Protein AF-0000000075262595 (afdb_homodimer)

Structure (mmCIF, N/CA/C/O backbone):
data_AF-0000000075262595-model_v1
#
loop_
_entity.id
_entity.type
_entity.pdbx_description
1 polymer 'Flavodoxin-like fold domain-containing protein'
#
loop_
_atom_site.group_PDB
_atom_site.id
_atom_site.type_symbol
_atom_site.label_atom_id
_atom_site.label_alt_id
_atom_site.label_comp_id
_atom_site.label_asym_id
_atom_site.label_entity_id
_atom_site.label_seq_id
_atom_site.pdbx_PDB_ins_code
_atom_site.Cartn_x
_atom_site.Cartn_y
_atom_site.Cartn_z
_atom_site.occupancy
_atom_site.B_iso_or_equiv
_atom_site.auth_seq_id
_atom_site.auth_comp_id
_atom_site.auth_asym_id
_atom_site.auth_atom_id
_atom_site.pdbx_PDB_model_num
ATOM 1 N N . MET A 1 1 ? 2.102 -26.797 -13.508 1 96.5 1 MET A N 1
ATOM 2 C CA . MET A 1 1 ? 2.939 -25.875 -12.734 1 96.5 1 MET A CA 1
ATOM 3 C C . MET A 1 1 ? 2.629 -25.969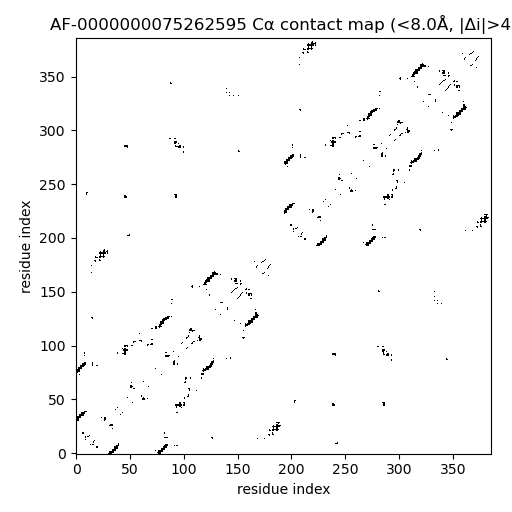 -11.25 1 96.5 1 MET A C 1
ATOM 5 O O . MET A 1 1 ? 1.561 -26.438 -10.859 1 96.5 1 MET A O 1
ATOM 9 N N . LYS A 1 2 ? 3.637 -25.625 -10.461 1 98.38 2 LYS A N 1
ATOM 10 C CA . LYS A 1 2 ? 3.391 -25.328 -9.055 1 98.38 2 LYS A CA 1
ATOM 11 C C . LYS A 1 2 ? 3.041 -23.859 -8.859 1 98.38 2 LYS A C 1
ATOM 13 O O . LYS A 1 2 ? 3.871 -22.969 -9.109 1 98.38 2 LYS A O 1
ATOM 18 N N . VAL A 1 3 ? 1.827 -23.594 -8.367 1 98.75 3 VAL A N 1
ATOM 19 C CA . VAL A 1 3 ? 1.328 -22.219 -8.258 1 98.75 3 VAL A CA 1
ATOM 20 C C . VAL A 1 3 ? 1.183 -21.844 -6.789 1 98.75 3 VAL A C 1
ATOM 22 O O . VAL A 1 3 ? 0.568 -22.562 -6.008 1 98.75 3 VAL A O 1
ATOM 25 N N . LEU A 1 4 ? 1.796 -20.75 -6.406 1 98.94 4 LEU A N 1
ATOM 26 C CA . LEU A 1 4 ? 1.594 -20.188 -5.078 1 98.94 4 LEU A CA 1
ATOM 27 C C . LEU A 1 4 ? 0.564 -19.062 -5.125 1 98.94 4 LEU A C 1
ATOM 29 O O . LEU A 1 4 ? 0.744 -18.078 -5.848 1 98.94 4 LEU A O 1
ATOM 33 N N . ILE A 1 5 ? -0.521 -19.234 -4.434 1 98.94 5 ILE A N 1
ATOM 34 C CA . ILE A 1 5 ? -1.5 -18.172 -4.242 1 98.94 5 ILE A CA 1
ATOM 35 C C . ILE A 1 5 ? -1.235 -17.453 -2.918 1 98.94 5 ILE A C 1
ATOM 37 O O . ILE A 1 5 ? -1.249 -18.078 -1.855 1 98.94 5 ILE A O 1
ATOM 41 N N . VAL A 1 6 ? -0.906 -16.188 -2.986 1 98.94 6 VAL A N 1
ATOM 42 C CA . VAL A 1 6 ? -0.831 -15.328 -1.813 1 98.94 6 VAL A CA 1
ATOM 43 C C . VAL A 1 6 ? -2.145 -14.57 -1.647 1 98.94 6 VAL A C 1
ATOM 45 O O . VAL A 1 6 ? -2.494 -13.734 -2.486 1 98.94 6 VAL A O 1
ATOM 48 N N . LEU A 1 7 ? -2.84 -14.867 -0.556 1 98.94 7 LEU A N 1
ATOM 49 C CA . LEU A 1 7 ? -4.215 -14.43 -0.341 1 98.94 7 LEU A CA 1
ATOM 50 C C . LEU A 1 7 ? -4.297 -13.445 0.82 1 98.94 7 LEU A C 1
ATOM 52 O O . LEU A 1 7 ? -3.666 -13.648 1.86 1 98.94 7 LEU A O 1
ATOM 56 N N . ALA A 1 8 ? -5.012 -12.344 0.563 1 98.75 8 ALA A N 1
ATOM 57 C CA . ALA A 1 8 ? -5.215 -11.383 1.646 1 98.75 8 ALA A CA 1
ATOM 58 C C . ALA A 1 8 ? -6.652 -10.875 1.664 1 98.75 8 ALA A C 1
ATOM 60 O O . ALA A 1 8 ? -7.047 -10.07 0.812 1 98.75 8 ALA A O 1
ATOM 61 N N . HIS A 1 9 ? -7.359 -11.234 2.641 1 98.44 9 HIS A N 1
ATOM 62 C CA . HIS A 1 9 ? -8.656 -10.68 3.016 1 98.44 9 HIS A CA 1
ATOM 63 C C . HIS A 1 9 ? -9 -11.016 4.461 1 98.44 9 HIS A C 1
ATOM 65 O O . HIS A 1 9 ? -8.781 -12.148 4.91 1 98.44 9 HIS A O 1
ATOM 71 N N . PRO A 1 10 ? -9.578 -10.086 5.184 1 96.69 10 PRO A N 1
ATOM 72 C CA . PRO A 1 10 ? -9.797 -10.305 6.617 1 96.69 10 PRO A CA 1
ATOM 73 C C . PRO A 1 10 ? -10.914 -11.312 6.898 1 96.69 10 PRO A C 1
ATOM 75 O O . PRO A 1 10 ? -10.953 -11.906 7.977 1 96.69 10 PRO A O 1
ATOM 78 N N . ARG A 1 11 ? -11.891 -11.461 5.918 1 95.06 11 ARG A N 1
ATOM 79 C CA . ARG A 1 11 ? -13.016 -12.375 6.086 1 95.06 11 ARG A CA 1
ATOM 80 C C . ARG A 1 11 ? -12.938 -13.539 5.102 1 95.06 11 ARG A C 1
ATOM 82 O O . ARG A 1 11 ? -12.555 -13.352 3.945 1 95.06 11 ARG A O 1
ATOM 89 N N . GLU A 1 12 ? -13.398 -14.648 5.625 1 93.25 12 GLU A N 1
ATOM 90 C CA . GLU A 1 12 ? -13.406 -15.812 4.746 1 93.25 12 GLU A CA 1
ATOM 91 C C . GLU A 1 12 ? -14.641 -15.812 3.844 1 93.25 12 GLU A C 1
ATOM 93 O O . GLU A 1 12 ? -14.625 -16.406 2.76 1 93.25 12 GLU A O 1
ATOM 98 N N . ASN A 1 13 ? -15.695 -15.188 4.336 1 93.19 13 ASN A N 1
ATOM 99 C CA . ASN A 1 13 ? -16.906 -15.07 3.539 1 93.19 13 ASN A CA 1
ATOM 100 C C . ASN A 1 13 ? -16.906 -13.805 2.693 1 93.19 13 ASN A C 1
ATOM 102 O O . ASN A 1 13 ? -17.719 -12.898 2.92 1 93.19 13 ASN A O 1
ATOM 106 N N . SER A 1 14 ? -16.031 -13.711 1.771 1 95.5 14 SER A N 1
ATOM 107 C CA . SER A 1 14 ? -15.859 -12.547 0.906 1 95.5 14 SER A CA 1
ATOM 108 C C . SER A 1 14 ? -15.789 -12.961 -0.562 1 95.5 14 SER A C 1
ATOM 110 O O . SER A 1 14 ? -15.547 -14.125 -0.876 1 95.5 14 SER A O 1
ATOM 112 N N . LEU A 1 15 ? -16.031 -12.039 -1.423 1 97.56 15 LEU A N 1
ATOM 113 C CA . LEU A 1 15 ? -15.859 -12.289 -2.85 1 97.56 15 LEU A CA 1
ATOM 114 C C . LEU A 1 15 ? -14.422 -12.672 -3.164 1 97.56 15 LEU A C 1
ATOM 116 O O . LEU A 1 15 ? -14.172 -13.523 -4.023 1 97.56 15 LEU A O 1
ATOM 120 N N . VAL A 1 16 ? -13.469 -12.047 -2.451 1 98.5 16 VAL A N 1
ATOM 121 C CA . VAL A 1 16 ? -12.055 -12.336 -2.66 1 98.5 16 VAL A CA 1
ATOM 122 C C . VAL A 1 16 ? -11.797 -13.828 -2.439 1 98.5 16 VAL A C 1
ATOM 124 O O . VAL A 1 16 ? -11.219 -14.492 -3.297 1 98.5 16 VAL A O 1
ATOM 127 N N . HIS A 1 17 ? -12.281 -14.352 -1.347 1 98.38 17 HIS A N 1
ATOM 128 C CA . HIS A 1 17 ? -12.102 -15.766 -1.063 1 98.38 17 HIS A CA 1
ATOM 129 C C . HIS A 1 17 ? -12.844 -16.625 -2.076 1 98.38 17 HIS A C 1
ATOM 131 O O . HIS A 1 17 ? -12.336 -17.672 -2.514 1 98.38 17 HIS A O 1
ATOM 137 N N . SER A 1 18 ? -14.023 -16.203 -2.467 1 98.56 18 SER A N 1
ATOM 138 C CA . SER A 1 18 ? -14.844 -16.984 -3.396 1 98.56 18 SER A CA 1
ATOM 139 C C . SER A 1 18 ? -14.172 -17.094 -4.762 1 98.56 18 SER A C 1
ATOM 141 O O . SER A 1 18 ? -14.102 -18.172 -5.344 1 98.56 18 SER A O 1
ATOM 143 N N . VAL A 1 19 ? -13.672 -15.961 -5.223 1 98.81 19 VAL A N 1
ATOM 144 C CA . VAL A 1 19 ? -13.023 -15.992 -6.531 1 98.81 19 VAL A CA 1
ATOM 145 C C . VAL A 1 19 ? -11.719 -16.781 -6.449 1 98.81 19 VAL A C 1
ATOM 147 O O . VAL A 1 19 ? -11.367 -17.516 -7.379 1 98.81 19 VAL A O 1
ATOM 150 N N . LYS A 1 20 ? -10.992 -16.609 -5.324 1 98.88 20 LYS A N 1
ATOM 151 C CA . LYS A 1 20 ? -9.781 -17.391 -5.121 1 98.88 20 LYS A CA 1
ATOM 152 C C . LYS A 1 20 ? -10.094 -18.891 -5.18 1 98.88 20 LYS A C 1
ATOM 154 O O . LYS A 1 20 ? -9.375 -19.656 -5.84 1 98.88 20 LYS A O 1
ATOM 159 N N . ASN A 1 21 ? -11.117 -19.312 -4.492 1 98.81 21 ASN A N 1
ATOM 160 C CA . ASN A 1 21 ? -11.484 -20.719 -4.438 1 98.81 21 ASN A CA 1
ATOM 161 C C . ASN A 1 21 ? -11.844 -21.266 -5.816 1 98.81 21 ASN A C 1
ATOM 163 O O . ASN A 1 21 ? -11.422 -22.359 -6.184 1 98.81 21 ASN A O 1
ATOM 167 N N . LYS A 1 22 ? -12.633 -20.531 -6.605 1 98.88 22 LYS A N 1
ATOM 168 C CA . LYS A 1 22 ? -13.008 -20.969 -7.949 1 98.88 22 LYS A CA 1
ATOM 169 C C . LYS A 1 22 ? -11.797 -21 -8.875 1 98.88 22 LYS A C 1
ATOM 171 O O . LYS A 1 22 ? -11.648 -21.938 -9.672 1 98.88 22 LYS A O 1
ATOM 176 N N . PHE A 1 23 ? -10.992 -19.969 -8.789 1 98.94 23 PHE A N 1
ATOM 177 C CA . PHE A 1 23 ? -9.758 -19.922 -9.562 1 98.94 23 PHE A CA 1
ATOM 178 C C . PHE A 1 23 ? -8.883 -21.141 -9.258 1 98.94 23 PHE A C 1
ATOM 180 O O . PHE A 1 23 ? -8.375 -21.797 -10.172 1 98.94 23 PHE A O 1
ATOM 187 N N . GLU A 1 24 ? -8.688 -21.438 -7.949 1 98.94 24 GLU A N 1
ATOM 188 C CA . GLU A 1 24 ? -7.91 -22.578 -7.508 1 98.94 24 GLU A CA 1
ATOM 189 C C . GLU A 1 24 ? -8.477 -23.891 -8.07 1 98.94 24 GLU A C 1
ATOM 191 O O . GLU A 1 24 ? -7.727 -24.766 -8.508 1 98.94 24 GLU A O 1
ATOM 196 N N . GLN A 1 25 ? -9.797 -24.016 -8.008 1 98.88 25 GLN A N 1
ATOM 197 C CA . GLN A 1 25 ? -10.438 -25.188 -8.594 1 98.88 25 GLN A CA 1
ATOM 198 C C . GLN A 1 25 ? -10.078 -25.328 -10.07 1 98.88 25 GLN A C 1
ATOM 200 O O . GLN A 1 25 ? -9.766 -26.422 -10.539 1 98.88 25 GLN A O 1
ATOM 205 N N . GLY A 1 26 ? -10.164 -24.219 -10.789 1 98.88 26 GLY A N 1
ATOM 206 C CA . GLY A 1 26 ? -9.773 -24.234 -12.195 1 98.88 26 GLY A CA 1
ATOM 207 C C . GLY A 1 26 ? -8.336 -24.656 -12.406 1 98.88 26 GLY A C 1
ATOM 208 O O . GLY A 1 26 ? -8.031 -25.422 -13.32 1 98.88 26 GLY A O 1
ATOM 209 N N . LEU A 1 27 ? -7.43 -24.125 -11.562 1 98.88 27 LEU A N 1
ATOM 210 C CA . LEU A 1 27 ? -6.023 -24.484 -11.625 1 98.88 27 LEU A CA 1
ATOM 211 C C . LEU A 1 27 ? -5.848 -26 -11.461 1 98.88 27 LEU A C 1
ATOM 213 O O . LEU A 1 27 ? -5.164 -26.641 -12.258 1 98.88 27 LEU A O 1
ATOM 217 N N . ILE A 1 28 ? -6.465 -26.516 -10.43 1 98.81 28 ILE A N 1
ATOM 218 C CA . ILE A 1 28 ? -6.34 -27.938 -10.102 1 98.81 28 ILE A CA 1
ATOM 219 C C . ILE A 1 28 ? -6.918 -28.781 -11.242 1 98.81 28 ILE A C 1
ATOM 221 O O . ILE A 1 28 ? -6.293 -29.75 -11.68 1 98.81 28 ILE A O 1
ATOM 225 N N . ASP A 1 29 ? -8.031 -28.406 -11.742 1 98.62 29 ASP A N 1
ATOM 226 C CA . ASP A 1 29 ? -8.695 -29.141 -12.812 1 98.62 29 ASP A CA 1
ATOM 227 C C . ASP A 1 29 ? -7.855 -29.125 -14.086 1 98.62 29 ASP A C 1
ATOM 229 O O . ASP A 1 29 ? -7.988 -30.016 -14.93 1 98.62 29 ASP A O 1
ATOM 233 N N . SER A 1 30 ? -7.113 -28.125 -14.234 1 98.31 30 SER A N 1
ATOM 234 C CA . SER A 1 30 ? -6.273 -28.031 -15.422 1 98.31 30 SER A CA 1
ATOM 235 C C . SER A 1 30 ? -4.906 -28.672 -15.188 1 98.31 30 SER A C 1
ATOM 237 O O . SER A 1 30 ? -4.016 -28.562 -16.031 1 98.31 30 SER A O 1
ATOM 239 N N . GLY A 1 31 ? -4.648 -29.219 -14 1 98.31 31 GLY A N 1
ATOM 240 C CA . GLY A 1 31 ? -3.49 -30.062 -13.781 1 98.31 31 GLY A CA 1
ATOM 241 C C . GLY A 1 31 ? -2.396 -29.375 -12.977 1 98.31 31 GLY A C 1
ATOM 242 O O . GLY A 1 31 ? -1.306 -29.938 -12.812 1 98.31 31 GLY A O 1
ATOM 243 N N . HIS A 1 32 ? -2.59 -28.188 -12.406 1 98.62 32 HIS A N 1
ATOM 244 C CA . HIS A 1 32 ? -1.595 -27.469 -11.625 1 98.62 32 HIS A CA 1
ATOM 245 C C . HIS A 1 32 ? -1.617 -27.922 -10.164 1 98.62 32 HIS A C 1
ATOM 247 O O . HIS A 1 32 ? -2.625 -28.453 -9.688 1 98.62 32 HIS A O 1
ATOM 253 N N . GLN A 1 33 ? -0.53 -27.828 -9.547 1 98.69 33 GLN A N 1
ATOM 254 C CA . GLN A 1 33 ? -0.442 -27.938 -8.094 1 98.69 33 GLN A CA 1
ATOM 255 C C . GLN A 1 33 ? -0.531 -26.562 -7.43 1 98.69 33 GLN A C 1
ATOM 257 O O . GLN A 1 33 ? 0.109 -25.609 -7.875 1 98.69 33 GLN A O 1
ATOM 262 N N . VAL A 1 34 ? -1.337 -26.547 -6.387 1 98.81 34 VAL A N 1
ATOM 263 C CA . VAL A 1 34 ? -1.612 -25.234 -5.832 1 98.81 34 VAL A CA 1
ATOM 264 C C . VAL A 1 34 ? -1.291 -25.219 -4.34 1 98.81 34 VAL A C 1
ATOM 266 O O . VAL A 1 34 ? -1.621 -26.156 -3.619 1 98.81 34 VAL A O 1
ATOM 269 N N . THR A 1 35 ? -0.57 -24.234 -3.859 1 98.75 35 THR A N 1
ATOM 270 C CA . THR A 1 35 ? -0.379 -23.875 -2.461 1 98.75 35 THR A CA 1
ATOM 271 C C . THR A 1 35 ? -0.951 -22.484 -2.178 1 98.75 35 THR A C 1
ATOM 273 O O . THR A 1 35 ? -0.704 -21.547 -2.932 1 98.75 35 THR A O 1
ATOM 276 N N . THR A 1 36 ? -1.726 -22.422 -1.146 1 98.75 36 THR A N 1
ATOM 277 C CA . THR A 1 36 ? -2.275 -21.125 -0.769 1 98.75 36 THR A CA 1
ATOM 278 C C . THR A 1 36 ? -1.642 -20.625 0.527 1 98.75 36 THR A C 1
ATOM 280 O O . THR A 1 36 ? -1.605 -21.359 1.525 1 98.75 36 THR A O 1
ATOM 283 N N . LEU A 1 37 ? -1.079 -19.5 0.447 1 98.88 37 LEU A N 1
ATOM 284 C CA . LEU A 1 37 ? -0.612 -18.75 1.611 1 98.88 37 LEU A CA 1
ATOM 285 C C . LEU A 1 37 ? -1.596 -17.656 1.982 1 98.88 37 LEU A C 1
ATOM 287 O O . LEU A 1 37 ? -1.664 -16.625 1.307 1 98.88 37 LEU A O 1
ATOM 291 N N . ASP A 1 38 ? -2.369 -17.891 2.99 1 98.81 38 ASP A N 1
ATOM 292 C CA . ASP A 1 38 ? -3.277 -16.875 3.525 1 98.81 38 ASP A CA 1
ATOM 293 C C . ASP A 1 38 ? -2.568 -15.992 4.543 1 98.81 38 ASP A C 1
ATOM 295 O O . ASP A 1 38 ? -2.27 -16.422 5.656 1 98.81 38 ASP A O 1
ATOM 299 N N . LEU A 1 39 ? -2.367 -14.734 4.223 1 98.81 39 LEU A N 1
ATOM 300 C CA . LEU A 1 39 ? -1.536 -13.852 5.035 1 98.81 39 LEU A CA 1
ATOM 301 C C . LEU A 1 39 ? -2.193 -13.578 6.383 1 98.81 39 LEU A C 1
ATOM 303 O O . LEU A 1 39 ? -1.503 -13.383 7.387 1 98.81 39 LEU A O 1
ATOM 307 N N . PHE A 1 40 ? -3.525 -13.5 6.398 1 98.56 40 PHE A N 1
ATOM 308 C CA . PHE A 1 40 ? -4.23 -13.289 7.656 1 98.56 40 PHE A CA 1
ATOM 309 C C . PHE A 1 40 ? -4.121 -14.516 8.555 1 98.56 40 PHE A C 1
ATOM 311 O O . PHE A 1 40 ? -3.867 -14.391 9.758 1 98.56 40 PHE A O 1
ATOM 318 N N . LYS A 1 41 ? -4.262 -15.664 7.977 1 97.81 41 LYS A N 1
ATOM 319 C CA . LYS A 1 41 ? -4.25 -16.891 8.758 1 97.81 41 LYS A CA 1
ATOM 320 C C . LYS A 1 41 ? -2.877 -17.141 9.375 1 97.81 41 LYS A C 1
ATOM 322 O O . LYS A 1 41 ? -2.773 -17.594 10.516 1 97.81 41 LYS A O 1
ATOM 327 N N . VAL A 1 42 ? -1.812 -16.844 8.656 1 97.81 42 VAL A N 1
ATOM 328 C CA . VAL A 1 42 ? -0.475 -17.141 9.164 1 97.81 42 VAL A CA 1
ATOM 329 C C . VAL A 1 42 ? 0.006 -15.992 10.047 1 97.81 42 VAL A C 1
ATOM 331 O O . VAL A 1 42 ? 1.076 -16.078 10.656 1 97.81 42 VAL A O 1
ATOM 334 N N . GLY A 1 43 ? -0.781 -14.898 10.109 1 97.62 43 GLY A N 1
ATOM 335 C CA . GLY A 1 43 ? -0.386 -13.75 10.906 1 97.62 43 GLY A CA 1
ATOM 336 C C . GLY A 1 43 ? 0.85 -13.047 10.375 1 97.62 43 GLY A C 1
ATOM 337 O O . GLY A 1 43 ? 1.741 -12.68 11.148 1 97.62 43 GLY A O 1
ATOM 338 N N . PHE A 1 44 ? 0.937 -12.867 9.055 1 98.44 44 PHE A N 1
ATOM 339 C CA . PHE A 1 44 ? 2.096 -12.227 8.445 1 98.44 44 PHE A CA 1
ATOM 340 C C . PHE A 1 44 ? 2.238 -10.789 8.93 1 98.44 44 PHE A C 1
ATOM 342 O O . PHE A 1 44 ? 1.263 -10.039 8.953 1 98.44 44 PHE A O 1
ATOM 349 N N . ASP A 1 45 ? 3.393 -10.406 9.328 1 98.19 45 ASP A N 1
ATOM 350 C CA . ASP A 1 45 ? 3.688 -9.039 9.742 1 98.19 45 ASP A CA 1
ATOM 351 C C . ASP A 1 45 ? 4.098 -8.188 8.547 1 98.19 45 ASP A C 1
ATOM 353 O O . ASP A 1 45 ? 5.191 -8.344 8.008 1 98.19 45 ASP A O 1
ATOM 357 N N . PRO A 1 46 ? 3.238 -7.25 8.172 1 98.75 46 PRO A N 1
ATOM 358 C CA . PRO A 1 46 ? 3.518 -6.496 6.945 1 98.75 46 PRO A CA 1
ATOM 359 C C . PRO A 1 46 ? 4.477 -5.332 7.172 1 98.75 46 PRO A C 1
ATOM 361 O O . PRO A 1 46 ? 4.867 -4.652 6.219 1 98.75 46 PRO A O 1
ATOM 364 N N . VAL A 1 47 ? 4.906 -5.051 8.383 1 98.75 47 VAL A N 1
ATOM 365 C CA . VAL A 1 47 ? 5.719 -3.879 8.695 1 98.75 47 VAL A CA 1
ATOM 366 C C . VAL A 1 47 ? 7.18 -4.156 8.344 1 98.75 47 VAL A C 1
ATOM 368 O O . VAL A 1 47 ? 7.801 -5.055 8.914 1 98.75 47 VAL A O 1
ATOM 371 N N . LEU A 1 48 ? 7.668 -3.453 7.367 1 98.69 48 LEU A N 1
ATOM 372 C CA . LEU A 1 48 ? 9.094 -3.516 7.07 1 98.69 48 LEU A CA 1
ATOM 373 C C . LEU A 1 48 ? 9.906 -2.783 8.133 1 98.69 48 LEU A C 1
ATOM 375 O O . LEU A 1 48 ? 9.898 -1.552 8.188 1 98.69 48 LEU A O 1
ATOM 379 N N . ARG A 1 49 ? 10.562 -3.527 8.953 1 98.06 49 ARG A N 1
ATOM 380 C CA . ARG A 1 49 ? 11.422 -2.982 10 1 98.06 49 ARG A CA 1
ATOM 381 C C . ARG A 1 49 ? 12.883 -2.979 9.562 1 98.06 49 ARG A C 1
ATOM 383 O O . ARG A 1 49 ? 13.211 -3.463 8.477 1 98.06 49 ARG A O 1
ATOM 390 N N . GLU A 1 50 ? 13.727 -2.457 10.383 1 96.56 50 GLU A N 1
ATOM 391 C CA . GLU A 1 50 ? 15.133 -2.26 10.047 1 96.56 50 GLU A CA 1
ATOM 392 C C . GLU A 1 50 ? 15.781 -3.568 9.602 1 96.56 50 GLU A C 1
ATOM 394 O O . GLU A 1 50 ? 16.609 -3.576 8.68 1 96.56 50 GLU A O 1
ATOM 399 N N . GLU A 1 51 ? 15.414 -4.656 10.188 1 96.88 51 GLU A N 1
ATOM 400 C CA . GLU A 1 51 ? 16 -5.961 9.914 1 96.88 51 GLU A CA 1
ATOM 401 C C . GLU A 1 51 ? 15.797 -6.359 8.453 1 96.88 51 GLU A C 1
ATOM 403 O O . GLU A 1 51 ? 16.594 -7.109 7.891 1 96.88 51 GLU A O 1
ATOM 408 N N . ASP A 1 52 ? 14.75 -5.836 7.855 1 97.88 52 ASP A N 1
ATOM 409 C CA . ASP A 1 52 ? 14.414 -6.23 6.492 1 97.88 52 ASP A CA 1
ATOM 410 C C . ASP A 1 52 ? 14.68 -5.09 5.512 1 97.88 52 ASP A C 1
ATOM 412 O O . ASP A 1 52 ? 14.266 -5.152 4.352 1 97.88 52 ASP A O 1
ATOM 416 N N . GLU A 1 53 ? 15.305 -3.998 5.953 1 96.5 53 GLU A N 1
ATOM 417 C CA . GLU A 1 53 ? 15.672 -2.914 5.047 1 96.5 53 GLU A CA 1
ATOM 418 C C . GLU A 1 53 ? 16.828 -3.33 4.129 1 96.5 53 GLU A C 1
ATOM 420 O O . GLU A 1 53 ? 17.797 -3.926 4.586 1 96.5 53 GLU A O 1
ATOM 425 N N . PRO A 1 54 ? 16.688 -3.018 2.863 1 95.12 54 PRO A N 1
ATOM 426 C CA . PRO A 1 54 ? 17.812 -3.334 1.97 1 95.12 54 PRO A CA 1
ATOM 427 C C . PRO A 1 54 ? 19.031 -2.463 2.229 1 95.12 54 PRO A C 1
ATOM 429 O O . PRO A 1 54 ? 18.906 -1.288 2.578 1 95.12 54 PRO A O 1
ATOM 432 N N . HIS A 1 55 ? 20.172 -3.064 2.068 1 92.56 55 HIS A N 1
ATOM 433 C CA . HIS A 1 55 ? 21.453 -2.367 2.135 1 92.56 55 HIS A CA 1
ATOM 434 C C . HIS A 1 55 ? 22.125 -2.32 0.769 1 92.56 55 HIS A C 1
ATOM 436 O O . HIS A 1 55 ? 22.781 -3.283 0.362 1 92.56 55 HIS A O 1
ATOM 442 N N . TYR A 1 56 ? 22.109 -1.188 0.195 1 90 56 TYR A N 1
ATOM 443 C CA . TYR A 1 56 ? 22.531 -1.054 -1.195 1 90 56 TYR A CA 1
ATOM 444 C C . TYR A 1 56 ? 24.047 -0.988 -1.303 1 90 56 TYR A C 1
ATOM 446 O O . TYR A 1 56 ? 24.609 -1.047 -2.404 1 90 56 TYR A O 1
ATOM 454 N N . ASP A 1 57 ? 24.734 -0.909 -0.166 1 87.5 57 ASP A N 1
ATOM 455 C CA . ASP A 1 57 ? 26.188 -0.834 -0.16 1 87.5 57 ASP A CA 1
ATOM 456 C C . ASP A 1 57 ? 26.812 -2.225 -0.056 1 87.5 57 ASP A C 1
ATOM 458 O O . ASP A 1 57 ? 28.031 -2.363 -0.035 1 87.5 57 ASP A O 1
ATOM 462 N N . ARG A 1 58 ? 25.938 -3.236 0.036 1 88.44 58 ARG A N 1
ATOM 463 C CA . ARG A 1 58 ? 26.422 -4.609 0.11 1 88.44 58 ARG A CA 1
ATOM 464 C C . ARG A 1 58 ? 25.656 -5.52 -0.842 1 88.44 58 ARG A C 1
ATOM 466 O O . ARG A 1 58 ? 24.438 -5.402 -0.968 1 88.44 58 ARG A O 1
ATOM 473 N N . GLU A 1 59 ? 26.359 -6.387 -1.409 1 85.81 59 GLU A N 1
ATOM 474 C CA . GLU A 1 59 ? 25.734 -7.332 -2.34 1 85.81 59 GLU A CA 1
ATOM 475 C C . GLU A 1 59 ? 24.953 -8.414 -1.596 1 85.81 59 GLU A C 1
ATOM 477 O O . GLU A 1 59 ? 23.828 -8.742 -1.972 1 85.81 59 GLU A O 1
ATOM 482 N N . GLU A 1 60 ? 25.578 -8.922 -0.577 1 90.44 60 GLU A N 1
ATOM 483 C CA . GLU A 1 60 ? 24.906 -9.945 0.222 1 90.44 60 GLU A CA 1
ATOM 484 C C . GLU A 1 60 ? 23.953 -9.312 1.235 1 90.44 60 GLU A C 1
ATOM 486 O O . GLU A 1 60 ? 24.344 -8.406 1.98 1 90.44 60 GLU A O 1
ATOM 491 N N . GLN A 1 61 ? 22.672 -9.758 1.149 1 94.94 61 GLN A N 1
ATOM 492 C CA . GLN A 1 61 ? 21.656 -9.242 2.053 1 94.94 61 GLN A CA 1
ATOM 493 C C . GLN A 1 61 ? 21.328 -10.25 3.15 1 94.94 61 GLN A C 1
ATOM 495 O O . GLN A 1 61 ? 21.344 -11.461 2.914 1 94.94 61 GLN A O 1
ATOM 500 N N . VAL A 1 62 ? 21.109 -9.773 4.348 1 95.31 62 VAL A N 1
ATOM 501 C CA . VAL A 1 62 ? 20.609 -10.57 5.453 1 95.31 62 VAL A CA 1
ATOM 502 C C . VAL A 1 62 ? 19.297 -9.984 5.957 1 95.31 62 VAL A C 1
ATOM 504 O O . VAL A 1 62 ? 19.25 -8.844 6.422 1 95.31 62 VAL A O 1
ATOM 507 N N . PHE A 1 63 ? 18.219 -10.797 5.816 1 97.88 63 PHE A N 1
ATOM 508 C CA . PHE A 1 63 ? 16.891 -10.391 6.266 1 97.88 63 PHE A CA 1
ATOM 509 C C . PHE A 1 63 ? 16.406 -11.297 7.387 1 97.88 63 PHE A C 1
ATOM 511 O O . PHE A 1 63 ? 17.125 -12.18 7.844 1 97.88 63 PHE A O 1
ATOM 518 N N . SER A 1 64 ? 15.242 -11.008 7.895 1 98.38 64 SER A N 1
ATOM 519 C CA . SER A 1 64 ? 14.648 -11.805 8.961 1 98.38 64 SER A CA 1
ATOM 520 C C . SER A 1 64 ? 14.367 -13.227 8.5 1 98.38 64 SER A C 1
ATOM 522 O O . SER A 1 64 ? 14.242 -13.477 7.297 1 98.38 64 SER A O 1
ATOM 524 N N . LYS A 1 65 ? 14.273 -14.156 9.438 1 98.12 65 LYS A N 1
ATOM 525 C CA . LYS A 1 65 ? 13.961 -15.547 9.141 1 98.12 65 LYS A CA 1
ATOM 526 C C . LYS A 1 65 ? 12.656 -15.672 8.359 1 98.12 65 LYS A C 1
ATOM 528 O O . LYS A 1 65 ? 12.562 -16.438 7.406 1 98.12 65 LYS A O 1
ATOM 533 N N . GLU A 1 66 ? 11.633 -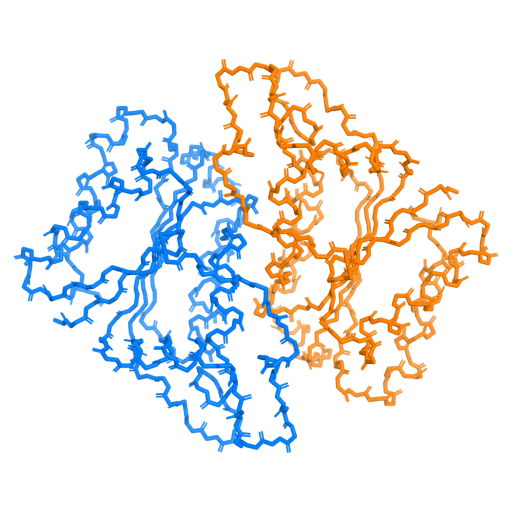14.938 8.703 1 98 66 GLU A N 1
ATOM 534 C CA . GLU A 1 66 ? 10.328 -14.977 8.039 1 98 6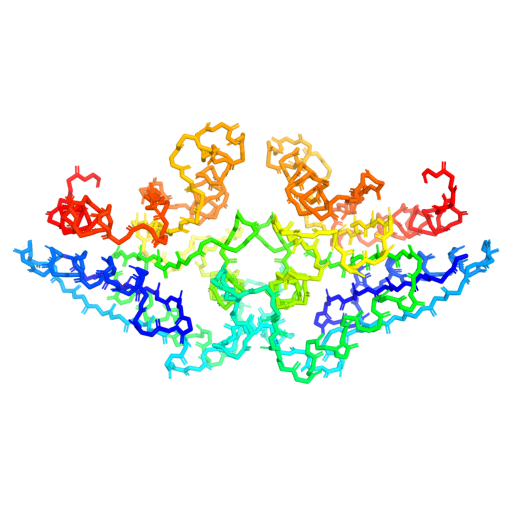6 GLU A CA 1
ATOM 535 C C . GLU A 1 66 ? 10.453 -14.625 6.562 1 98 66 GLU A C 1
ATOM 537 O O . GLU A 1 66 ? 9.844 -15.281 5.711 1 98 66 GLU A O 1
ATOM 542 N N . VAL A 1 67 ? 11.234 -13.602 6.258 1 98.5 67 VAL A N 1
ATOM 543 C CA . VAL A 1 67 ? 11.422 -13.141 4.887 1 98.5 67 VAL A CA 1
ATOM 544 C C . VAL A 1 67 ? 12.117 -14.227 4.066 1 98.5 67 VAL A C 1
ATOM 546 O O . VAL A 1 67 ? 11.688 -14.547 2.955 1 98.5 67 VAL A O 1
ATOM 549 N N . HIS A 1 68 ? 13.148 -14.812 4.656 1 98.19 68 HIS A N 1
ATOM 550 C CA . HIS A 1 68 ? 13.852 -15.875 3.947 1 98.19 68 HIS A CA 1
ATOM 551 C C . HIS A 1 68 ? 12.938 -17.078 3.715 1 98.19 68 HIS A C 1
ATOM 553 O O . HIS A 1 68 ? 12.992 -17.703 2.658 1 98.19 68 HIS A O 1
ATOM 559 N N . GLU A 1 69 ? 12.125 -17.391 4.66 1 98.44 69 GLU A N 1
ATOM 560 C CA . GLU A 1 69 ? 11.18 -18.5 4.512 1 98.44 69 GLU A CA 1
ATOM 561 C C . GLU A 1 69 ? 10.203 -18.234 3.369 1 98.44 69 GLU A C 1
ATOM 563 O O . GLU A 1 69 ? 9.891 -19.141 2.59 1 98.44 69 GLU A O 1
ATOM 568 N N . GLU A 1 70 ? 9.742 -17.062 3.254 1 98.75 70 GLU A N 1
ATOM 569 C CA . GLU A 1 70 ? 8.805 -16.719 2.189 1 98.75 70 GLU A CA 1
ATOM 570 C C . GLU A 1 70 ? 9.492 -16.703 0.829 1 98.75 70 GLU A C 1
ATOM 572 O O . GLU A 1 70 ? 8.906 -17.094 -0.179 1 98.75 70 GLU A O 1
ATOM 577 N N . MET A 1 71 ? 10.734 -16.219 0.813 1 98.62 71 MET A N 1
ATOM 578 C CA . MET A 1 71 ? 11.5 -16.25 -0.425 1 98.62 71 MET A CA 1
ATOM 579 C C . MET A 1 71 ? 11.68 -17.688 -0.906 1 98.62 71 MET A C 1
ATOM 581 O O . MET A 1 71 ? 11.508 -17.984 -2.092 1 98.62 71 MET A O 1
ATOM 585 N N . GLU A 1 72 ? 12.008 -18.547 0.032 1 98.56 72 GLU A N 1
ATOM 586 C CA . GLU A 1 72 ? 12.141 -19.969 -0.301 1 98.56 72 GLU A CA 1
ATOM 587 C C . GLU A 1 72 ? 10.812 -20.547 -0.788 1 98.56 72 GLU A C 1
ATOM 589 O O . GLU A 1 72 ? 10.781 -21.312 -1.754 1 98.56 72 GLU A O 1
ATOM 594 N N . ARG A 1 73 ? 9.75 -20.172 -0.137 1 98.69 73 ARG A N 1
ATOM 595 C CA . ARG A 1 73 ? 8.422 -20.625 -0.548 1 98.69 73 ARG A CA 1
ATOM 596 C C . ARG A 1 73 ? 8.133 -20.234 -1.99 1 98.69 73 ARG A C 1
ATOM 598 O O . ARG A 1 73 ? 7.668 -21.047 -2.785 1 98.69 73 ARG A O 1
ATOM 605 N N . ILE A 1 74 ? 8.391 -18.984 -2.303 1 98.81 74 ILE A N 1
ATOM 606 C CA . ILE A 1 74 ? 8.18 -18.5 -3.662 1 98.81 74 ILE A CA 1
ATOM 607 C C . ILE A 1 74 ? 9.023 -19.312 -4.641 1 98.81 74 ILE A C 1
ATOM 609 O O . ILE A 1 74 ? 8.523 -19.766 -5.672 1 98.81 74 ILE A O 1
ATOM 613 N N . ASN A 1 75 ? 10.258 -19.547 -4.301 1 98.62 75 ASN A N 1
ATOM 614 C CA . ASN A 1 75 ? 11.188 -20.203 -5.215 1 98.62 75 ASN A CA 1
ATOM 615 C C . ASN A 1 75 ? 10.82 -21.672 -5.422 1 98.62 75 ASN A C 1
ATOM 617 O O . ASN A 1 75 ? 11.328 -22.328 -6.34 1 98.62 75 ASN A O 1
ATOM 621 N N . GLN A 1 76 ? 10 -22.234 -4.594 1 98.38 76 GLN A N 1
ATOM 622 C CA . GLN A 1 76 ? 9.531 -23.609 -4.758 1 98.38 76 GLN A CA 1
ATOM 623 C C . GLN A 1 76 ? 8.352 -23.688 -5.73 1 98.38 76 GLN A C 1
ATOM 625 O O . GLN A 1 76 ? 7.793 -24.75 -5.961 1 98.38 76 GLN A O 1
ATOM 630 N N . HIS A 1 77 ? 7.988 -22.578 -6.348 1 98.56 77 HIS A N 1
ATOM 631 C CA . HIS A 1 77 ? 6.828 -22.5 -7.227 1 98.56 77 HIS A CA 1
ATOM 632 C C . HIS A 1 77 ? 7.191 -21.875 -8.57 1 98.56 77 HIS A C 1
ATOM 634 O O . HIS A 1 77 ? 8.211 -21.188 -8.688 1 98.56 77 HIS A O 1
ATOM 640 N N . ASP A 1 78 ? 6.344 -22.141 -9.57 1 98 78 ASP A N 1
ATOM 641 C CA . ASP A 1 78 ? 6.578 -21.672 -10.938 1 98 78 ASP A CA 1
ATOM 642 C C . ASP A 1 78 ? 5.887 -20.328 -11.188 1 98 78 ASP A C 1
ATOM 644 O O . ASP A 1 78 ? 6.309 -19.562 -12.055 1 98 78 ASP A O 1
ATOM 648 N N . ALA A 1 79 ? 4.797 -20.094 -10.43 1 98.5 79 ALA A N 1
ATOM 649 C CA . ALA A 1 79 ? 3.969 -18.906 -10.625 1 98.5 79 ALA A CA 1
ATOM 650 C C . ALA A 1 79 ? 3.453 -18.375 -9.297 1 98.5 79 ALA A C 1
ATOM 652 O O . ALA A 1 79 ? 3.262 -19.141 -8.344 1 98.5 79 ALA A O 1
ATOM 653 N N . LEU A 1 80 ? 3.324 -17.062 -9.312 1 98.75 80 LEU A N 1
ATOM 654 C CA . LEU A 1 80 ? 2.791 -16.359 -8.156 1 98.75 80 LEU A CA 1
ATOM 655 C C . LEU A 1 80 ? 1.457 -15.703 -8.492 1 98.75 80 LEU A C 1
ATOM 657 O O . LEU A 1 80 ? 1.322 -15.055 -9.539 1 98.75 80 LEU A O 1
ATOM 661 N N . VAL A 1 81 ? 0.443 -15.945 -7.703 1 98.94 81 VAL A N 1
ATOM 662 C CA . VAL A 1 81 ? -0.853 -15.289 -7.84 1 98.94 81 VAL A CA 1
ATOM 663 C C . VAL A 1 81 ? -1.17 -14.508 -6.566 1 98.94 81 VAL A C 1
ATOM 665 O O . VAL A 1 81 ? -1.197 -15.078 -5.473 1 98.94 81 VAL A O 1
ATOM 668 N N . PHE A 1 82 ? -1.33 -13.234 -6.695 1 98.94 82 PHE A N 1
ATOM 669 C CA . PHE A 1 82 ? -1.758 -12.391 -5.586 1 98.94 82 PHE A CA 1
ATOM 670 C C . PHE A 1 82 ? -3.262 -12.148 -5.637 1 98.94 82 PHE A C 1
ATOM 672 O O . PHE A 1 82 ? -3.787 -11.695 -6.656 1 98.94 82 PHE A O 1
ATOM 679 N N . VAL A 1 83 ? -3.992 -12.469 -4.594 1 98.94 83 VAL A N 1
ATOM 680 C CA . VAL A 1 83 ? -5.441 -12.312 -4.531 1 98.94 83 VAL A CA 1
ATOM 681 C C . VAL A 1 83 ? -5.812 -11.406 -3.361 1 98.94 83 VAL A C 1
ATOM 683 O O . VAL A 1 83 ? -5.531 -11.727 -2.205 1 98.94 83 VAL A O 1
ATOM 686 N N . PHE A 1 84 ? -6.418 -10.32 -3.605 1 98.88 84 PHE A N 1
ATOM 687 C CA . PHE A 1 84 ? -6.688 -9.305 -2.598 1 98.88 84 PHE A CA 1
ATOM 688 C C . PHE A 1 84 ? -7.77 -8.344 -3.074 1 98.88 84 PHE A C 1
ATOM 690 O O . PHE A 1 84 ? -8.07 -8.273 -4.27 1 98.88 84 PHE A O 1
ATOM 697 N N . PRO A 1 85 ? -8.422 -7.586 -2.156 1 98.31 85 PRO A N 1
ATOM 698 C CA . PRO A 1 85 ? -9.297 -6.477 -2.555 1 98.31 85 PRO A CA 1
ATOM 699 C C . PRO A 1 85 ? -8.523 -5.188 -2.822 1 98.31 85 PRO A C 1
ATOM 701 O O . PRO A 1 85 ? -7.383 -5.043 -2.375 1 98.31 85 PRO A O 1
ATOM 704 N N . LEU A 1 86 ? -9.109 -4.297 -3.553 1 97 86 LEU A N 1
ATOM 705 C CA . LEU A 1 86 ? -8.547 -2.951 -3.635 1 97 86 LEU A CA 1
ATOM 706 C C . LEU A 1 86 ? -9.07 -2.076 -2.502 1 97 86 LEU A C 1
ATOM 708 O O . LEU A 1 86 ? -10.281 -1.97 -2.299 1 97 86 LEU A O 1
ATOM 712 N N . TYR A 1 87 ? -8.219 -1.54 -1.725 1 97.12 87 TYR A N 1
ATOM 713 C CA . TYR A 1 87 ? -8.461 -0.47 -0.764 1 97.12 87 TYR A CA 1
ATOM 714 C C . TYR A 1 87 ? -7.777 0.819 -1.195 1 97.12 87 TYR A C 1
ATOM 716 O O . TYR A 1 87 ? -6.562 0.839 -1.412 1 97.12 87 TYR A O 1
ATOM 724 N N . TRP A 1 88 ? -8.656 1.855 -1.396 1 96 88 TRP A N 1
ATOM 725 C CA . TRP A 1 88 ? -8.117 3.111 -1.91 1 96 88 TRP A CA 1
ATOM 726 C C . TRP A 1 88 ? -7.367 2.891 -3.221 1 96 88 TRP A C 1
ATOM 728 O O . TRP A 1 88 ? -6.262 3.4 -3.402 1 96 88 TRP A O 1
ATOM 738 N N . SER A 1 89 ? -7.961 2.018 -4.039 1 94.25 89 SER A N 1
ATOM 739 C CA . SER A 1 89 ? -7.496 1.742 -5.395 1 94.25 89 SER A CA 1
ATOM 740 C C . SER A 1 89 ? -6.086 1.161 -5.387 1 94.25 89 SER A C 1
ATOM 742 O O . SER A 1 89 ? -5.297 1.423 -6.297 1 94.25 89 SER A O 1
ATOM 744 N N . ASN A 1 90 ? -5.719 0.44 -4.391 1 96.44 90 ASN A N 1
ATOM 745 C CA . ASN A 1 90 ? -4.445 -0.265 -4.301 1 96.44 90 ASN A CA 1
ATOM 746 C C . ASN A 1 90 ? -4.539 -1.476 -3.377 1 96.44 90 ASN A C 1
ATOM 748 O O . ASN A 1 90 ? -5.602 -1.757 -2.82 1 96.44 90 ASN A O 1
ATOM 752 N N . MET A 1 91 ? -3.48 -2.291 -3.24 1 98.25 91 MET A N 1
ATOM 753 C CA . MET A 1 91 ? -3.465 -3.48 -2.393 1 98.25 91 MET A CA 1
ATOM 754 C C . MET A 1 91 ? -3.59 -3.102 -0.921 1 98.25 91 MET A C 1
ATOM 756 O O . MET A 1 91 ? -3.197 -2.004 -0.523 1 98.25 91 MET A O 1
ATOM 760 N N . PRO A 1 92 ? -4.203 -3.984 -0.127 1 98.75 92 PRO A N 1
ATOM 761 C CA . PRO A 1 92 ? -4.242 -3.734 1.316 1 98.75 92 PRO A CA 1
ATOM 762 C C . PRO A 1 92 ? -2.855 -3.744 1.955 1 98.75 92 PRO A C 1
ATOM 764 O O . PRO A 1 92 ? -1.923 -4.332 1.401 1 98.75 92 PRO A O 1
ATOM 767 N N . ALA A 1 93 ? -2.773 -3.176 3.094 1 98.88 93 ALA A N 1
ATOM 768 C CA . ALA A 1 93 ? -1.49 -2.998 3.768 1 98.88 93 ALA A CA 1
ATOM 769 C C . ALA A 1 93 ? -0.777 -4.336 3.951 1 98.88 93 ALA A C 1
ATOM 771 O O . ALA A 1 93 ? 0.443 -4.422 3.791 1 98.88 93 ALA A O 1
ATOM 772 N N . ILE A 1 94 ? -1.511 -5.363 4.289 1 98.94 94 ILE A N 1
ATOM 773 C CA . ILE A 1 94 ? -0.87 -6.637 4.59 1 98.94 94 ILE A CA 1
ATOM 774 C C . ILE A 1 94 ? -0.232 -7.203 3.32 1 98.94 94 ILE A C 1
ATOM 776 O O . ILE A 1 94 ? 0.868 -7.758 3.367 1 98.94 94 ILE A O 1
ATOM 780 N N . MET A 1 95 ? -0.865 -7.055 2.17 1 98.94 95 MET A N 1
ATOM 781 C CA . MET A 1 95 ? -0.297 -7.492 0.899 1 98.94 95 MET A CA 1
ATOM 782 C C . MET A 1 95 ? 0.873 -6.605 0.489 1 98.94 95 MET A C 1
ATOM 784 O O . MET A 1 95 ? 1.896 -7.098 0.014 1 98.94 95 MET A O 1
ATOM 788 N N . LYS A 1 96 ? 0.716 -5.262 0.667 1 98.88 96 LYS A N 1
ATOM 789 C CA . LYS A 1 96 ? 1.805 -4.332 0.382 1 98.88 96 LYS A CA 1
ATOM 790 C C . LYS A 1 96 ? 3.047 -4.672 1.202 1 98.88 96 LYS A C 1
ATOM 792 O O . LYS A 1 96 ? 4.172 -4.551 0.712 1 98.88 96 LYS A O 1
ATOM 797 N N . GLY A 1 97 ? 2.797 -5.008 2.449 1 98.88 97 GLY A N 1
ATOM 798 C CA . GLY A 1 97 ? 3.908 -5.406 3.297 1 98.88 97 GLY A CA 1
ATOM 799 C C . GLY A 1 97 ? 4.613 -6.656 2.807 1 98.88 97 GLY A C 1
ATOM 800 O O . GLY A 1 97 ? 5.836 -6.773 2.92 1 98.88 97 GLY A O 1
ATOM 801 N N . TYR A 1 98 ? 3.822 -7.617 2.303 1 98.94 98 TYR A N 1
ATOM 802 C CA . TYR A 1 98 ? 4.418 -8.812 1.722 1 98.94 98 TYR A CA 1
ATOM 803 C C . TYR A 1 98 ? 5.348 -8.453 0.569 1 98.94 98 TYR A C 1
ATOM 805 O O . TYR A 1 98 ? 6.465 -8.977 0.479 1 98.94 98 TYR A O 1
ATOM 813 N N . ILE A 1 99 ? 4.91 -7.559 -0.271 1 98.88 99 ILE A N 1
ATOM 814 C CA . ILE A 1 99 ? 5.719 -7.094 -1.394 1 98.88 99 ILE A CA 1
ATOM 815 C C . ILE A 1 99 ? 6.945 -6.352 -0.873 1 98.88 99 ILE A C 1
ATOM 817 O O . ILE A 1 99 ? 8.07 -6.641 -1.278 1 98.88 99 ILE A O 1
ATOM 821 N N . ASP A 1 100 ? 6.773 -5.473 0.078 1 98.75 100 ASP A N 1
ATOM 822 C CA . ASP A 1 100 ? 7.848 -4.637 0.604 1 98.75 100 ASP A CA 1
ATOM 823 C C . ASP A 1 100 ? 8.945 -5.488 1.23 1 98.75 100 ASP A C 1
ATOM 825 O O . ASP A 1 100 ? 10.133 -5.219 1.035 1 98.75 100 ASP A O 1
ATOM 829 N N . ARG A 1 101 ? 8.57 -6.477 1.954 1 98.81 101 ARG A N 1
ATOM 830 C CA . ARG A 1 101 ? 9.523 -7.238 2.758 1 98.81 101 ARG A CA 1
ATOM 831 C C . ARG A 1 101 ? 10.133 -8.383 1.954 1 98.81 101 ARG A C 1
ATOM 833 O O . ARG A 1 101 ? 11.336 -8.625 2.027 1 98.81 101 ARG A O 1
ATOM 840 N N . VAL A 1 102 ? 9.344 -9.055 1.157 1 98.88 102 VAL A N 1
ATOM 841 C CA . VAL A 1 102 ? 9.766 -10.328 0.575 1 98.88 102 VAL A CA 1
ATOM 842 C C . VAL A 1 102 ? 10.414 -10.086 -0.783 1 98.88 102 VAL A C 1
ATOM 844 O O . VAL A 1 102 ? 11.461 -10.664 -1.091 1 98.88 102 VAL A O 1
ATOM 847 N N . LEU A 1 103 ? 9.781 -9.273 -1.655 1 98.69 103 LEU A N 1
ATOM 848 C CA . LEU A 1 103 ? 10.406 -8.938 -2.934 1 98.69 103 LEU A CA 1
ATOM 849 C C . LEU A 1 103 ? 11.531 -7.93 -2.744 1 98.69 103 LEU A C 1
ATOM 851 O O . LEU A 1 103 ? 11.438 -6.793 -3.217 1 98.69 103 LEU A O 1
ATOM 855 N N . ASN A 1 104 ? 12.609 -8.352 -2.148 1 98.06 104 ASN A N 1
ATOM 856 C CA . ASN A 1 104 ? 13.648 -7.469 -1.628 1 98.06 104 ASN A CA 1
ATOM 857 C C . ASN A 1 104 ? 14.93 -7.559 -2.455 1 98.06 104 ASN A C 1
ATOM 859 O O . ASN A 1 104 ? 15.023 -8.367 -3.381 1 98.06 104 ASN A O 1
ATOM 863 N N . LEU A 1 105 ? 15.867 -6.691 -2.146 1 97.19 105 LEU A N 1
ATOM 864 C CA . LEU A 1 105 ? 17.141 -6.539 -2.846 1 97.19 105 LEU A CA 1
ATOM 865 C C . LEU A 1 105 ? 17.953 -7.832 -2.785 1 97.19 105 LEU A C 1
ATOM 867 O O . LEU A 1 105 ? 18.031 -8.469 -1.732 1 97.19 105 LEU A O 1
ATOM 871 N N . GLY A 1 106 ? 18.578 -8.195 -3.875 1 96.19 106 GLY A N 1
ATOM 872 C CA . GLY A 1 106 ? 19.375 -9.398 -3.953 1 96.19 106 GLY A CA 1
ATOM 873 C C . GLY A 1 106 ? 18.578 -10.641 -4.273 1 96.19 106 GLY A C 1
ATOM 874 O O . GLY A 1 106 ? 19.141 -11.672 -4.648 1 96.19 106 GLY A O 1
ATOM 875 N N . TYR A 1 107 ? 17.234 -10.531 -4.16 1 97.69 107 TYR A N 1
ATOM 876 C CA . TYR A 1 107 ? 16.328 -11.641 -4.43 1 97.69 107 TYR A CA 1
ATOM 877 C C . TYR A 1 107 ? 15.438 -11.328 -5.625 1 97.69 107 TYR A C 1
ATOM 879 O O . TYR A 1 107 ? 15.68 -11.82 -6.73 1 97.69 107 TYR A O 1
ATOM 887 N N . ALA A 1 108 ? 14.555 -10.32 -5.477 1 98.06 108 ALA A N 1
ATOM 888 C CA . ALA A 1 108 ? 13.594 -9.992 -6.523 1 98.06 108 ALA A CA 1
ATOM 889 C C . ALA A 1 108 ? 14.195 -9.023 -7.539 1 98.06 108 ALA A C 1
ATOM 891 O O . ALA A 1 108 ? 13.742 -8.961 -8.688 1 98.06 108 ALA A O 1
ATOM 892 N N . TYR A 1 109 ? 15.141 -8.25 -7.133 1 96.25 109 TYR A N 1
ATOM 893 C CA . TYR A 1 109 ? 15.891 -7.324 -7.973 1 96.25 109 TYR A CA 1
ATOM 894 C C . TYR A 1 109 ? 17.312 -7.164 -7.465 1 96.25 109 TYR A C 1
ATOM 896 O O . TYR A 1 109 ? 17.594 -7.352 -6.277 1 96.25 109 TYR A O 1
ATOM 904 N N . SER A 1 110 ? 18.234 -6.828 -8.336 1 93.62 110 SER A N 1
ATOM 905 C CA . SER A 1 110 ? 19.641 -6.621 -7.988 1 93.62 110 SER A CA 1
ATOM 906 C C . SER A 1 110 ? 20.359 -5.797 -9.055 1 93.62 110 SER A C 1
ATOM 908 O O . SER A 1 110 ? 20.203 -6.055 -10.25 1 93.62 110 SER A O 1
ATOM 910 N N . PRO A 1 111 ? 21.172 -4.84 -8.609 1 89.19 111 PRO A N 1
ATOM 911 C CA . PRO A 1 111 ? 21.984 -4.109 -9.578 1 89.19 111 PRO A CA 1
ATOM 912 C C . PRO A 1 111 ? 23.297 -4.816 -9.891 1 89.19 111 PRO A C 1
ATOM 914 O O . PRO A 1 111 ? 24 -4.422 -10.82 1 89.19 111 PRO A O 1
ATOM 917 N N . TRP A 1 112 ? 23.594 -5.781 -9.18 1 90.06 112 TRP A N 1
ATOM 918 C CA . TRP A 1 112 ? 24.922 -6.367 -9.266 1 90.06 112 TRP A CA 1
ATOM 919 C C . TRP A 1 112 ? 24.875 -7.727 -9.953 1 90.06 112 TRP A C 1
ATOM 921 O O . TRP A 1 112 ? 25.859 -8.164 -10.539 1 90.06 112 TRP A O 1
ATOM 931 N N . SER A 1 113 ? 23.781 -8.406 -9.812 1 89 113 SER A N 1
ATOM 932 C CA . SER A 1 113 ? 23.672 -9.781 -10.289 1 89 113 SER A CA 1
ATOM 933 C C . SER A 1 113 ? 22.266 -10.086 -10.797 1 89 113 SER A C 1
ATOM 935 O O . SER A 1 113 ? 21.391 -9.219 -10.758 1 89 113 SER A O 1
ATOM 937 N N . SER A 1 114 ? 22.109 -11.25 -11.312 1 91.12 114 SER A N 1
ATOM 938 C CA . SER A 1 114 ? 20.781 -11.719 -11.664 1 91.12 114 SER A CA 1
ATOM 939 C C . SER A 1 114 ? 19.922 -11.961 -10.422 1 91.12 114 SER A C 1
ATOM 941 O O . SER A 1 114 ? 20.453 -12.297 -9.359 1 91.12 114 SER A O 1
ATOM 943 N N . ASN A 1 115 ? 18.641 -11.773 -10.602 1 93.56 115 ASN A N 1
ATOM 944 C CA . ASN A 1 115 ? 17.719 -12.086 -9.523 1 93.56 115 ASN A CA 1
ATOM 945 C C . ASN A 1 115 ? 17.844 -13.547 -9.086 1 93.56 115 ASN A C 1
ATOM 947 O O . ASN A 1 115 ? 18 -14.438 -9.914 1 93.56 115 ASN A O 1
ATOM 951 N N . THR A 1 116 ? 17.719 -13.773 -7.812 1 95.44 116 THR A N 1
ATOM 952 C CA . THR A 1 116 ? 17.656 -15.148 -7.332 1 95.44 116 THR A CA 1
ATOM 953 C C . THR A 1 116 ? 16.219 -15.641 -7.285 1 95.44 116 THR A C 1
ATOM 955 O O . THR A 1 116 ? 15.969 -16.844 -7.184 1 95.44 116 THR A O 1
ATOM 958 N N . MET A 1 117 ? 15.227 -14.742 -7.344 1 97.62 117 MET A N 1
ATOM 959 C CA . MET A 1 117 ? 13.836 -15.133 -7.5 1 97.62 117 MET A CA 1
ATOM 960 C C . MET A 1 117 ? 13.609 -15.82 -8.844 1 97.62 117 MET A C 1
ATOM 962 O O . MET A 1 117 ? 13.961 -15.273 -9.891 1 97.62 117 MET A O 1
ATOM 966 N N . LYS A 1 118 ? 12.938 -16.938 -8.844 1 95.56 118 LYS A N 1
ATOM 967 C CA . LYS A 1 118 ? 12.898 -17.781 -10.031 1 95.56 118 LYS A CA 1
ATOM 968 C C . LYS A 1 118 ? 11.539 -17.703 -10.719 1 95.56 118 LYS A C 1
ATOM 970 O O . LYS A 1 118 ? 11.391 -18.125 -11.867 1 95.56 118 LYS A O 1
ATOM 975 N N . VAL A 1 119 ? 10.586 -17.172 -10.039 1 96.44 119 VAL A N 1
ATOM 976 C CA . VAL A 1 119 ? 9.234 -17.109 -10.578 1 96.44 119 VAL A CA 1
ATOM 977 C C . VAL A 1 119 ? 9.211 -16.281 -11.859 1 96.44 119 VAL A C 1
ATOM 979 O O . VAL A 1 119 ? 9.867 -15.242 -11.938 1 96.44 119 VAL A O 1
ATOM 982 N N . LYS A 1 120 ? 8.453 -16.797 -12.844 1 92.69 120 LYS A N 1
ATOM 983 C CA . LYS A 1 120 ? 8.461 -16.109 -14.133 1 92.69 120 LYS A CA 1
ATOM 984 C C . LYS A 1 120 ? 7.055 -15.672 -14.531 1 92.69 120 LYS A C 1
ATOM 986 O O . LYS A 1 120 ? 6.871 -15.039 -15.578 1 92.69 120 LYS A O 1
ATOM 991 N N . LYS A 1 121 ? 6.09 -16.031 -13.781 1 98.19 121 LYS A N 1
ATOM 992 C CA . LYS A 1 121 ? 4.699 -15.695 -14.07 1 98.19 121 LYS A CA 1
ATOM 993 C C . LYS A 1 121 ? 3.992 -15.164 -12.828 1 98.19 121 LYS A C 1
ATOM 995 O O . LYS A 1 121 ? 4.098 -15.758 -11.75 1 98.19 121 LYS A O 1
ATOM 1000 N N . VAL A 1 122 ? 3.357 -14 -13.039 1 98.69 122 VAL A N 1
ATOM 1001 C CA . VAL A 1 122 ? 2.619 -13.398 -11.93 1 98.69 122 VAL A CA 1
ATOM 1002 C C . VAL A 1 122 ? 1.209 -13.031 -12.391 1 98.69 122 VAL A C 1
ATOM 1004 O O . VAL A 1 122 ? 1.021 -12.523 -13.5 1 98.69 122 VAL A O 1
ATOM 1007 N N . PHE A 1 123 ? 0.23 -13.359 -11.602 1 98.88 123 PHE A N 1
ATOM 1008 C CA . PHE A 1 123 ? -1.169 -13.016 -11.836 1 98.88 123 PHE A CA 1
ATOM 1009 C C . PHE A 1 123 ? -1.742 -12.242 -10.648 1 98.88 123 PHE A C 1
ATOM 1011 O O . PHE A 1 123 ? -1.702 -12.719 -9.516 1 98.88 123 PHE A O 1
ATOM 1018 N N . TRP A 1 124 ? -2.197 -11.023 -10.922 1 98.81 124 TRP A N 1
ATOM 1019 C CA . TRP A 1 124 ? -2.846 -10.172 -9.93 1 98.81 124 TRP A CA 1
ATOM 1020 C C . TRP A 1 124 ? -4.363 -10.266 -10.047 1 98.81 124 TRP A C 1
ATOM 1022 O O . TRP A 1 124 ? -4.949 -9.758 -11.008 1 98.81 124 TRP A O 1
ATOM 1032 N N . MET A 1 125 ? -5.035 -10.867 -9.102 1 98.69 125 MET A N 1
ATOM 1033 C CA . MET A 1 125 ? -6.488 -11.008 -9.07 1 98.69 125 MET A CA 1
ATOM 1034 C C . MET A 1 125 ? -7.094 -10.188 -7.941 1 98.69 125 MET A C 1
ATOM 1036 O O . MET A 1 125 ? -6.859 -10.469 -6.766 1 98.69 125 MET A O 1
ATOM 1040 N N . THR A 1 126 ? -7.863 -9.195 -8.359 1 98.19 126 THR A N 1
ATOM 1041 C CA . THR A 1 126 ? -8.312 -8.273 -7.32 1 98.19 126 THR A CA 1
ATOM 1042 C C . THR A 1 126 ? -9.797 -7.949 -7.496 1 98.19 126 THR A C 1
ATOM 1044 O O . THR A 1 126 ? -10.391 -8.258 -8.531 1 98.19 126 THR A O 1
ATOM 1047 N N . THR A 1 127 ? -10.438 -7.488 -6.414 1 97.44 127 THR A N 1
ATOM 1048 C CA . THR A 1 127 ? -11.828 -7.066 -6.426 1 97.44 127 THR A CA 1
ATOM 1049 C C . THR A 1 127 ? -11.945 -5.582 -6.094 1 97.44 127 THR A C 1
ATOM 1051 O O . THR A 1 127 ? -11.055 -5.008 -5.473 1 97.44 127 THR A O 1
ATOM 1054 N N . THR A 1 128 ? -13 -4.945 -6.574 1 95.19 128 THR A N 1
ATOM 1055 C CA . THR A 1 128 ? -13.305 -3.557 -6.242 1 95.19 128 THR A CA 1
ATOM 1056 C C . THR A 1 128 ? -14.797 -3.371 -6.004 1 95.19 128 THR A C 1
ATOM 1058 O O . THR A 1 128 ? -15.617 -4.074 -6.594 1 95.19 128 THR A O 1
ATOM 1061 N N . GLY A 1 129 ? -15.117 -2.451 -5.164 1 92.31 129 GLY A N 1
ATOM 1062 C CA . GLY A 1 129 ? -16.516 -2.15 -4.902 1 92.31 129 GLY A CA 1
ATOM 1063 C C . GLY A 1 129 ? -17.172 -1.349 -6.012 1 92.31 129 GLY A C 1
ATOM 1064 O O . GLY A 1 129 ? -18.391 -1.39 -6.176 1 92.31 129 GLY A O 1
ATOM 1065 N N . ALA A 1 130 ? -16.422 -0.639 -6.777 1 89.25 130 ALA A N 1
ATOM 1066 C CA . ALA A 1 130 ? -16.969 0.177 -7.863 1 89.25 130 ALA A CA 1
ATOM 1067 C C . ALA A 1 130 ? -17.453 -0.695 -9.023 1 89.25 130 ALA A C 1
ATOM 1069 O O . ALA A 1 130 ? -16.844 -1.725 -9.32 1 89.25 130 ALA A O 1
ATOM 1070 N N . SER A 1 131 ? -18.484 -0.266 -9.617 1 88.31 131 SER A N 1
ATOM 1071 C CA . SER A 1 131 ? -18.969 -0.971 -10.797 1 88.31 131 SER A CA 1
ATOM 1072 C C . SER A 1 131 ? -18 -0.836 -11.961 1 88.31 131 SER A C 1
ATOM 1074 O O . SER A 1 131 ? -17.156 0.067 -11.977 1 88.31 131 SER A O 1
ATOM 1076 N N . GLU A 1 132 ? -18.25 -1.703 -12.875 1 82.75 132 GLU A N 1
ATOM 1077 C CA . GLU A 1 132 ? -17.406 -1.688 -14.062 1 82.75 132 GLU A CA 1
ATOM 1078 C C . GLU A 1 132 ? -17.438 -0.323 -14.742 1 82.75 132 GLU A C 1
ATOM 1080 O O . GLU A 1 132 ? -16.406 0.186 -15.172 1 82.75 132 GLU A O 1
ATOM 1085 N N . ALA A 1 133 ? -18.656 0.181 -14.859 1 82.69 133 ALA A N 1
ATOM 1086 C CA . ALA A 1 133 ? -18.828 1.473 -15.516 1 82.69 133 ALA A CA 1
ATOM 1087 C C . ALA A 1 133 ? -18.047 2.566 -14.789 1 82.69 133 ALA A C 1
ATOM 1089 O O . ALA A 1 133 ? -17.328 3.35 -15.422 1 82.69 133 ALA A O 1
ATOM 1090 N N . ILE A 1 134 ? -18.125 2.57 -13.492 1 80.69 134 ILE A N 1
ATOM 1091 C CA . ILE A 1 134 ? -17.422 3.559 -12.672 1 80.69 134 ILE A CA 1
ATOM 1092 C C . ILE A 1 134 ? -15.922 3.289 -12.695 1 80.69 134 ILE A C 1
ATOM 1094 O O . ILE A 1 134 ? -15.125 4.215 -12.844 1 80.69 134 ILE A O 1
ATOM 1098 N N . HIS A 1 135 ? -15.664 2.039 -12.703 1 79.62 135 HIS A N 1
ATOM 1099 C CA . HIS A 1 135 ? -14.273 1.601 -12.68 1 79.62 135 HIS A CA 1
ATOM 1100 C C . HIS A 1 135 ? -13.555 1.96 -13.977 1 79.62 135 HIS A C 1
ATOM 1102 O O . HIS A 1 135 ? -12.43 2.461 -13.945 1 79.62 135 HIS A O 1
ATOM 1108 N N . ASN A 1 136 ? -14.195 1.775 -15.062 1 74.06 136 ASN A N 1
ATOM 1109 C CA . ASN A 1 136 ? -13.602 2.039 -16.375 1 74.06 136 ASN A CA 1
ATOM 1110 C C . ASN A 1 136 ? -13.445 3.537 -16.625 1 74.06 136 ASN A C 1
ATOM 1112 O O . ASN A 1 136 ? -12.617 3.947 -17.438 1 74.06 136 ASN A O 1
ATOM 1116 N N . LYS A 1 137 ? -14.258 4.379 -15.867 1 74.5 137 LYS A N 1
ATOM 1117 C CA . LYS A 1 137 ? -14.172 5.828 -16.031 1 74.5 137 LYS A CA 1
ATOM 1118 C C . LYS A 1 137 ? -13.055 6.418 -15.18 1 74.5 137 LYS A C 1
ATOM 1120 O O . LYS A 1 137 ? -12.688 7.582 -15.352 1 74.5 137 LYS A O 1
ATOM 1125 N N . ARG A 1 138 ? -12.57 5.559 -14.422 1 74.5 138 ARG A N 1
ATOM 1126 C CA . ARG A 1 138 ? -11.516 6.051 -13.547 1 74.5 138 ARG A CA 1
ATOM 1127 C C . ARG A 1 138 ? -10.141 5.859 -14.18 1 74.5 138 ARG A C 1
ATOM 1129 O O . ARG A 1 138 ? -9.695 4.73 -14.375 1 74.5 138 ARG A O 1
ATOM 1136 N N . ASP A 1 139 ? -9.477 6.875 -14.422 1 77.44 139 ASP A N 1
ATOM 1137 C CA . ASP A 1 139 ? -8.172 6.922 -15.086 1 77.44 139 ASP A CA 1
ATOM 1138 C C . ASP A 1 139 ? -7.141 6.086 -14.328 1 77.44 139 ASP A C 1
ATOM 1140 O O . ASP A 1 139 ? -6.184 5.586 -14.922 1 77.44 139 ASP A O 1
ATOM 1144 N N . HIS A 1 140 ? -7.555 5.793 -13.125 1 83.06 140 HIS A N 1
ATOM 1145 C CA . HIS A 1 140 ? -6.508 5.191 -12.305 1 83.06 140 HIS A CA 1
ATOM 1146 C C . HIS A 1 140 ? -6.473 3.676 -12.484 1 83.06 140 HIS A C 1
ATOM 1148 O O . HIS A 1 140 ? -5.508 3.021 -12.086 1 83.06 140 HIS A O 1
ATOM 1154 N N . ILE A 1 141 ? -7.438 3.092 -13.273 1 84.81 141 ILE A N 1
ATOM 1155 C CA . ILE A 1 141 ? -7.434 1.655 -13.531 1 84.81 141 ILE A CA 1
ATOM 1156 C C . ILE A 1 141 ? -6.281 1.304 -14.469 1 84.81 141 ILE A C 1
ATOM 1158 O O . ILE A 1 141 ? -5.586 0.307 -14.258 1 84.81 141 ILE A O 1
ATOM 1162 N N . THR A 1 142 ? -6.148 2.07 -15.43 1 88.44 142 THR A N 1
ATOM 1163 C CA . THR A 1 142 ? -5.031 1.884 -16.344 1 88.44 142 THR A CA 1
ATOM 1164 C C . THR A 1 142 ? -3.701 1.933 -15.602 1 88.44 142 THR A C 1
ATOM 1166 O O . THR A 1 142 ? -2.822 1.098 -15.828 1 88.44 142 THR A O 1
ATOM 1169 N N . PHE A 1 143 ? -3.631 2.766 -14.711 1 88.19 143 PHE A N 1
ATOM 1170 C CA . PHE A 1 143 ? -2.385 2.902 -13.969 1 88.19 143 PHE A CA 1
ATOM 1171 C C . PHE A 1 143 ? -2.203 1.743 -12.992 1 88.19 143 PHE A C 1
ATOM 1173 O O . PHE A 1 143 ? -1.085 1.271 -12.789 1 88.19 143 PHE A O 1
ATOM 1180 N N . LEU A 1 144 ? -3.318 1.381 -12.461 1 92.25 144 LEU A N 1
ATOM 1181 C CA . LEU A 1 144 ? -3.24 0.238 -11.555 1 92.25 144 LEU A CA 1
ATOM 1182 C C . LEU A 1 144 ? -2.652 -0.977 -12.266 1 92.25 144 LEU A C 1
ATOM 1184 O O . LEU A 1 144 ? -1.779 -1.656 -11.719 1 92.25 144 LEU A O 1
ATOM 1188 N N . LYS A 1 145 ? -3.102 -1.215 -13.484 1 94 145 LYS A N 1
ATOM 1189 C CA . LYS A 1 145 ? -2.57 -2.316 -14.281 1 94 145 LYS A CA 1
ATOM 1190 C C . LYS A 1 145 ? -1.095 -2.098 -14.602 1 94 145 LYS A C 1
ATOM 1192 O O . LYS A 1 145 ? -0.294 -3.033 -14.539 1 94 145 LYS A O 1
ATOM 1197 N N . TYR A 1 146 ? -0.749 -0.907 -14.938 1 93.88 146 TYR A N 1
ATOM 1198 C CA . TYR A 1 146 ? 0.644 -0.551 -15.195 1 93.88 146 TYR A CA 1
ATOM 1199 C C . TYR A 1 146 ? 1.491 -0.751 -13.938 1 93.88 146 TYR A C 1
ATOM 1201 O O . TYR A 1 146 ? 2.592 -1.304 -14.008 1 93.88 146 TYR A O 1
ATOM 1209 N N . TYR A 1 147 ? 0.973 -0.341 -12.82 1 95.5 147 TYR A N 1
ATOM 1210 C CA . TYR A 1 147 ? 1.69 -0.441 -11.555 1 95.5 147 TYR A CA 1
ATOM 1211 C C . TYR A 1 147 ? 2.029 -1.892 -11.234 1 95.5 147 TYR A C 1
ATOM 1213 O O . TYR A 1 147 ? 3.188 -2.219 -10.961 1 95.5 147 TYR A O 1
ATOM 1221 N N . PHE A 1 148 ? 1.056 -2.781 -11.336 1 97.81 148 PHE A N 1
ATOM 1222 C CA . PHE A 1 148 ? 1.273 -4.18 -10.992 1 97.81 148 PHE A CA 1
ATOM 1223 C C . PHE A 1 148 ? 2.143 -4.871 -12.031 1 97.81 148 PHE A C 1
ATOM 1225 O O . PHE A 1 148 ? 3.113 -5.551 -11.695 1 97.81 148 PHE A O 1
ATOM 1232 N N . ASN A 1 149 ? 1.89 -4.609 -13.305 1 97.38 149 ASN A N 1
ATOM 1233 C CA . ASN A 1 149 ? 2.529 -5.371 -14.375 1 97.38 149 ASN A CA 1
ATOM 1234 C C . ASN A 1 149 ? 3.924 -4.836 -14.688 1 97.38 149 ASN A C 1
ATOM 1236 O O . ASN A 1 149 ? 4.812 -5.598 -15.07 1 97.38 149 ASN A O 1
ATOM 1240 N N . LYS A 1 150 ? 4.078 -3.525 -14.539 1 95.06 150 LYS A N 1
ATOM 1241 C CA . LYS A 1 150 ? 5.324 -2.945 -15.031 1 95.06 150 LYS A CA 1
ATOM 1242 C C . LYS A 1 150 ? 6.188 -2.438 -13.883 1 95.06 150 LYS A C 1
ATOM 1244 O O . LYS A 1 150 ? 7.398 -2.672 -13.852 1 95.06 150 LYS A O 1
ATOM 1249 N N . VAL A 1 151 ? 5.543 -1.76 -12.969 1 95.19 151 VAL A N 1
ATOM 1250 C CA . VAL A 1 151 ? 6.336 -1.184 -11.891 1 95.19 151 VAL A CA 1
ATOM 1251 C C . VAL A 1 151 ? 6.836 -2.293 -10.961 1 95.19 151 VAL A C 1
ATOM 1253 O O . VAL A 1 151 ? 8.031 -2.375 -10.672 1 95.19 151 VAL A O 1
ATOM 1256 N N . ILE A 1 152 ? 5.938 -3.211 -10.531 1 97.31 152 ILE A N 1
ATOM 1257 C CA . ILE A 1 152 ? 6.355 -4.258 -9.609 1 97.31 152 ILE A CA 1
ATOM 1258 C C . ILE A 1 152 ? 6.914 -5.445 -10.383 1 97.31 152 ILE A C 1
ATOM 1260 O O . ILE A 1 152 ? 8.109 -5.734 -10.312 1 97.31 152 ILE A O 1
ATOM 1264 N N . ALA A 1 153 ? 6.074 -6.094 -11.203 1 98.31 153 ALA A N 1
ATOM 1265 C CA . ALA A 1 153 ? 6.52 -7.289 -11.914 1 98.31 153 ALA A CA 1
ATOM 1266 C C . ALA A 1 153 ? 7.652 -6.961 -12.883 1 98.31 153 ALA A C 1
ATOM 1268 O O . ALA A 1 153 ? 8.633 -7.707 -12.977 1 98.31 153 ALA A O 1
ATOM 1269 N N . GLY A 1 154 ? 7.496 -5.848 -13.594 1 96 154 GLY A N 1
ATOM 1270 C CA . GLY A 1 154 ? 8.523 -5.449 -14.547 1 96 154 GLY A CA 1
ATOM 1271 C C . GLY A 1 154 ? 9.883 -5.227 -13.906 1 96 154 GLY A C 1
ATOM 1272 O O . GLY A 1 154 ? 10.906 -5.641 -14.453 1 96 154 GLY A O 1
ATOM 1273 N N . TYR A 1 155 ? 9.859 -4.586 -12.766 1 94.75 155 TYR A N 1
ATOM 1274 C CA . TYR A 1 155 ? 11.117 -4.336 -12.062 1 94.75 155 TYR A CA 1
ATOM 1275 C C . TYR A 1 155 ? 11.75 -5.641 -11.594 1 94.75 155 TYR A C 1
ATOM 1277 O O . TYR A 1 155 ? 12.977 -5.738 -11.492 1 94.75 155 TYR A O 1
ATOM 1285 N N . CYS A 1 156 ? 10.953 -6.66 -11.312 1 97.62 156 CYS A N 1
ATOM 1286 C CA . CYS A 1 156 ? 11.43 -7.984 -10.938 1 97.62 156 CYS A CA 1
ATOM 1287 C C . CYS A 1 156 ? 11.812 -8.797 -12.172 1 97.62 156 CYS A C 1
ATOM 1289 O O . CYS A 1 156 ? 12.109 -9.984 -12.07 1 97.62 156 CYS A O 1
ATOM 1291 N N . LYS A 1 157 ? 11.664 -8.242 -13.367 1 96.75 157 LYS A N 1
ATOM 1292 C CA . LYS A 1 157 ? 12 -8.875 -14.641 1 96.75 157 LYS A CA 1
ATOM 1293 C C . LYS A 1 157 ? 11.023 -10 -14.969 1 96.75 157 LYS A C 1
ATOM 1295 O O . LYS A 1 157 ? 11.414 -11.016 -15.555 1 96.75 157 LYS A O 1
ATOM 1300 N N . ILE A 1 158 ? 9.867 -9.859 -14.469 1 97.56 158 ILE A N 1
ATOM 1301 C CA . ILE A 1 158 ? 8.789 -10.781 -14.828 1 97.56 158 ILE A CA 1
ATOM 1302 C C . ILE A 1 158 ? 7.895 -10.148 -15.891 1 97.56 158 ILE A C 1
ATOM 1304 O O . ILE A 1 158 ? 7.059 -9.297 -15.578 1 97.56 158 ILE A O 1
ATOM 1308 N N . GLU A 1 159 ? 8.023 -10.594 -17.078 1 94.69 159 GLU A N 1
ATOM 1309 C CA . GLU A 1 159 ? 7.27 -10 -18.188 1 94.69 159 GLU A CA 1
ATOM 1310 C C . GLU A 1 159 ? 5.879 -10.625 -18.297 1 94.69 159 GLU A C 1
ATOM 1312 O O . GLU A 1 159 ? 4.934 -9.961 -18.719 1 94.69 159 GLU A O 1
ATOM 1317 N N . ASN A 1 160 ? 5.77 -11.883 -17.938 1 97.88 160 ASN A N 1
ATOM 1318 C CA . ASN A 1 160 ? 4.48 -12.562 -17.953 1 97.88 160 ASN A CA 1
ATOM 1319 C C . ASN A 1 160 ? 3.648 -12.219 -16.719 1 97.88 160 ASN A C 1
ATOM 1321 O O . ASN A 1 160 ? 3.65 -12.953 -15.734 1 97.88 160 ASN A O 1
ATOM 1325 N N . SER A 1 161 ? 3.02 -11.086 -16.766 1 98.5 161 SER A N 1
ATOM 1326 C CA . SER A 1 161 ? 2.219 -10.547 -15.664 1 98.5 161 SER A CA 1
ATOM 1327 C C . SER A 1 161 ? 0.871 -10.039 -16.172 1 98.5 161 SER A C 1
ATOM 1329 O O . SER A 1 161 ? 0.796 -9.391 -17.219 1 98.5 161 SER A O 1
ATOM 1331 N N . ARG A 1 162 ? -0.168 -10.383 -15.43 1 97.94 162 ARG A N 1
ATOM 1332 C CA . ARG A 1 162 ? -1.52 -9.984 -15.805 1 97.94 162 ARG A CA 1
ATOM 1333 C C . ARG A 1 162 ? -2.33 -9.562 -14.586 1 97.94 162 ARG A C 1
ATOM 1335 O O . ARG A 1 162 ? -2.07 -10.016 -13.477 1 97.94 162 ARG A O 1
ATOM 1342 N N . VAL A 1 163 ? -3.301 -8.695 -14.883 1 97.75 163 VAL A N 1
ATOM 1343 C CA . VAL A 1 163 ? -4.203 -8.219 -13.844 1 97.75 163 VAL A CA 1
ATOM 1344 C C . VAL A 1 163 ? -5.645 -8.547 -14.219 1 97.75 163 VAL A C 1
ATOM 1346 O O . VAL A 1 163 ? -6.055 -8.352 -15.367 1 97.75 163 VAL A O 1
ATOM 1349 N N . LYS A 1 164 ? -6.367 -9.102 -13.344 1 97.5 164 LYS A N 1
ATOM 1350 C CA . LYS A 1 164 ? -7.812 -9.289 -13.453 1 97.5 164 LYS A CA 1
ATOM 1351 C C . LYS A 1 164 ? -8.539 -8.602 -12.305 1 97.5 164 LYS A C 1
ATOM 1353 O O . LYS A 1 164 ? -8.211 -8.812 -11.141 1 97.5 164 LYS A O 1
ATOM 1358 N N . ILE A 1 165 ? -9.5 -7.742 -12.625 1 96.56 165 ILE A N 1
ATOM 1359 C CA . ILE A 1 165 ? -10.281 -7.031 -11.617 1 96.56 165 ILE A CA 1
ATOM 1360 C C . ILE A 1 165 ? -11.734 -7.512 -11.664 1 96.56 165 ILE A C 1
ATOM 1362 O O . ILE A 1 165 ? -12.367 -7.496 -12.727 1 96.56 165 ILE A O 1
ATOM 1366 N N . PHE A 1 166 ? -12.227 -7.98 -10.555 1 97.31 166 PHE A N 1
ATOM 1367 C CA . PHE A 1 166 ? -13.633 -8.312 -10.375 1 97.31 166 PHE A CA 1
ATOM 1368 C C . PHE A 1 166 ? -14.391 -7.16 -9.727 1 97.31 166 PHE A C 1
ATOM 1370 O O . PHE A 1 166 ? -14.203 -6.879 -8.539 1 97.31 166 PHE A O 1
ATOM 1377 N N . ASP A 1 167 ? -15.258 -6.539 -10.461 1 94.81 167 ASP A N 1
ATOM 1378 C CA . ASP A 1 167 ? -15.867 -5.277 -10.055 1 94.81 167 ASP A CA 1
ATOM 1379 C C . ASP A 1 167 ? -17.172 -5.52 -9.297 1 94.81 167 ASP A C 1
ATOM 1381 O O . ASP A 1 167 ? -17.609 -6.66 -9.156 1 94.81 167 ASP A O 1
ATOM 1385 N N . ASP A 1 168 ? -17.719 -4.477 -8.766 1 94.06 168 ASP A N 1
ATOM 1386 C CA . ASP A 1 168 ? -19 -4.48 -8.078 1 94.06 168 ASP A CA 1
ATOM 1387 C C . ASP A 1 168 ? -19.078 -5.617 -7.062 1 94.06 168 ASP A C 1
ATOM 1389 O O . ASP A 1 168 ? -20.016 -6.422 -7.086 1 94.06 168 ASP A O 1
ATOM 1393 N N . ALA A 1 169 ? -18.156 -5.613 -6.137 1 92.38 169 ALA A N 1
ATOM 1394 C CA . ALA A 1 169 ? -17.922 -6.738 -5.234 1 92.38 169 ALA A CA 1
ATOM 1395 C C . ALA A 1 169 ? -19.109 -6.969 -4.32 1 92.38 169 ALA A C 1
ATOM 1397 O O . ALA A 1 169 ? -19.281 -8.062 -3.777 1 92.38 169 ALA A O 1
ATOM 1398 N N . LEU A 1 170 ? -19.953 -5.992 -4.156 1 90.12 170 LEU A N 1
ATOM 1399 C CA . LEU A 1 170 ? -21.078 -6.133 -3.248 1 90.12 170 LEU A CA 1
ATOM 1400 C C . LEU A 1 170 ? -22.297 -6.691 -3.979 1 90.12 170 LEU A C 1
ATOM 1402 O O . LEU A 1 170 ? -23.312 -7.031 -3.35 1 90.12 170 LEU A O 1
ATOM 1406 N N . ASN A 1 171 ? -22.203 -6.82 -5.258 1 93.75 171 ASN A N 1
ATOM 1407 C CA . ASN A 1 171 ? -23.266 -7.363 -6.082 1 93.75 171 ASN A CA 1
ATOM 1408 C C . ASN A 1 171 ? -23.234 -8.891 -6.121 1 93.75 171 ASN A C 1
ATOM 1410 O O . ASN A 1 171 ? -22.531 -9.477 -6.949 1 93.75 171 ASN A O 1
ATOM 1414 N N . LYS A 1 172 ? -24.109 -9.531 -5.391 1 93.69 172 LYS A N 1
ATOM 1415 C CA . LYS A 1 172 ? -24.078 -10.984 -5.211 1 93.69 172 LYS A CA 1
ATOM 1416 C C . LYS A 1 172 ? -24.469 -11.703 -6.492 1 93.69 172 LYS A C 1
ATOM 1418 O O . LYS A 1 172 ? -23.906 -12.75 -6.824 1 93.69 172 LYS A O 1
ATOM 1423 N N . GLU A 1 173 ? -25.391 -11.211 -7.082 1 95.94 173 GLU A N 1
ATOM 1424 C CA . GLU A 1 173 ? -25.844 -11.82 -8.328 1 95.94 173 GLU A CA 1
ATOM 1425 C C . GLU A 1 173 ? -24.734 -11.805 -9.383 1 95.94 173 GLU A C 1
ATOM 1427 O O . GLU A 1 173 ? -24.5 -12.812 -10.055 1 95.94 173 GLU A O 1
ATOM 1432 N N . LEU A 1 174 ? -24.125 -10.664 -9.469 1 96.25 174 LEU A N 1
ATOM 1433 C CA . LEU A 1 174 ? -23.016 -10.539 -10.406 1 96.25 174 LEU A CA 1
ATOM 1434 C C . LEU A 1 174 ? -21.891 -11.492 -10.039 1 96.25 174 LEU A C 1
ATOM 1436 O O . LEU A 1 174 ? -21.281 -12.125 -10.914 1 96.25 174 LEU A O 1
ATOM 1440 N N . ALA A 1 175 ? -21.641 -11.547 -8.82 1 95.75 175 ALA A N 1
ATOM 1441 C CA . ALA A 1 175 ? -20.578 -12.438 -8.328 1 95.75 175 ALA A CA 1
ATOM 1442 C C . ALA A 1 175 ? -20.859 -13.883 -8.742 1 95.75 175 ALA A C 1
ATOM 1444 O O . ALA A 1 175 ? -19.984 -14.539 -9.32 1 95.75 175 ALA A O 1
ATOM 1445 N N . ILE A 1 176 ? -22.047 -14.406 -8.516 1 96.38 176 ILE A N 1
ATOM 1446 C CA . ILE A 1 176 ? -22.406 -15.805 -8.734 1 96.38 176 ILE A CA 1
ATOM 1447 C C . ILE A 1 176 ? -22.469 -16.094 -10.227 1 96.38 176 ILE A C 1
ATOM 1449 O O . ILE A 1 176 ? -21.953 -17.125 -10.688 1 96.38 176 ILE A O 1
ATOM 1453 N N . ASN A 1 177 ? -23 -15.18 -10.953 1 97.25 177 ASN A N 1
ATOM 1454 C CA . ASN A 1 177 ? -23.312 -15.461 -12.344 1 97.25 177 ASN A CA 1
ATOM 1455 C C . ASN A 1 177 ? -22.141 -15.117 -13.266 1 97.25 177 ASN A C 1
ATOM 1457 O O . ASN A 1 177 ? -22.031 -15.656 -14.367 1 97.25 177 ASN A O 1
ATOM 1461 N N . ASN A 1 178 ? -21.297 -14.266 -12.797 1 97.75 178 ASN A N 1
ATOM 1462 C CA . ASN A 1 178 ? -20.25 -13.781 -13.695 1 97.75 178 ASN A CA 1
ATOM 1463 C C . ASN A 1 178 ? -18.859 -13.961 -13.094 1 97.75 178 ASN A C 1
ATOM 1465 O O . ASN A 1 178 ? -18.016 -14.664 -13.664 1 97.75 178 ASN A O 1
ATOM 1469 N N . HIS A 1 179 ? -18.609 -13.414 -11.945 1 98.44 179 HIS A N 1
ATOM 1470 C CA . HIS A 1 179 ? -17.266 -13.367 -11.391 1 98.44 179 HIS A CA 1
ATOM 1471 C C . HIS A 1 179 ? -16.75 -14.766 -11.086 1 98.44 179 HIS A C 1
ATOM 1473 O O . HIS A 1 179 ? -15.602 -15.102 -11.422 1 98.44 179 HIS A O 1
ATOM 1479 N N . LEU A 1 180 ? -17.578 -15.57 -10.438 1 98.69 180 LEU A N 1
ATOM 1480 C CA . LEU A 1 180 ? -17.125 -16.891 -10.016 1 98.69 180 LEU A CA 1
ATOM 1481 C C . LEU A 1 180 ? -16.844 -17.781 -11.219 1 98.69 180 LEU A C 1
ATOM 1483 O O . LEU A 1 180 ? -15.789 -18.422 -11.297 1 98.69 180 LEU A O 1
ATOM 1487 N N . PRO A 1 181 ? -17.719 -17.828 -12.227 1 98.75 181 PRO A N 1
ATOM 1488 C CA . PRO A 1 181 ? -17.375 -18.594 -13.43 1 98.75 181 PRO A CA 1
ATOM 1489 C C . PRO A 1 181 ? -16.125 -18.062 -14.117 1 98.75 181 PRO A C 1
ATOM 1491 O O . PRO A 1 181 ? -15.32 -18.859 -14.625 1 98.75 181 PRO A O 1
ATOM 1494 N N . GLN A 1 182 ? -15.945 -16.797 -14.141 1 98.69 182 GLN A N 1
ATOM 1495 C CA . GLN A 1 182 ? -14.766 -16.203 -14.766 1 98.69 182 GLN A CA 1
ATOM 1496 C C . GLN A 1 182 ? -13.5 -16.594 -14.023 1 98.69 182 GLN A C 1
ATOM 1498 O O . GLN A 1 182 ? -12.477 -16.891 -14.648 1 98.69 182 GLN A O 1
ATOM 1503 N N . ALA A 1 183 ? -13.547 -16.547 -12.703 1 98.88 183 ALA A N 1
ATOM 1504 C CA . ALA A 1 183 ? -12.398 -16.953 -11.898 1 98.88 183 ALA A CA 1
ATOM 1505 C C . ALA A 1 183 ? -12.008 -18.406 -12.195 1 98.88 183 ALA A C 1
ATOM 1507 O O . ALA A 1 183 ? -10.82 -18.703 -12.367 1 98.88 183 ALA A O 1
ATOM 1508 N N . TYR A 1 184 ? -13.016 -19.25 -12.234 1 98.88 184 TYR A N 1
ATOM 1509 C CA . TYR A 1 184 ? -12.773 -20.656 -12.578 1 98.88 184 TYR A CA 1
ATOM 1510 C C . TYR A 1 184 ? -12.102 -20.766 -13.945 1 98.88 184 TYR A C 1
ATOM 1512 O O . TYR A 1 184 ? -11.125 -21.5 -14.094 1 98.88 184 TYR A O 1
ATOM 1520 N N . GLN A 1 185 ? -12.609 -20.031 -14.914 1 98.81 185 GLN A N 1
ATOM 1521 C CA . GLN A 1 185 ? -12.062 -20.078 -16.266 1 98.81 185 GLN A CA 1
ATOM 1522 C C . GLN A 1 185 ? -10.625 -19.562 -16.297 1 98.81 185 GLN A C 1
ATOM 1524 O O . GLN A 1 185 ? -9.789 -20.109 -17.016 1 98.81 185 GLN A O 1
ATOM 1529 N N . GLU A 1 186 ? -10.328 -18.469 -15.516 1 98.75 186 GLU A N 1
ATOM 1530 C CA . GLU A 1 186 ? -8.953 -17.984 -15.406 1 98.75 186 GLU A CA 1
ATOM 1531 C C . GLU A 1 186 ? -8.016 -19.094 -14.914 1 98.75 186 GLU A C 1
ATOM 1533 O O . GLU A 1 186 ? -6.875 -19.188 -15.367 1 98.75 186 GLU A O 1
ATOM 1538 N N . GLY A 1 187 ? -8.492 -19.859 -13.961 1 98.81 187 GLY A N 1
ATOM 1539 C CA . GLY A 1 187 ? -7.711 -21 -13.484 1 98.81 187 GLY A CA 1
ATOM 1540 C C . GLY A 1 187 ? -7.488 -22.047 -14.547 1 98.81 187 GLY A C 1
ATOM 1541 O O . GLY A 1 187 ? -6.367 -22.531 -14.727 1 98.81 187 GLY A O 1
ATOM 1542 N N . LEU A 1 188 ? -8.562 -22.391 -15.297 1 98.62 188 LEU A N 1
ATOM 1543 C CA . LEU A 1 188 ? -8.5 -23.406 -16.344 1 98.62 188 LEU A CA 1
ATOM 1544 C C . LEU A 1 188 ? -7.523 -22.984 -17.438 1 98.62 188 LEU A C 1
ATOM 1546 O O . LEU A 1 188 ? -6.824 -23.828 -18 1 98.62 188 LEU A O 1
ATOM 1550 N N . ASP A 1 189 ? -7.512 -21.703 -17.672 1 98.12 189 ASP A N 1
ATOM 1551 C CA . ASP A 1 189 ? -6.754 -21.203 -18.812 1 98.12 189 ASP A CA 1
ATOM 1552 C C . ASP A 1 189 ? -5.402 -20.641 -18.359 1 98.12 189 ASP A C 1
ATOM 1554 O O . ASP A 1 189 ? -4.762 -19.891 -19.109 1 98.12 189 ASP A O 1
ATOM 1558 N N . PHE A 1 190 ? -4.969 -20.906 -17.188 1 98 190 PHE A N 1
ATOM 1559 C CA . PHE A 1 190 ? -3.82 -20.266 -16.562 1 98 190 PHE A CA 1
ATOM 1560 C C . PHE A 1 190 ? -2.562 -20.469 -17.406 1 98 190 PHE A C 1
ATOM 1562 O O . PHE A 1 190 ? -1.685 -19.609 -17.422 1 98 190 PHE A O 1
ATOM 1569 N N . ASP A 1 191 ? -2.443 -21.562 -18.203 1 94.94 191 ASP A N 1
ATOM 1570 C CA . ASP A 1 191 ? -1.263 -21.859 -19 1 94.94 191 ASP A CA 1
ATOM 1571 C C . ASP A 1 191 ? -1.386 -21.281 -20.406 1 94.94 191 ASP A C 1
ATOM 1573 O O . ASP A 1 191 ? -0.483 -21.438 -21.234 1 94.94 191 ASP A O 1
ATOM 1577 N N . LYS A 1 192 ? -2.428 -20.562 -20.703 1 94 192 LYS A N 1
ATOM 1578 C CA . LYS A 1 192 ? -2.723 -20.219 -22.094 1 94 192 LYS A CA 1
ATOM 1579 C C . LYS A 1 192 ? -2.264 -18.781 -22.406 1 94 192 LYS A C 1
ATOM 1581 O O . LYS A 1 192 ? -2.523 -18.266 -23.484 1 94 192 LYS A O 1
ATOM 1586 N N . TRP A 1 193 ? -1.661 -18.219 -21.406 1 90.69 193 TRP A N 1
ATOM 1587 C CA . TRP A 1 193 ? -1.147 -16.891 -21.672 1 90.69 193 TRP A CA 1
ATOM 1588 C C . TRP A 1 193 ? 0.264 -16.719 -21.109 1 90.69 193 TRP A C 1
ATOM 1590 O O . TRP A 1 193 ? 0.692 -17.484 -20.25 1 90.69 193 TRP A O 1
ATOM 1600 N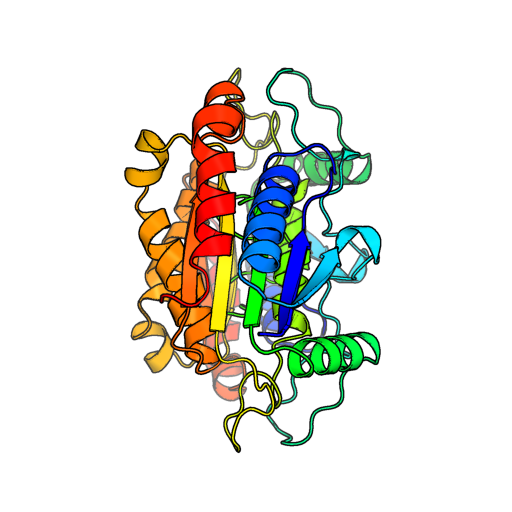 N . MET B 1 1 ? -1.83 27.219 12.445 1 96.44 1 MET B N 1
ATOM 1601 C CA . MET B 1 1 ? -2.602 25.984 12.359 1 96.44 1 MET B CA 1
ATOM 1602 C C . MET B 1 1 ? -2.045 24.922 13.305 1 96.44 1 MET B C 1
ATOM 1604 O O . MET B 1 1 ? -0.892 25.016 13.727 1 96.44 1 MET B O 1
ATOM 1608 N N . LYS B 1 2 ? -2.934 24.016 13.695 1 98.38 2 LYS B N 1
ATOM 1609 C CA . LYS B 1 2 ? -2.486 22.766 14.297 1 98.38 2 LYS B CA 1
ATOM 1610 C C . LYS B 1 2 ? -2.225 21.719 13.227 1 98.38 2 LYS B C 1
ATOM 1612 O O . LYS B 1 2 ? -3.148 21.281 12.531 1 98.38 2 LYS B O 1
ATOM 1617 N N . VAL B 1 3 ? -0.972 21.25 13.141 1 98.69 3 VAL B N 1
ATOM 1618 C CA . VAL B 1 3 ? -0.568 20.344 12.078 1 98.69 3 VAL B CA 1
ATOM 1619 C C . VAL B 1 3 ? -0.217 18.984 12.664 1 98.69 3 VAL B C 1
ATOM 1621 O O . VAL B 1 3 ? 0.573 18.891 13.609 1 98.69 3 VAL B O 1
ATOM 1624 N N . LEU B 1 4 ? -0.84 17.953 12.18 1 98.88 4 LEU B N 1
ATOM 1625 C CA . LEU B 1 4 ? -0.469 16.594 12.531 1 98.88 4 LEU B CA 1
ATOM 1626 C C . LEU B 1 4 ? 0.446 15.984 11.469 1 98.88 4 LEU B C 1
ATOM 1628 O O . LEU B 1 4 ? 0.072 15.898 10.297 1 98.88 4 LEU B O 1
ATOM 1632 N N . ILE B 1 5 ? 1.634 15.648 11.852 1 98.94 5 ILE B N 1
ATOM 1633 C CA . ILE B 1 5 ? 2.545 14.906 10.992 1 98.94 5 ILE B CA 1
ATOM 1634 C C . ILE B 1 5 ? 2.447 13.414 11.312 1 98.94 5 ILE B C 1
ATOM 1636 O O . ILE B 1 5 ? 2.686 13 12.453 1 98.94 5 ILE B O 1
ATOM 1640 N N . VAL B 1 6 ? 2.018 12.633 10.359 1 98.94 6 VAL B N 1
ATOM 1641 C CA . VAL B 1 6 ? 2.07 11.18 10.438 1 98.94 6 VAL B CA 1
ATOM 1642 C C . VAL B 1 6 ? 3.332 10.672 9.742 1 98.94 6 VAL B C 1
ATOM 1644 O O . VAL B 1 6 ? 3.475 10.805 8.523 1 98.94 6 VAL B O 1
ATOM 1647 N N . LEU B 1 7 ? 4.211 10.086 10.539 1 98.94 7 LEU B N 1
ATOM 1648 C CA . LEU B 1 7 ? 5.566 9.742 10.109 1 98.94 7 LEU B CA 1
ATOM 1649 C C . LEU B 1 7 ? 5.758 8.234 10.062 1 98.94 7 LEU B C 1
ATOM 1651 O O . LEU B 1 7 ? 5.324 7.516 10.969 1 98.94 7 LEU B O 1
ATOM 1655 N N . ALA B 1 8 ? 6.34 7.777 8.93 1 98.75 8 ALA B N 1
ATOM 1656 C CA . ALA B 1 8 ? 6.641 6.348 8.836 1 98.75 8 ALA B CA 1
ATOM 1657 C C . ALA B 1 8 ? 8.016 6.121 8.219 1 98.75 8 ALA B C 1
ATOM 1659 O O . ALA B 1 8 ? 8.203 6.281 7.012 1 98.75 8 ALA B O 1
ATOM 1660 N N . HIS B 1 9 ? 8.891 5.664 8.992 1 98.44 9 HIS B N 1
ATOM 1661 C CA . HIS B 1 9 ? 10.188 5.121 8.586 1 98.44 9 HIS B CA 1
ATOM 1662 C C . HIS B 1 9 ? 10.789 4.258 9.688 1 98.44 9 HIS B C 1
ATOM 1664 O O . HIS B 1 9 ? 10.734 4.617 10.859 1 98.44 9 HIS B O 1
ATOM 1670 N N . PRO B 1 10 ? 11.414 3.158 9.32 1 96.69 10 PRO B N 1
ATOM 1671 C CA . PRO B 1 10 ? 11.875 2.219 10.344 1 96.69 10 PRO B CA 1
ATOM 1672 C C . PRO B 1 10 ? 13.102 2.73 11.102 1 96.69 10 PRO B C 1
ATOM 1674 O O . PRO B 1 10 ? 13.367 2.289 12.227 1 96.69 10 PRO B O 1
ATOM 1677 N N . ARG B 1 11 ? 13.906 3.658 10.453 1 95.06 11 ARG B N 1
ATOM 1678 C CA . ARG B 1 11 ? 15.117 4.199 11.07 1 95.06 11 ARG B CA 1
ATOM 1679 C C . ARG B 1 11 ? 14.961 5.688 11.375 1 95.06 11 ARG B C 1
ATOM 1681 O O . ARG B 1 11 ? 14.367 6.426 10.578 1 95.06 11 ARG B O 1
ATOM 1688 N N . GLU B 1 12 ? 15.594 6.039 12.469 1 93.31 12 GLU B N 1
ATOM 1689 C CA . GLU B 1 12 ? 15.547 7.453 12.82 1 93.31 12 GLU B CA 1
ATOM 1690 C C . GLU B 1 12 ? 16.609 8.25 12.062 1 93.31 12 GLU B C 1
ATOM 1692 O O . GLU B 1 12 ? 16.469 9.453 11.867 1 93.31 12 GLU B O 1
ATOM 1697 N N . ASN B 1 13 ? 17.672 7.547 11.688 1 93.25 13 ASN B N 1
ATOM 1698 C CA . ASN B 1 13 ? 18.734 8.188 10.914 1 93.25 13 ASN B CA 1
ATOM 1699 C C . ASN B 1 13 ? 18.5 8.031 9.414 1 93.25 13 ASN B C 1
ATOM 1701 O O . ASN B 1 13 ? 19.297 7.379 8.727 1 93.25 13 ASN B O 1
ATOM 1705 N N . SER B 1 14 ? 17.453 8.586 8.914 1 95.56 14 SER B N 1
ATOM 1706 C CA . SER B 1 14 ? 17.078 8.492 7.512 1 95.56 14 SER B CA 1
ATOM 1707 C C . SER B 1 14 ? 16.797 9.875 6.922 1 95.56 14 SER B C 1
ATOM 1709 O O . SER B 1 14 ? 16.594 10.844 7.656 1 95.56 14 SER B O 1
ATOM 1711 N N . LEU B 1 15 ? 16.828 9.961 5.641 1 97.56 15 LEU B N 1
ATOM 1712 C CA . LEU B 1 15 ? 16.438 11.203 4.977 1 97.56 15 LEU B CA 1
ATOM 1713 C C . LEU B 1 15 ? 15 11.578 5.312 1 97.56 15 LEU B C 1
ATOM 1715 O O . LEU B 1 15 ? 14.68 12.758 5.465 1 97.56 15 LEU B O 1
ATOM 1719 N N . VAL B 1 16 ? 14.141 10.555 5.434 1 98.5 16 VAL B N 1
ATOM 1720 C CA . VAL B 1 16 ? 12.734 10.789 5.762 1 98.5 16 VAL B CA 1
ATOM 1721 C C . VAL B 1 16 ? 12.633 11.547 7.082 1 98.5 16 VAL B C 1
ATOM 1723 O O . VAL B 1 16 ? 11.969 12.586 7.16 1 98.5 16 VAL B O 1
ATOM 1726 N N . HIS B 1 17 ? 13.328 11.086 8.078 1 98.38 17 HIS B N 1
ATOM 1727 C CA . HIS B 1 17 ? 13.312 11.766 9.375 1 98.38 17 HIS B CA 1
ATOM 1728 C C . HIS B 1 17 ? 13.945 13.148 9.281 1 98.38 17 HIS B C 1
ATOM 1730 O O . HIS B 1 17 ? 13.445 14.102 9.891 1 98.38 17 HIS B O 1
ATOM 1736 N N . SER B 1 18 ? 15.008 13.273 8.523 1 98.56 18 SER B N 1
ATOM 1737 C CA . SER B 1 18 ? 15.711 14.547 8.398 1 98.56 18 SER B CA 1
ATOM 1738 C C . SER B 1 18 ? 14.836 15.602 7.746 1 98.56 18 SER B C 1
ATOM 1740 O O . SER B 1 18 ? 14.758 16.734 8.227 1 98.56 18 SER B O 1
ATOM 1742 N N . VAL B 1 19 ? 14.18 15.188 6.684 1 98.81 19 VAL B N 1
ATOM 1743 C CA . VAL B 1 19 ? 13.328 16.156 6 1 98.81 19 VAL B CA 1
ATOM 1744 C C . VAL B 1 19 ? 12.125 16.5 6.871 1 98.81 19 VAL B C 1
ATOM 1746 O O . VAL B 1 19 ? 11.68 17.656 6.91 1 98.81 19 VAL B O 1
ATOM 1749 N N . LYS B 1 20 ? 11.586 15.469 7.555 1 98.88 20 LYS B N 1
ATOM 1750 C CA . LYS B 1 20 ? 10.492 15.727 8.484 1 98.88 20 LYS B CA 1
ATOM 1751 C C . LYS B 1 20 ? 10.898 16.75 9.547 1 98.88 20 LYS B C 1
ATOM 1753 O O . LYS B 1 20 ? 10.148 17.688 9.836 1 98.88 20 LYS B O 1
ATOM 1758 N N . ASN B 1 21 ? 12.055 16.578 10.117 1 98.81 21 ASN B N 1
ATOM 1759 C CA . ASN B 1 21 ? 12.539 17.453 11.172 1 98.81 21 ASN B CA 1
ATOM 1760 C C . ASN B 1 21 ? 12.703 18.891 10.672 1 98.81 21 ASN B C 1
ATOM 1762 O O . ASN B 1 21 ? 12.32 19.844 11.359 1 98.81 21 ASN B O 1
ATOM 1766 N N . LYS B 1 22 ? 13.297 19.094 9.5 1 98.88 22 LYS B N 1
ATOM 1767 C CA . LYS B 1 22 ? 13.477 20.422 8.93 1 98.88 22 LYS B CA 1
ATOM 1768 C C . LYS B 1 22 ? 12.133 21.062 8.586 1 98.88 22 LYS B C 1
ATOM 1770 O O . LYS B 1 22 ? 11.93 22.25 8.828 1 98.88 22 LYS B O 1
ATOM 1775 N N . PHE B 1 23 ? 11.273 20.266 7.984 1 98.94 23 PHE B N 1
ATOM 1776 C CA . PHE B 1 23 ? 9.93 20.734 7.68 1 98.94 23 PHE B CA 1
ATOM 1777 C C . PHE B 1 23 ? 9.219 21.203 8.938 1 98.94 23 PHE B C 1
ATOM 1779 O O . PHE B 1 23 ? 8.617 22.281 8.953 1 98.94 23 PHE B O 1
ATOM 1786 N N . GLU B 1 24 ? 9.266 20.375 10 1 98.94 24 GLU B N 1
ATOM 1787 C CA . GLU B 1 24 ? 8.664 20.719 11.289 1 98.94 24 GLU B CA 1
ATOM 1788 C C . GLU B 1 24 ? 9.234 22.016 11.836 1 98.94 24 GLU B C 1
ATOM 1790 O O . GLU B 1 24 ? 8.492 22.844 12.367 1 98.94 24 GLU B O 1
ATOM 1795 N N . GLN B 1 25 ? 10.555 22.156 11.766 1 98.88 25 GLN B N 1
ATOM 1796 C CA . GLN B 1 25 ? 11.18 23.406 12.195 1 98.88 25 GLN B CA 1
ATOM 1797 C C . GLN B 1 25 ? 10.594 24.594 11.438 1 98.88 25 GLN B C 1
ATOM 1799 O O . GLN B 1 25 ? 10.297 25.641 12.039 1 98.88 25 GLN B O 1
ATOM 1804 N N . GLY B 1 26 ? 10.461 24.453 10.133 1 98.88 26 GLY B N 1
ATOM 1805 C CA . GLY B 1 26 ? 9.852 25.5 9.336 1 98.88 26 GLY B CA 1
ATOM 1806 C C . GLY B 1 26 ? 8.43 25.812 9.758 1 98.88 26 GLY B C 1
ATOM 1807 O O . GLY B 1 26 ? 8.047 26.984 9.844 1 98.88 26 GLY B O 1
ATOM 1808 N N . LEU B 1 27 ? 7.637 24.766 10.031 1 98.88 27 LEU B N 1
ATOM 1809 C CA . LEU B 1 27 ? 6.27 24.938 10.508 1 98.88 27 LEU B CA 1
ATOM 1810 C C . LEU B 1 27 ? 6.246 25.766 11.797 1 98.88 27 LEU B C 1
ATOM 1812 O O . LEU B 1 27 ? 5.492 26.734 11.906 1 98.88 27 LEU B O 1
ATOM 1816 N N . ILE B 1 28 ? 7.07 25.359 12.734 1 98.81 28 ILE B N 1
ATOM 1817 C CA . ILE B 1 28 ? 7.109 26 14.039 1 98.81 28 ILE B CA 1
ATOM 1818 C C . ILE B 1 28 ? 7.559 27.453 13.891 1 98.81 28 ILE B C 1
ATOM 1820 O O . ILE B 1 28 ? 6.949 28.359 14.461 1 98.81 28 ILE B O 1
ATOM 1824 N N . ASP B 1 29 ? 8.547 27.688 13.102 1 98.62 29 ASP B N 1
ATOM 1825 C CA . ASP B 1 29 ? 9.078 29.016 12.891 1 98.62 29 ASP B CA 1
ATOM 1826 C C . ASP B 1 29 ? 8.047 29.938 12.234 1 98.62 29 ASP B C 1
ATOM 1828 O O . ASP B 1 29 ? 8.109 31.156 12.367 1 98.62 29 ASP B O 1
ATOM 1832 N N . SER B 1 30 ? 7.211 29.344 11.508 1 98.31 30 SER B N 1
ATOM 1833 C CA . SER B 1 30 ? 6.18 30.141 10.836 1 98.31 30 SER B CA 1
ATOM 1834 C C . SER B 1 30 ? 4.93 30.25 11.703 1 98.31 30 SER B C 1
ATOM 1836 O O . SER B 1 30 ? 3.9 30.75 11.25 1 98.31 30 SER B O 1
ATOM 1838 N N . GLY B 1 31 ? 4.906 29.656 12.891 1 98.31 31 GLY B N 1
ATOM 1839 C CA . GLY B 1 31 ? 3.875 29.938 13.883 1 98.31 31 GLY B CA 1
ATOM 1840 C C . GLY B 1 31 ? 2.877 28.812 14.039 1 98.31 31 GLY B C 1
ATOM 1841 O O . GLY B 1 31 ? 1.878 28.953 14.742 1 98.31 31 GLY B O 1
ATOM 1842 N N . HIS B 1 32 ? 3.066 27.641 13.438 1 98.62 32 HIS B N 1
ATOM 1843 C CA . HIS B 1 32 ? 2.158 26.5 13.539 1 98.62 32 HIS B CA 1
ATOM 1844 C C . HIS B 1 32 ? 2.451 25.672 14.781 1 98.62 32 HIS B C 1
ATOM 1846 O O . HIS B 1 32 ? 3.562 25.719 15.32 1 98.62 32 HIS B O 1
ATOM 1852 N N . GLN B 1 33 ? 1.479 25.047 15.266 1 98.69 33 GLN B N 1
ATOM 1853 C CA . GLN B 1 33 ? 1.636 24 16.266 1 98.69 33 GLN B CA 1
ATOM 1854 C C . GLN B 1 33 ? 1.728 22.625 15.609 1 98.69 33 GLN B C 1
ATOM 1856 O O . GLN B 1 33 ? 0.947 22.297 14.711 1 98.69 33 GLN B O 1
ATOM 1861 N N . VAL B 1 34 ? 2.695 21.875 16.125 1 98.81 34 VAL B N 1
ATOM 1862 C CA . VAL B 1 34 ? 2.957 20.625 15.406 1 98.81 34 VAL B CA 1
ATOM 1863 C C . VAL B 1 34 ? 2.881 19.453 16.375 1 98.81 34 VAL B C 1
ATOM 1865 O O . VAL B 1 34 ? 3.395 19.531 17.5 1 98.81 34 VAL B O 1
ATOM 1868 N N . THR B 1 35 ? 2.182 18.406 16.031 1 98.75 35 THR B N 1
ATOM 1869 C CA . THR B 1 35 ? 2.193 17.094 16.656 1 98.75 35 THR B CA 1
ATOM 1870 C C . THR B 1 35 ? 2.691 16.031 15.68 1 98.75 35 THR B C 1
ATOM 1872 O O . THR B 1 35 ? 2.252 15.992 14.523 1 98.75 35 THR B O 1
ATOM 1875 N N . THR B 1 36 ? 3.609 15.258 16.141 1 98.75 36 THR B N 1
ATOM 1876 C CA . THR B 1 36 ? 4.109 14.188 15.289 1 98.75 36 THR B CA 1
ATOM 1877 C C . THR B 1 36 ? 3.658 12.828 15.812 1 98.75 36 THR B C 1
ATOM 1879 O O . THR B 1 36 ? 3.848 12.516 17 1 98.75 36 THR B O 1
ATOM 1882 N N . LEU B 1 37 ? 2.998 12.117 14.992 1 98.88 37 LEU B N 1
ATOM 1883 C CA . LEU B 1 37 ? 2.674 10.719 15.227 1 98.88 37 LEU B CA 1
ATOM 1884 C C . LEU B 1 37 ? 3.617 9.805 14.445 1 98.88 37 LEU B C 1
ATOM 1886 O O . LEU B 1 37 ? 3.492 9.672 13.227 1 98.88 37 LEU B O 1
ATOM 1890 N N . ASP B 1 38 ? 4.562 9.242 15.133 1 98.81 38 ASP B N 1
ATOM 1891 C CA . ASP B 1 38 ? 5.465 8.266 14.539 1 98.81 38 ASP B CA 1
ATOM 1892 C C . ASP B 1 38 ? 4.867 6.859 14.609 1 98.81 38 ASP B C 1
ATOM 1894 O O . ASP B 1 38 ? 4.793 6.262 15.68 1 98.81 38 ASP B O 1
ATOM 1898 N N . LEU B 1 39 ? 4.52 6.293 13.469 1 98.88 39 LEU B N 1
ATOM 1899 C CA . LEU B 1 39 ? 3.77 5.043 13.438 1 98.88 39 LEU B CA 1
ATOM 1900 C C . LEU B 1 39 ? 4.617 3.887 13.953 1 98.88 39 LEU B C 1
ATOM 1902 O O . LEU B 1 39 ? 4.094 2.941 14.547 1 98.88 39 LEU B O 1
ATOM 1906 N N . PHE B 1 40 ? 5.918 3.93 13.688 1 98.56 40 PHE B N 1
ATOM 1907 C CA . PHE B 1 40 ? 6.805 2.885 14.188 1 98.56 40 PHE B CA 1
ATOM 1908 C C . PHE B 1 40 ? 6.941 2.971 15.703 1 98.56 40 PHE B C 1
ATOM 1910 O O . PHE B 1 40 ? 6.887 1.954 16.406 1 98.56 40 PHE B O 1
ATOM 1917 N N . LYS B 1 41 ? 7.078 4.16 16.203 1 97.88 41 LYS B N 1
ATOM 1918 C CA . LYS B 1 41 ? 7.297 4.34 17.625 1 97.88 41 LYS B CA 1
ATOM 1919 C C . LYS B 1 41 ? 6.066 3.926 18.438 1 97.88 41 LYS B C 1
ATOM 1921 O O . LYS B 1 41 ? 6.188 3.322 19.5 1 97.88 41 LYS B O 1
ATOM 1926 N N . VAL B 1 42 ? 4.879 4.203 17.938 1 97.81 42 VAL B N 1
ATOM 1927 C CA . VAL B 1 42 ? 3.672 3.896 18.703 1 97.81 42 VAL B CA 1
ATOM 1928 C C . VAL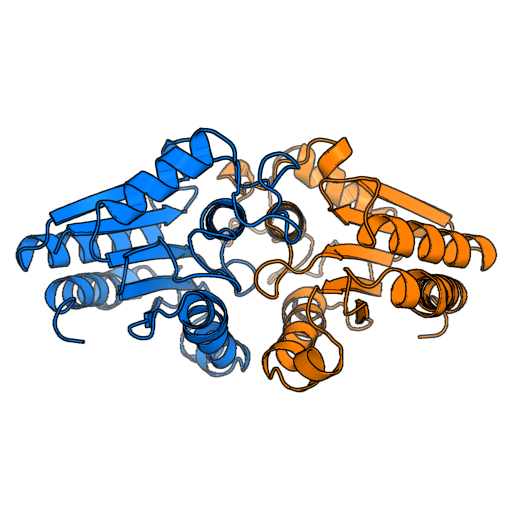 B 1 42 ? 3.254 2.449 18.453 1 97.81 42 VAL B C 1
ATOM 1930 O O . VAL B 1 42 ? 2.312 1.951 19.078 1 97.81 42 VAL B O 1
ATOM 1933 N N . GLY B 1 43 ? 3.949 1.771 17.516 1 97.62 43 GLY B N 1
ATOM 1934 C CA . GLY B 1 43 ? 3.604 0.395 17.203 1 97.62 43 GLY B CA 1
ATOM 1935 C C . GLY B 1 43 ? 2.244 0.257 16.531 1 97.62 43 GLY B C 1
ATOM 1936 O O . GLY B 1 43 ? 1.465 -0.631 16.891 1 97.62 43 GLY B O 1
ATOM 1937 N N . PHE B 1 44 ? 1.922 1.145 15.586 1 98.44 44 PHE B N 1
ATOM 1938 C CA . PHE B 1 44 ? 0.632 1.111 14.906 1 98.44 44 PHE B CA 1
ATOM 1939 C C . PHE B 1 44 ? 0.462 -0.19 14.133 1 98.44 44 PHE B C 1
ATOM 1941 O O . PHE B 1 44 ? 1.366 -0.609 13.406 1 98.44 44 PHE B O 1
ATOM 1948 N N . ASP B 1 45 ? -0.637 -0.834 14.281 1 98.19 45 ASP B N 1
ATOM 1949 C CA . ASP B 1 45 ? -0.965 -2.043 13.531 1 98.19 45 ASP B CA 1
ATOM 1950 C C . ASP B 1 45 ? -1.633 -1.698 12.203 1 98.19 45 ASP B C 1
ATOM 1952 O O . ASP B 1 45 ? -2.787 -1.265 12.172 1 98.19 45 ASP B O 1
ATOM 1956 N N . PRO B 1 46 ? -0.927 -1.94 11.109 1 98.75 46 PRO B N 1
ATOM 1957 C CA . PRO B 1 46 ? -1.463 -1.498 9.82 1 98.75 46 PRO B CA 1
ATOM 1958 C C . PRO B 1 46 ? -2.459 -2.488 9.219 1 98.75 46 PRO B C 1
ATOM 1960 O O . PRO B 1 46 ? -3.049 -2.221 8.172 1 98.75 46 PRO B O 1
ATOM 1963 N N . VAL B 1 47 ? -2.711 -3.627 9.828 1 98.75 47 VAL B N 1
ATOM 1964 C CA . VAL B 1 47 ? -3.551 -4.672 9.25 1 98.75 47 VAL B CA 1
ATOM 1965 C C . VAL B 1 47 ? -5.023 -4.344 9.484 1 98.75 47 VAL B C 1
ATOM 1967 O O . VAL B 1 47 ? -5.469 -4.258 10.633 1 98.75 47 VAL B O 1
ATOM 1970 N N . LEU B 1 48 ? -5.715 -4.078 8.422 1 98.69 48 LEU B N 1
ATOM 1971 C CA . LEU B 1 48 ? -7.16 -3.92 8.516 1 98.69 48 LEU B CA 1
ATOM 1972 C C . LEU B 1 48 ? -7.84 -5.266 8.742 1 98.69 48 LEU B C 1
ATOM 1974 O O . LEU B 1 48 ? -7.922 -6.086 7.824 1 98.69 48 LEU B O 1
ATOM 1978 N N . ARG B 1 49 ? -8.289 -5.465 9.938 1 98.06 49 ARG B N 1
ATOM 1979 C CA . ARG B 1 49 ? -9.008 -6.684 10.297 1 98.06 49 ARG B CA 1
ATOM 1980 C C . ARG B 1 49 ? -10.516 -6.461 10.266 1 98.06 49 ARG B C 1
ATOM 1982 O O . ARG B 1 49 ? -10.984 -5.348 10.016 1 98.06 49 ARG B O 1
ATOM 1989 N N . GLU B 1 50 ? -11.258 -7.496 10.508 1 96.62 50 GLU B N 1
ATOM 1990 C CA . GLU B 1 50 ? -12.711 -7.469 10.383 1 96.62 50 GLU B CA 1
ATOM 1991 C C . GLU B 1 50 ? -13.32 -6.344 11.211 1 96.62 50 GLU B C 1
ATOM 1993 O O . GLU B 1 50 ? -14.273 -5.695 10.789 1 96.62 50 GLU B O 1
ATOM 1998 N N . GLU B 1 51 ? -12.781 -6.082 12.352 1 96.88 51 GLU B N 1
ATOM 1999 C CA . GLU B 1 51 ? -13.297 -5.082 13.273 1 96.88 51 GLU B CA 1
ATOM 2000 C C . GLU B 1 51 ? -13.305 -3.693 12.641 1 96.88 51 GLU B C 1
ATOM 2002 O O . GLU B 1 51 ? -14.125 -2.846 13 1 96.88 51 GLU B O 1
ATOM 2007 N N . ASP B 1 52 ? -12.414 -3.488 11.703 1 97.88 52 ASP B N 1
ATOM 2008 C CA . ASP B 1 52 ? -12.273 -2.164 11.102 1 97.88 52 ASP B CA 1
ATOM 2009 C C . ASP B 1 52 ? -12.789 -2.154 9.664 1 97.88 52 ASP B C 1
ATOM 2011 O O . ASP B 1 52 ? -12.57 -1.19 8.93 1 97.88 52 ASP B O 1
ATOM 2015 N N . GLU B 1 53 ? -13.406 -3.246 9.203 1 96.44 53 GLU B N 1
ATOM 2016 C CA . GLU B 1 53 ? -14.008 -3.266 7.875 1 96.44 53 GLU B CA 1
ATOM 2017 C C . GLU B 1 53 ? -15.25 -2.391 7.812 1 96.44 53 GLU B C 1
ATOM 2019 O O . GLU B 1 53 ? -16.094 -2.436 8.711 1 96.44 53 GLU B O 1
ATOM 2024 N N . PRO B 1 54 ? -15.359 -1.599 6.77 1 95.06 54 PRO B N 1
ATOM 2025 C CA . PRO B 1 54 ? -16.578 -0.798 6.645 1 95.06 54 PRO B CA 1
ATOM 2026 C C . PRO B 1 54 ? -17.812 -1.645 6.336 1 95.06 54 PRO B C 1
ATOM 2028 O O . PRO B 1 54 ? -17.719 -2.646 5.625 1 95.06 54 PRO B O 1
ATOM 2031 N N . HIS B 1 55 ? -18.906 -1.226 6.891 1 92.56 55 HIS B N 1
ATOM 2032 C CA . HIS B 1 55 ? -20.203 -1.816 6.605 1 92.56 55 HIS B CA 1
ATOM 2033 C C . HIS B 1 55 ? -21.094 -0.847 5.836 1 92.56 55 HIS B C 1
ATOM 2035 O O . HIS B 1 55 ? -21.734 0.027 6.434 1 92.56 55 HIS B O 1
ATOM 2041 N N . TYR B 1 56 ? -21.281 -1.13 4.605 1 89.94 56 TYR B N 1
ATOM 2042 C CA . TYR B 1 56 ? -21.922 -0.178 3.713 1 89.94 56 TYR B CA 1
ATOM 2043 C C . TYR B 1 56 ? -23.438 -0.245 3.855 1 89.94 56 TYR B C 1
ATOM 2045 O O . TYR B 1 56 ? -24.156 0.603 3.32 1 89.94 56 TYR B O 1
ATOM 2053 N N . ASP B 1 57 ? -23.922 -1.219 4.613 1 87.5 57 ASP B N 1
ATOM 2054 C CA . ASP B 1 57 ? -25.359 -1.379 4.805 1 87.5 57 ASP B CA 1
ATOM 2055 C C . ASP B 1 57 ? -25.844 -0.619 6.043 1 87.5 57 ASP B C 1
ATOM 2057 O O . ASP B 1 57 ? -27.031 -0.634 6.367 1 87.5 57 ASP B O 1
ATOM 2061 N N . ARG B 1 58 ? -24.875 0.028 6.727 1 88.44 58 ARG B N 1
ATOM 2062 C CA . ARG B 1 58 ? -25.219 0.808 7.91 1 88.44 58 ARG B CA 1
ATOM 2063 C C . ARG B 1 58 ? -24.547 2.18 7.879 1 88.44 58 ARG B C 1
ATOM 2065 O O . ARG B 1 58 ? -23.375 2.299 7.504 1 88.44 58 ARG B O 1
ATOM 2072 N N . GLU B 1 59 ? -25.281 3.104 8.305 1 85.81 59 GLU B N 1
ATOM 2073 C CA . GLU B 1 59 ? -24.75 4.465 8.344 1 85.81 59 GLU B CA 1
ATOM 2074 C C . GLU B 1 59 ? -23.781 4.645 9.508 1 85.81 59 GLU B C 1
ATOM 2076 O O . GLU B 1 59 ? -22.703 5.227 9.344 1 85.81 59 GLU B O 1
ATOM 2081 N N . GLU B 1 60 ? -24.188 4.145 10.633 1 90.44 60 GLU B N 1
ATOM 2082 C CA . GLU B 1 60 ? -23.312 4.23 11.797 1 90.44 60 GLU B CA 1
ATOM 2083 C C . GLU B 1 60 ? -22.266 3.119 11.789 1 90.44 60 GLU B C 1
ATOM 2085 O O . GLU B 1 60 ? -22.594 1.943 11.633 1 90.44 60 GLU B O 1
ATOM 2090 N N . GLN B 1 61 ? -20.984 3.562 11.859 1 94.81 61 GLN B N 1
ATOM 2091 C CA . GLN B 1 61 ? -19.875 2.613 11.859 1 94.81 61 GLN B CA 1
ATOM 2092 C C . GLN B 1 61 ? -19.297 2.43 13.258 1 94.81 61 GLN B C 1
ATOM 2094 O O . GLN B 1 61 ? -19.266 3.377 14.047 1 94.81 61 GLN B O 1
ATOM 2099 N N . VAL B 1 62 ? -18.938 1.214 13.594 1 95.25 62 VAL B N 1
ATOM 2100 C CA . VAL B 1 62 ? -18.203 0.904 14.812 1 95.25 62 VAL B CA 1
ATOM 2101 C C . VAL B 1 62 ? -16.859 0.255 14.461 1 95.25 62 VAL B C 1
ATOM 2103 O O . VAL B 1 62 ? -16.828 -0.828 13.867 1 95.25 62 VAL B O 1
ATOM 2106 N N . PHE B 1 63 ? -15.781 0.968 14.805 1 97.88 63 PHE B N 1
ATOM 2107 C CA . PHE B 1 63 ? -14.43 0.475 14.555 1 97.88 63 PHE B CA 1
ATOM 2108 C C . PHE B 1 63 ? -13.695 0.23 15.867 1 97.88 63 PHE B C 1
ATOM 2110 O O . PHE B 1 63 ? -14.266 0.386 16.953 1 97.88 63 PHE B O 1
ATOM 2117 N N . SER B 1 64 ? -12.492 -0.252 15.781 1 98.38 64 SER B N 1
ATOM 2118 C CA . SER B 1 64 ? -11.672 -0.514 16.953 1 98.38 64 SER B CA 1
ATOM 2119 C C . SER B 1 64 ? -11.367 0.774 17.719 1 98.38 64 SER B C 1
ATOM 2121 O O . SER B 1 64 ? -11.422 1.865 17.141 1 98.38 64 SER B O 1
ATOM 2123 N N . LYS B 1 65 ? -11.062 0.658 18.984 1 98.12 65 LYS B N 1
ATOM 2124 C CA . LYS B 1 65 ? -10.703 1.8 19.812 1 98.12 65 LYS B CA 1
ATOM 2125 C C . LYS B 1 65 ? -9.531 2.574 19.219 1 98.12 65 LYS B C 1
ATOM 2127 O O . LYS B 1 65 ? -9.539 3.809 19.203 1 98.12 65 LYS B O 1
ATOM 2132 N N . GLU B 1 66 ? -8.516 1.921 18.703 1 98 66 GLU B N 1
ATOM 2133 C CA . GLU B 1 66 ? -7.34 2.553 18.125 1 98 66 GLU B CA 1
ATOM 2134 C C . GLU B 1 66 ? -7.723 3.451 16.953 1 98 66 GLU B C 1
ATOM 2136 O O . GLU B 1 66 ? -7.215 4.566 16.828 1 98 66 GLU B O 1
ATOM 2141 N N . VAL B 1 67 ? -8.625 2.969 16.094 1 98.5 67 VAL B N 1
ATOM 2142 C CA . VAL B 1 67 ? -9.062 3.713 14.922 1 98.5 67 VAL B CA 1
ATOM 2143 C C . VAL B 1 67 ? -9.805 4.977 15.359 1 98.5 67 VAL B C 1
ATOM 2145 O O . VAL B 1 67 ? -9.539 6.066 14.844 1 98.5 67 VAL B O 1
ATOM 2148 N N . HIS B 1 68 ? -10.672 4.82 16.328 1 98.12 68 HIS B N 1
ATOM 2149 C CA . HIS B 1 68 ? -11.398 5.988 16.828 1 98.12 68 HIS B CA 1
ATOM 2150 C C . HIS B 1 68 ? -10.445 7 17.453 1 98.12 68 HIS B C 1
ATOM 2152 O O . HIS B 1 68 ? -10.625 8.211 17.281 1 98.12 68 HIS B O 1
ATOM 2158 N N . GLU B 1 69 ? -9.484 6.543 18.156 1 98.44 69 GLU B N 1
ATOM 2159 C CA . GLU B 1 69 ? -8.484 7.43 18.766 1 98.44 69 GLU B CA 1
ATOM 2160 C C . GLU B 1 69 ? -7.73 8.211 17.688 1 98.44 69 GLU B C 1
ATOM 2162 O O . GLU B 1 69 ? -7.484 9.414 17.844 1 98.44 69 GLU B O 1
ATOM 2167 N N . GLU B 1 70 ? -7.379 7.586 16.641 1 98.75 70 GLU B N 1
ATOM 2168 C CA . GLU B 1 70 ? -6.656 8.258 15.57 1 98.75 70 GLU B CA 1
ATOM 2169 C C . GLU B 1 70 ? -7.555 9.234 14.82 1 98.75 70 GLU B C 1
ATOM 2171 O O . GLU B 1 70 ? -7.105 10.305 14.406 1 98.75 70 GLU B O 1
ATOM 2176 N N . MET B 1 71 ? -8.812 8.844 14.641 1 98.62 71 MET B N 1
ATOM 2177 C CA . MET B 1 71 ? -9.766 9.766 14.031 1 98.62 71 MET B CA 1
ATOM 2178 C C . MET B 1 71 ? -9.906 11.039 14.867 1 98.62 71 MET B C 1
ATOM 2180 O O . MET B 1 71 ? -9.906 12.141 14.32 1 98.62 71 MET B O 1
ATOM 2184 N N . GLU B 1 72 ? -10.016 10.844 16.141 1 98.5 72 GLU B N 1
ATOM 2185 C CA . GLU B 1 72 ? -10.094 11.992 17.031 1 98.5 72 GLU B CA 1
ATOM 2186 C C . GLU B 1 72 ? -8.82 12.828 16.969 1 98.5 72 GLU B C 1
ATOM 2188 O O . GLU B 1 72 ? -8.883 14.062 16.953 1 98.5 72 GLU B O 1
ATOM 2193 N N . ARG B 1 73 ? -7.688 12.172 16.922 1 98.69 73 ARG B N 1
ATOM 2194 C CA . ARG B 1 73 ? -6.418 12.883 16.812 1 98.69 73 ARG B CA 1
ATOM 2195 C C . ARG B 1 73 ? -6.395 13.758 15.555 1 98.69 73 ARG B C 1
ATOM 2197 O O . ARG B 1 73 ? -6 14.922 15.617 1 98.69 73 ARG B O 1
ATOM 2204 N N . ILE B 1 74 ? -6.809 13.18 14.453 1 98.75 74 ILE B N 1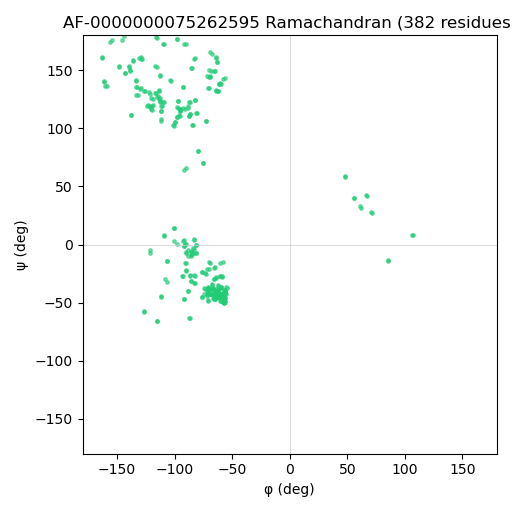
ATOM 2205 C CA . ILE B 1 74 ? -6.848 13.93 13.203 1 98.75 74 ILE B CA 1
ATOM 2206 C C . ILE B 1 74 ? -7.777 15.133 13.352 1 98.75 74 ILE B C 1
ATOM 2208 O O . ILE B 1 74 ? -7.418 16.25 12.977 1 98.75 74 ILE B O 1
ATOM 2212 N N . ASN B 1 75 ? -8.922 14.93 13.953 1 98.56 75 ASN B N 1
ATOM 2213 C CA . ASN B 1 75 ? -9.93 15.977 14.039 1 98.56 75 ASN B CA 1
ATOM 2214 C C . ASN B 1 75 ? -9.492 17.094 14.984 1 98.56 75 ASN B C 1
ATOM 2216 O O . ASN B 1 75 ? -10.094 18.172 14.992 1 98.56 75 ASN B O 1
ATOM 2220 N N . GLN B 1 76 ? -8.5 16.891 15.789 1 98.31 76 GLN B N 1
ATOM 2221 C CA . GLN B 1 76 ? -7.961 17.922 16.656 1 98.31 76 GLN B CA 1
ATOM 2222 C C . GLN B 1 76 ? -6.957 18.812 15.914 1 98.31 76 GLN B C 1
ATOM 2224 O O . GLN B 1 76 ? -6.359 19.703 16.5 1 98.31 76 GLN B O 1
ATOM 2229 N N . HIS B 1 77 ? -6.781 18.594 14.625 1 98.56 77 HIS B N 1
ATOM 2230 C CA . HIS B 1 77 ? -5.789 19.312 13.836 1 98.56 77 HIS B CA 1
ATOM 2231 C C . HIS B 1 77 ? -6.418 19.922 12.586 1 98.56 77 HIS B C 1
ATOM 2233 O O . HIS B 1 77 ? -7.492 19.5 12.156 1 98.56 77 HIS B O 1
ATOM 2239 N N . ASP B 1 78 ? -5.73 20.922 12.023 1 97.94 78 ASP B N 1
ATOM 2240 C CA . ASP B 1 78 ? -6.219 21.656 10.859 1 97.94 78 ASP B CA 1
ATOM 2241 C C . ASP B 1 78 ? -5.688 21.047 9.562 1 97.94 78 ASP B C 1
ATOM 2243 O O . ASP B 1 78 ? -6.301 21.188 8.5 1 97.94 78 ASP B O 1
ATOM 2247 N N . ALA B 1 79 ? -4.508 20.391 9.672 1 98.44 79 ALA B N 1
ATOM 2248 C CA . ALA B 1 79 ? -3.816 19.859 8.508 1 98.44 79 ALA B CA 1
ATOM 2249 C C . ALA B 1 79 ? -3.135 18.531 8.836 1 98.44 79 ALA B C 1
ATOM 2251 O O . ALA B 1 79 ? -2.736 18.297 9.984 1 98.44 79 ALA B O 1
ATOM 2252 N N . LEU B 1 80 ? -3.115 17.734 7.805 1 98.69 80 LEU B N 1
ATOM 2253 C CA . LEU B 1 80 ? -2.465 16.422 7.891 1 98.69 80 LEU B CA 1
ATOM 2254 C C . LEU B 1 80 ? -1.263 16.359 6.953 1 98.69 80 LEU B C 1
ATOM 2256 O O . LEU B 1 80 ? -1.354 16.75 5.789 1 98.69 80 LEU B O 1
ATOM 2260 N N . VAL B 1 81 ? -0.11 15.984 7.465 1 98.94 81 VAL B N 1
ATOM 2261 C CA . VAL B 1 81 ? 1.09 15.766 6.66 1 98.94 81 VAL B CA 1
ATOM 2262 C C . VAL B 1 81 ? 1.549 14.32 6.797 1 98.94 81 VAL B C 1
ATOM 2264 O O . VAL B 1 81 ? 1.789 13.836 7.91 1 98.94 81 VAL B O 1
ATOM 2267 N N . PHE B 1 82 ? 1.597 13.625 5.715 1 98.94 82 PHE B N 1
ATOM 2268 C CA . PHE B 1 82 ? 2.133 12.266 5.688 1 98.94 82 PHE B CA 1
ATOM 2269 C C . PHE B 1 82 ? 3.584 12.266 5.223 1 98.94 82 PHE B C 1
ATOM 2271 O O . PHE B 1 82 ? 3.9 12.797 4.152 1 98.94 82 PHE B O 1
ATOM 2278 N N . VAL B 1 83 ? 4.496 11.727 5.996 1 98.94 83 VAL B N 1
ATOM 2279 C CA . VAL B 1 83 ? 5.918 11.695 5.672 1 98.94 83 VAL B CA 1
ATOM 2280 C C . VAL B 1 83 ? 6.406 10.25 5.641 1 98.94 83 VAL B C 1
ATOM 2282 O O . VAL B 1 83 ? 6.344 9.539 6.652 1 98.94 83 VAL B O 1
ATOM 2285 N N . PHE B 1 84 ? 6.883 9.797 4.562 1 98.88 84 PHE B N 1
ATOM 2286 C CA . PHE B 1 84 ? 7.23 8.391 4.359 1 98.88 84 PHE B CA 1
ATOM 2287 C C . PHE B 1 84 ? 8.141 8.227 3.148 1 98.88 84 PHE B C 1
ATOM 2289 O O . PHE B 1 84 ? 8.234 9.133 2.311 1 98.88 84 PHE B O 1
ATOM 2296 N N . PRO B 1 85 ? 8.883 7.102 3.035 1 98.31 85 PRO B N 1
ATOM 2297 C CA . PRO B 1 85 ? 9.586 6.77 1.792 1 98.31 85 PRO B CA 1
ATOM 2298 C C . PRO B 1 85 ? 8.68 6.094 0.765 1 98.31 85 PRO B C 1
ATOM 2300 O O . PRO B 1 85 ? 7.613 5.586 1.117 1 98.31 85 PRO B O 1
ATOM 2303 N N . LEU B 1 86 ? 9.078 6.121 -0.466 1 97.06 86 LEU B N 1
ATOM 2304 C CA . LEU B 1 86 ? 8.414 5.277 -1.452 1 97.06 86 LEU B CA 1
ATOM 2305 C C . LEU B 1 86 ? 9.047 3.891 -1.501 1 97.06 86 LEU B C 1
ATOM 2307 O O . LEU B 1 86 ? 10.266 3.764 -1.649 1 97.06 86 LEU B O 1
ATOM 2311 N N . TYR B 1 87 ? 8.289 2.887 -1.294 1 97.19 87 TYR B N 1
ATOM 2312 C CA . TYR B 1 87 ? 8.609 1.489 -1.558 1 97.19 87 TYR B CA 1
ATOM 2313 C C . TYR B 1 87 ? 7.762 0.941 -2.699 1 97.19 87 TYR B C 1
ATOM 2315 O O . TYR B 1 87 ? 6.531 0.999 -2.646 1 97.19 87 TYR B O 1
ATOM 2323 N N . TRP B 1 88 ? 8.508 0.503 -3.768 1 96.06 88 TRP B N 1
ATOM 2324 C CA . TRP B 1 88 ? 7.797 0.049 -4.957 1 96.06 88 TRP B CA 1
ATOM 2325 C C . TRP B 1 88 ? 6.855 1.131 -5.48 1 96.06 88 TRP B C 1
ATOM 2327 O O . TRP B 1 88 ? 5.699 0.854 -5.797 1 96.06 88 TRP B O 1
ATOM 2337 N N . SER B 1 89 ? 7.371 2.359 -5.43 1 94.5 89 SER B N 1
ATOM 2338 C CA . SER B 1 89 ? 6.703 3.533 -5.98 1 94.5 89 SER B CA 1
ATOM 2339 C C . SER B 1 89 ? 5.359 3.773 -5.301 1 94.5 89 SER B C 1
ATOM 2341 O O . SER B 1 89 ? 4.398 4.203 -5.941 1 94.5 89 SER B O 1
ATOM 2343 N N . ASN B 1 90 ? 5.234 3.471 -4.055 1 96.62 90 ASN B N 1
ATOM 2344 C CA . ASN B 1 90 ? 4.047 3.742 -3.248 1 96.62 90 ASN B CA 1
ATOM 2345 C C . ASN B 1 90 ? 4.387 3.822 -1.764 1 96.62 90 ASN B C 1
ATOM 2347 O O . ASN B 1 90 ? 5.547 3.662 -1.378 1 96.62 90 ASN B O 1
ATOM 2351 N N . MET B 1 91 ? 3.432 4.176 -0.885 1 98.25 91 MET B N 1
ATOM 2352 C CA . MET B 1 91 ? 3.65 4.289 0.555 1 98.25 91 MET B CA 1
ATOM 2353 C C . MET B 1 91 ? 3.979 2.93 1.163 1 98.25 91 MET B C 1
ATOM 2355 O O . MET B 1 91 ? 3.576 1.894 0.631 1 98.25 91 MET B O 1
ATOM 2359 N N . PRO B 1 92 ? 4.781 2.924 2.236 1 98.75 92 PRO B N 1
ATOM 2360 C CA . PRO B 1 92 ? 5.039 1.662 2.936 1 98.75 92 PRO B CA 1
ATOM 2361 C C . PRO B 1 92 ? 3.779 1.07 3.564 1 98.75 92 PRO B C 1
ATOM 2363 O O . PRO B 1 92 ? 2.814 1.796 3.824 1 98.75 92 PRO B O 1
ATOM 2366 N N . ALA B 1 93 ? 3.838 -0.176 3.838 1 98.88 93 ALA B N 1
ATOM 2367 C CA . ALA B 1 93 ? 2.672 -0.906 4.328 1 98.88 93 ALA B CA 1
ATOM 2368 C C . ALA B 1 93 ? 2.104 -0.251 5.586 1 98.88 93 ALA B C 1
ATOM 2370 O O . ALA B 1 93 ? 0.884 -0.167 5.75 1 98.88 93 ALA B O 1
ATOM 2371 N N . ILE B 1 94 ? 2.963 0.206 6.465 1 98.94 94 ILE B N 1
ATOM 2372 C CA . ILE B 1 94 ? 2.479 0.738 7.734 1 98.94 94 ILE B CA 1
ATOM 2373 C C . ILE B 1 94 ? 1.688 2.021 7.484 1 98.94 94 ILE B C 1
ATOM 2375 O O . ILE B 1 94 ? 0.657 2.254 8.117 1 98.94 94 ILE B O 1
ATOM 2379 N N . MET B 1 95 ? 2.107 2.857 6.559 1 98.94 95 MET B N 1
ATOM 2380 C CA . MET B 1 95 ? 1.375 4.066 6.203 1 98.94 95 MET B CA 1
ATOM 2381 C C . MET B 1 95 ? 0.088 3.727 5.457 1 98.94 95 MET B C 1
ATOM 2383 O O . MET B 1 95 ? -0.958 4.328 5.711 1 98.94 95 MET B O 1
ATOM 2387 N N . LYS B 1 96 ? 0.172 2.744 4.52 1 98.88 96 LYS B N 1
ATOM 2388 C CA . LYS B 1 96 ? -1.018 2.285 3.807 1 98.88 96 LYS B CA 1
ATOM 2389 C C . LYS B 1 96 ? -2.078 1.776 4.781 1 98.88 96 LYS B C 1
ATOM 2391 O O . LYS B 1 96 ? -3.273 1.99 4.57 1 98.88 96 LYS B O 1
ATOM 2396 N N . GLY B 1 97 ? -1.604 1.055 5.77 1 98.88 97 GLY B N 1
ATOM 2397 C CA . GLY B 1 97 ? -2.523 0.572 6.785 1 98.88 97 GLY B CA 1
ATOM 2398 C C . GLY B 1 97 ? -3.203 1.689 7.555 1 98.88 97 GLY B C 1
ATOM 2399 O O . GLY B 1 97 ? -4.379 1.58 7.914 1 98.88 97 GLY B O 1
ATOM 2400 N N . TYR B 1 98 ? -2.43 2.75 7.852 1 98.94 98 TYR B N 1
ATOM 2401 C CA . TYR B 1 98 ? -3.02 3.914 8.508 1 98.94 98 TYR B CA 1
ATOM 2402 C C . TYR B 1 98 ? -4.152 4.496 7.668 1 98.94 98 TYR B C 1
ATOM 2404 O O . TYR B 1 98 ? -5.223 4.809 8.195 1 98.94 98 TYR B O 1
ATOM 2412 N N . ILE B 1 99 ? -3.93 4.602 6.387 1 98.88 99 ILE B N 1
ATOM 2413 C CA . ILE B 1 99 ? -4.941 5.105 5.465 1 98.88 99 ILE B CA 1
ATOM 2414 C C . ILE B 1 99 ? -6.121 4.137 5.418 1 98.88 99 ILE B C 1
ATOM 2416 O O . ILE B 1 99 ? -7.277 4.543 5.57 1 98.88 99 ILE B O 1
ATOM 2420 N N . ASP B 1 100 ? -5.863 2.859 5.301 1 98.75 100 ASP B N 1
ATOM 2421 C CA . ASP B 1 100 ? -6.898 1.839 5.164 1 98.75 100 ASP B CA 1
ATOM 2422 C C . ASP B 1 100 ? -7.816 1.815 6.387 1 98.75 100 ASP B C 1
ATOM 2424 O O . ASP B 1 100 ? -9.039 1.703 6.254 1 98.75 100 ASP B O 1
ATOM 2428 N N . ARG B 1 101 ? -7.25 1.919 7.531 1 98.81 101 ARG B N 1
ATOM 2429 C CA . ARG B 1 101 ? -7.996 1.712 8.766 1 98.81 101 ARG B CA 1
ATOM 2430 C C . ARG B 1 101 ? -8.633 3.012 9.242 1 98.81 101 ARG B C 1
ATOM 2432 O O . ARG B 1 101 ? -9.789 3.018 9.68 1 98.81 101 ARG B O 1
ATOM 2439 N N . VAL B 1 102 ? -7.934 4.113 9.133 1 98.88 102 VAL B N 1
ATOM 2440 C CA . VAL B 1 102 ? -8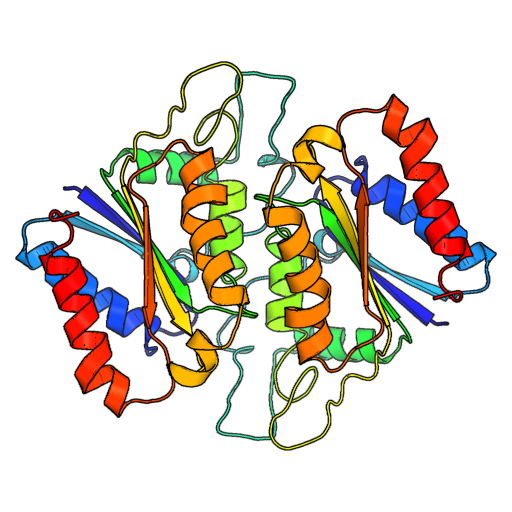.344 5.336 9.82 1 98.88 102 VAL B CA 1
ATOM 2441 C C . VAL B 1 102 ? -9.227 6.172 8.898 1 98.88 102 VAL B C 1
ATOM 2443 O O . VAL B 1 102 ? -10.258 6.699 9.32 1 98.88 102 VAL B O 1
ATOM 2446 N N . LEU B 1 103 ? -8.812 6.371 7.629 1 98.62 103 LEU B N 1
ATOM 2447 C CA . LEU B 1 103 ? -9.656 7.098 6.688 1 98.62 103 LEU B CA 1
ATOM 2448 C C . LEU B 1 103 ? -10.812 6.227 6.211 1 98.62 103 LEU B C 1
ATOM 2450 O O . LEU B 1 103 ? -10.898 5.887 5.027 1 98.62 103 LEU B O 1
ATOM 2454 N N . ASN B 1 104 ? -11.734 5.953 7.086 1 98.06 104 ASN B N 1
ATOM 2455 C CA . ASN B 1 104 ? -12.742 4.914 6.902 1 98.06 104 ASN B CA 1
ATOM 2456 C C . ASN B 1 104 ? -14.125 5.512 6.668 1 98.06 104 ASN B C 1
ATOM 2458 O O . ASN B 1 104 ? -14.305 6.727 6.727 1 98.06 104 ASN B O 1
ATOM 2462 N N . LEU B 1 105 ? -15.07 4.641 6.336 1 97.12 105 LEU B N 1
ATOM 2463 C CA . LEU B 1 105 ? -16.453 4.984 5.996 1 97.12 105 LEU B CA 1
ATOM 2464 C C . LEU B 1 105 ? -17.141 5.695 7.156 1 97.12 105 LEU B C 1
ATOM 2466 O O . LEU B 1 105 ? -17 5.285 8.312 1 97.12 105 LEU B O 1
ATOM 2470 N N . GLY B 1 106 ? -17.891 6.711 6.855 1 96.06 106 GLY B N 1
ATOM 2471 C CA . GLY B 1 106 ? -18.609 7.477 7.863 1 96.06 106 GLY B CA 1
ATOM 2472 C C . GLY B 1 106 ? -17.766 8.578 8.484 1 96.06 106 GLY B C 1
ATOM 2473 O O . GLY B 1 106 ? -18.312 9.484 9.133 1 96.06 106 GLY B O 1
ATOM 2474 N N . TYR B 1 107 ? -16.453 8.531 8.266 1 97.62 107 TYR B N 1
ATOM 2475 C CA . TYR B 1 107 ? -15.516 9.516 8.797 1 97.62 107 TYR B CA 1
ATOM 2476 C C . TYR B 1 107 ? -14.852 10.305 7.672 1 97.62 107 TYR B C 1
ATOM 2478 O O . TYR B 1 107 ? -15.25 11.438 7.383 1 97.62 107 TYR B O 1
ATOM 2486 N N . ALA B 1 108 ? -14.039 9.609 6.848 1 98 108 ALA B N 1
ATOM 2487 C CA . ALA B 1 108 ? -13.281 10.273 5.789 1 98 108 ALA B CA 1
ATOM 2488 C C . ALA B 1 108 ? -14.117 10.391 4.516 1 98 108 ALA B C 1
ATOM 2490 O O . ALA B 1 108 ? -13.867 11.266 3.682 1 98 108 ALA B O 1
ATOM 2491 N N . TYR B 1 109 ? -15.039 9.516 4.324 1 96.19 109 TYR B N 1
ATOM 2492 C CA . TYR B 1 109 ? -15.992 9.516 3.217 1 96.19 109 TYR B CA 1
ATOM 2493 C C . TYR B 1 109 ? -17.328 8.914 3.643 1 96.19 109 TYR B C 1
ATOM 2495 O O . TYR B 1 109 ? -17.375 8.094 4.562 1 96.19 109 TYR B O 1
ATOM 2503 N N . SER B 1 110 ? -18.406 9.32 3.006 1 93.5 110 SER B N 1
ATOM 2504 C CA . SER B 1 110 ? -19.734 8.82 3.301 1 93.5 110 SER B CA 1
ATOM 2505 C C . SER B 1 110 ? -20.688 9.039 2.125 1 93.5 110 SER B C 1
ATOM 2507 O O . SER B 1 110 ? -20.719 10.125 1.547 1 93.5 110 SER B O 1
ATOM 2509 N N . PRO B 1 111 ? -21.484 8.008 1.818 1 88.94 111 PRO B N 1
ATOM 2510 C CA . PRO B 1 111 ? -22.5 8.211 0.787 1 88.94 111 PRO B CA 1
ATOM 2511 C C . PRO B 1 111 ? -23.797 8.797 1.345 1 88.94 111 PRO B C 1
ATOM 2513 O O . PRO B 1 111 ? -24.688 9.188 0.58 1 88.94 111 PRO B O 1
ATOM 2516 N N . TRP B 1 112 ? -23.891 8.852 2.561 1 89.44 112 TRP B N 1
ATOM 2517 C CA . TRP B 1 112 ? -25.172 9.195 3.184 1 89.44 112 TRP B CA 1
ATOM 2518 C C . TRP B 1 112 ? -25.141 10.609 3.756 1 89.44 112 TRP B C 1
ATOM 2520 O O . TRP B 1 112 ? -26.172 11.266 3.857 1 89.44 112 TRP B O 1
ATOM 2530 N N . SER B 1 113 ? -23.984 11 4.199 1 88 113 SER B N 1
ATOM 2531 C CA . SER B 1 113 ? -23.859 12.273 4.898 1 88 113 SER B CA 1
ATOM 2532 C C . SER B 1 113 ? -22.547 12.961 4.57 1 88 113 SER B C 1
ATOM 2534 O O . SER B 1 113 ? -21.766 12.453 3.76 1 88 113 SER B O 1
ATOM 2536 N N . SER B 1 114 ? -22.359 14.086 5.133 1 90.19 114 SER B N 1
ATOM 2537 C CA . SER B 1 114 ? -21.062 14.75 5.043 1 90.19 114 SER B CA 1
ATOM 2538 C C . SER B 1 114 ? -20.016 14.016 5.863 1 90.19 114 SER B C 1
ATOM 2540 O O . SER B 1 114 ? -20.328 13.375 6.867 1 90.19 114 SER B O 1
ATOM 2542 N N . ASN B 1 115 ? -18.781 14.117 5.402 1 93.06 115 ASN B N 1
ATOM 2543 C CA . ASN B 1 115 ? -17.672 13.57 6.172 1 93.06 115 ASN B CA 1
ATOM 2544 C C . ASN B 1 115 ? -17.625 14.156 7.578 1 93.06 115 ASN B C 1
ATOM 2546 O O . ASN B 1 115 ? -17.859 15.352 7.762 1 93.06 115 ASN B O 1
ATOM 2550 N N . THR B 1 116 ? -17.266 13.359 8.523 1 95.12 116 THR B N 1
ATOM 2551 C CA . THR B 1 116 ? -17.031 13.883 9.867 1 95.12 116 THR B CA 1
ATOM 2552 C C . THR B 1 116 ? -15.57 14.281 10.039 1 95.12 116 THR B C 1
ATOM 2554 O O . THR B 1 116 ? -15.227 14.992 10.984 1 95.12 116 THR B O 1
ATOM 2557 N N . MET B 1 117 ? -14.688 13.82 9.156 1 97.44 117 MET B N 1
ATOM 2558 C CA . MET B 1 117 ? -13.305 14.297 9.141 1 97.44 117 MET B CA 1
ATOM 2559 C C . MET B 1 117 ? -13.25 15.789 8.797 1 97.44 117 MET B C 1
ATOM 2561 O O . MET B 1 117 ? -13.805 16.219 7.785 1 97.44 117 MET B O 1
ATOM 2565 N N . LYS B 1 118 ? -12.492 16.547 9.547 1 95.31 118 LYS B N 1
ATOM 2566 C CA . LYS B 1 118 ? -12.57 18 9.461 1 95.31 118 LYS B CA 1
ATOM 2567 C C . LYS B 1 118 ? -11.352 18.578 8.75 1 95.31 118 LYS B C 1
ATOM 2569 O O . LYS B 1 118 ? -11.359 19.75 8.344 1 95.31 118 LYS B O 1
ATOM 2574 N N . VAL B 1 119 ? -10.359 17.781 8.609 1 96.31 119 VAL B N 1
ATOM 2575 C CA . VAL B 1 119 ? -9.117 18.266 8.016 1 96.31 119 VAL B CA 1
ATOM 2576 C C . VAL B 1 119 ? -9.367 18.734 6.586 1 96.31 119 VAL B C 1
ATOM 2578 O O . VAL B 1 119 ? -10.109 18.078 5.84 1 96.31 119 VAL B O 1
ATOM 2581 N N . LYS B 1 120 ? -8.75 19.859 6.242 1 92.38 120 LYS B N 1
ATOM 2582 C CA . LYS B 1 120 ? -9.023 20.422 4.922 1 92.38 120 LYS B CA 1
ATOM 2583 C C . LYS B 1 120 ? -7.742 20.547 4.102 1 92.38 120 LYS B C 1
ATOM 2585 O O . LYS B 1 120 ? -7.785 20.953 2.938 1 92.38 120 LYS B O 1
ATOM 2590 N N . LYS B 1 121 ? -6.633 20.297 4.691 1 98.19 121 LYS B N 1
ATOM 2591 C CA . LYS B 1 121 ? -5.336 20.406 4.023 1 98.19 121 LYS B CA 1
ATOM 2592 C C . LYS B 1 121 ? -4.48 19.172 4.273 1 98.19 121 LYS B C 1
ATOM 2594 O O . LYS B 1 121 ? -4.359 18.703 5.41 1 98.19 121 LYS B O 1
ATOM 2599 N N . VAL B 1 122 ? -3.99 18.625 3.139 1 98.69 122 VAL B N 1
ATOM 2600 C CA . VAL B 1 122 ? -3.131 17.438 3.246 1 98.69 122 VAL B CA 1
ATOM 2601 C C . VAL B 1 122 ? -1.848 17.672 2.449 1 98.69 122 VAL B C 1
ATOM 2603 O O . VAL B 1 122 ? -1.884 18.203 1.34 1 98.69 122 VAL B O 1
ATOM 2606 N N . PHE B 1 123 ? -0.732 17.344 3.021 1 98.88 123 PHE B N 1
ATOM 2607 C CA . PHE B 1 123 ? 0.579 17.406 2.389 1 98.88 123 PHE B CA 1
ATOM 2608 C C . PHE B 1 123 ? 1.275 16.062 2.438 1 98.88 123 PHE B C 1
ATOM 2610 O O . PHE B 1 123 ? 1.448 15.484 3.516 1 98.88 123 PHE B O 1
ATOM 2617 N N . TRP B 1 124 ? 1.58 15.516 1.253 1 98.75 124 TRP B N 1
ATOM 2618 C CA . TRP B 1 124 ? 2.316 14.266 1.115 1 98.75 124 TRP B CA 1
ATOM 2619 C C . TRP B 1 124 ? 3.797 14.531 0.858 1 98.75 124 TRP B C 1
ATOM 2621 O O . TRP B 1 124 ? 4.176 14.984 -0.226 1 98.75 124 TRP B O 1
ATOM 2631 N N . MET B 1 125 ? 4.648 14.25 1.804 1 98.69 125 MET B N 1
ATOM 2632 C CA . MET B 1 125 ? 6.094 14.438 1.698 1 98.69 125 MET B CA 1
ATOM 2633 C C . MET B 1 125 ? 6.816 13.094 1.668 1 98.69 125 MET B C 1
ATOM 2635 O O . MET B 1 125 ? 6.797 12.352 2.652 1 98.69 125 MET B O 1
ATOM 2639 N N . THR B 1 126 ? 7.43 12.844 0.525 1 98.25 126 THR B N 1
ATOM 2640 C CA . THR B 1 126 ? 7.977 11.5 0.393 1 98.25 126 THR B CA 1
ATOM 2641 C C . THR B 1 126 ? 9.375 11.539 -0.215 1 98.25 126 THR B C 1
ATOM 2643 O O . THR B 1 126 ? 9.805 12.578 -0.731 1 98.25 126 THR B O 1
ATOM 2646 N N . THR B 1 127 ? 10.156 10.484 0.011 1 97.5 127 THR B N 1
ATOM 2647 C CA . THR B 1 127 ? 11.492 10.328 -0.558 1 97.5 127 THR B CA 1
ATOM 2648 C C . THR B 1 127 ? 11.539 9.133 -1.511 1 97.5 127 THR B C 1
ATOM 2650 O O . THR B 1 127 ? 10.703 8.227 -1.419 1 97.5 127 THR B O 1
ATOM 2653 N N . THR B 1 128 ? 12.43 9.172 -2.475 1 95.25 128 THR B N 1
ATOM 2654 C CA . THR B 1 128 ? 12.664 8.055 -3.385 1 95.25 128 THR B CA 1
ATOM 2655 C C . THR B 1 128 ? 14.156 7.863 -3.633 1 95.25 128 THR B C 1
ATOM 2657 O O . THR B 1 128 ? 14.93 8.828 -3.592 1 95.25 128 THR B O 1
ATOM 2660 N N . GLY B 1 129 ? 14.531 6.66 -3.883 1 92.44 129 GLY B N 1
ATOM 2661 C CA . GLY B 1 129 ? 15.922 6.371 -4.195 1 92.44 129 GLY B CA 1
ATOM 2662 C C . GLY B 1 129 ? 16.312 6.762 -5.605 1 92.44 129 GLY B C 1
ATOM 2663 O O . GLY B 1 129 ? 17.484 6.988 -5.895 1 92.44 129 GLY B O 1
ATOM 2664 N N . ALA B 1 130 ? 15.391 6.852 -6.492 1 89.25 130 ALA B N 1
ATOM 2665 C CA . ALA B 1 130 ? 15.656 7.207 -7.883 1 89.25 130 ALA B CA 1
ATOM 2666 C C . ALA B 1 130 ? 16.062 8.672 -8.008 1 89.25 130 ALA B C 1
ATOM 2668 O O . ALA B 1 130 ? 15.531 9.531 -7.289 1 89.25 130 ALA B O 1
ATOM 2669 N N . SER B 1 131 ? 16.938 8.914 -8.898 1 88.62 131 SER B N 1
ATOM 2670 C CA . SER B 1 131 ? 17.328 10.289 -9.164 1 88.62 131 SER B CA 1
ATOM 2671 C C . SER B 1 131 ? 16.203 11.07 -9.828 1 88.62 131 SER B C 1
ATOM 2673 O O . SER B 1 131 ? 15.266 10.477 -10.383 1 88.62 131 SER B O 1
ATOM 2675 N N . GLU B 1 132 ? 16.438 12.328 -9.789 1 82.81 132 GLU B N 1
ATOM 2676 C CA . GLU B 1 132 ? 15.445 13.203 -10.414 1 82.81 132 GLU B CA 1
ATOM 2677 C C . GLU B 1 132 ? 15.25 12.859 -11.883 1 82.81 132 GLU B C 1
ATOM 2679 O O . GLU B 1 132 ? 14.125 12.844 -12.383 1 82.81 132 GLU B O 1
ATOM 2684 N N . ALA B 1 133 ? 16.359 12.633 -12.523 1 83.5 133 ALA B N 1
ATOM 2685 C CA . ALA B 1 133 ? 16.312 12.312 -13.953 1 83.5 133 ALA B CA 1
ATOM 2686 C C . ALA B 1 133 ? 15.5 11.047 -14.203 1 83.5 133 ALA B C 1
ATOM 2688 O O . ALA B 1 133 ? 14.633 11.016 -15.078 1 83.5 133 ALA B O 1
ATOM 2689 N N . ILE B 1 134 ? 15.75 10.055 -13.406 1 81.38 134 ILE B N 1
ATOM 2690 C CA . ILE B 1 134 ? 15.039 8.781 -13.523 1 81.38 134 ILE B CA 1
ATOM 2691 C C . ILE B 1 134 ? 13.586 8.953 -13.094 1 81.38 134 ILE B C 1
ATOM 2693 O O . ILE B 1 134 ? 12.672 8.453 -13.758 1 81.38 134 ILE B O 1
ATOM 2697 N N . HIS B 1 135 ? 13.469 9.75 -12.102 1 80.44 135 HIS B N 1
ATOM 2698 C CA . HIS B 1 135 ? 12.148 10.008 -11.539 1 80.44 135 HIS B CA 1
ATOM 2699 C C . HIS B 1 135 ? 11.25 10.734 -12.531 1 80.44 135 HIS B C 1
ATOM 2701 O O . HIS B 1 135 ? 10.086 10.375 -12.695 1 80.44 135 HIS B O 1
ATOM 2707 N N . ASN B 1 136 ? 11.789 11.68 -13.195 1 74.56 136 ASN B N 1
ATOM 2708 C CA . ASN B 1 136 ? 11.031 12.469 -14.164 1 74.56 136 ASN B CA 1
ATOM 2709 C C . ASN B 1 136 ? 10.672 11.641 -15.398 1 74.56 136 ASN B C 1
ATOM 2711 O O . ASN B 1 136 ? 9.695 11.945 -16.094 1 74.56 136 ASN B O 1
ATOM 2715 N N . LYS B 1 137 ? 11.43 10.5 -15.664 1 75.56 137 LYS B N 1
ATOM 2716 C CA . LYS B 1 137 ? 11.18 9.656 -16.828 1 75.56 137 LYS B CA 1
ATOM 2717 C C . LYS B 1 137 ? 10.148 8.57 -16.516 1 75.56 137 LYS B C 1
ATOM 2719 O O . LYS B 1 137 ? 9.617 7.934 -17.422 1 75.56 137 LYS B O 1
ATOM 2724 N N . ARG B 1 138 ? 9.906 8.523 -15.328 1 75.56 138 ARG B N 1
ATOM 2725 C CA . ARG B 1 138 ? 8.977 7.465 -14.945 1 75.56 138 ARG B CA 1
ATOM 2726 C C . ARG B 1 138 ? 7.539 7.965 -14.969 1 75.56 138 ARG B C 1
ATOM 2728 O O . ARG B 1 138 ? 7.145 8.781 -14.133 1 75.56 138 ARG B O 1
ATOM 2735 N N . ASP B 1 139 ? 6.75 7.434 -15.781 1 78.69 139 ASP B N 1
ATOM 2736 C CA . ASP B 1 139 ? 5.352 7.789 -15.984 1 78.69 139 ASP B CA 1
ATOM 2737 C C . ASP B 1 139 ? 4.539 7.598 -14.711 1 78.69 139 ASP B C 1
ATOM 2739 O O . ASP B 1 139 ? 3.533 8.273 -14.5 1 78.69 139 ASP B O 1
ATOM 2743 N N . HIS B 1 140 ? 5.168 6.855 -13.82 1 84 140 HIS B N 1
ATOM 2744 C CA . HIS B 1 140 ? 4.359 6.508 -12.656 1 84 140 HIS B CA 1
ATOM 2745 C C . HIS B 1 140 ? 4.395 7.617 -11.609 1 84 140 HIS B C 1
ATOM 2747 O O . HIS B 1 140 ? 3.539 7.664 -10.719 1 84 140 HIS B O 1
ATOM 2753 N N . ILE B 1 141 ? 5.246 8.648 -11.805 1 85.62 141 ILE B N 1
ATOM 2754 C CA . ILE B 1 141 ? 5.316 9.75 -10.852 1 85.62 141 ILE B CA 1
ATOM 2755 C C . ILE B 1 141 ? 4.082 10.641 -11.008 1 85.62 141 ILE B C 1
ATOM 2757 O O . ILE B 1 141 ? 3.506 11.086 -10.008 1 85.62 141 ILE B O 1
ATOM 2761 N N . THR B 1 142 ? 3.762 10.875 -12.18 1 88.75 142 THR B N 1
ATOM 2762 C CA . THR B 1 142 ? 2.541 11.625 -12.445 1 88.75 142 THR B CA 1
ATOM 2763 C C . THR B 1 142 ? 1.335 10.945 -11.805 1 88.75 142 THR B C 1
ATOM 2765 O O . THR B 1 142 ? 0.499 11.602 -11.188 1 88.75 142 THR B O 1
ATOM 2768 N N . PHE B 1 143 ? 1.336 9.711 -11.867 1 88.62 143 PHE B N 1
ATOM 2769 C CA . PHE B 1 143 ? 0.211 8.977 -11.305 1 88.62 143 PHE B CA 1
ATOM 2770 C C . PHE B 1 143 ? 0.272 8.984 -9.781 1 88.62 143 PHE B C 1
ATOM 2772 O O . PHE B 1 143 ? -0.761 9.062 -9.109 1 88.62 143 PHE B O 1
ATOM 2779 N N . LEU B 1 144 ? 1.489 8.867 -9.336 1 92.5 144 LEU B N 1
ATOM 2780 C CA . LEU B 1 144 ? 1.633 8.898 -7.883 1 92.5 144 LEU B CA 1
ATOM 2781 C C . LEU B 1 144 ? 1.044 10.188 -7.309 1 92.5 144 LEU B C 1
ATOM 2783 O O . LEU B 1 144 ? 0.331 10.148 -6.305 1 92.5 144 LEU B O 1
ATOM 2787 N N . LYS B 1 145 ? 1.314 11.289 -7.969 1 94.19 145 LYS B N 1
ATOM 2788 C CA . LYS B 1 145 ? 0.753 12.57 -7.547 1 94.19 145 LYS B CA 1
ATOM 2789 C C . LYS B 1 145 ? -0.768 12.578 -7.68 1 94.19 145 LYS B C 1
ATOM 2791 O O . LYS B 1 145 ? -1.473 13.062 -6.793 1 94.19 145 LYS B O 1
ATOM 2796 N N . TYR B 1 146 ? -1.256 12.047 -8.75 1 94 146 TYR B N 1
ATOM 2797 C CA . TYR B 1 146 ? -2.693 11.914 -8.961 1 94 146 TYR B CA 1
ATOM 2798 C C . TYR B 1 146 ? -3.316 11.023 -7.895 1 94 146 TYR B C 1
ATOM 2800 O O . TYR B 1 146 ? -4.367 11.344 -7.34 1 94 146 TYR B O 1
ATOM 2808 N N . TYR B 1 147 ? -2.66 9.938 -7.59 1 95.56 147 TYR B N 1
ATOM 2809 C CA . TYR B 1 147 ? -3.158 8.977 -6.613 1 95.56 147 TYR B CA 1
ATOM 2810 C C . TYR B 1 147 ? -3.33 9.625 -5.246 1 95.56 147 TYR B C 1
ATOM 2812 O O . TYR B 1 147 ? -4.402 9.531 -4.641 1 95.56 147 TYR B O 1
ATOM 2820 N N . PHE B 1 148 ? -2.33 10.344 -4.789 1 97.81 148 PHE B N 1
ATOM 2821 C CA . PHE B 1 148 ? -2.381 10.953 -3.465 1 97.81 148 PHE B CA 1
ATOM 2822 C C . PHE B 1 148 ? -3.35 12.125 -3.441 1 97.81 148 PHE B C 1
ATOM 2824 O O . PHE B 1 148 ? -4.195 12.227 -2.551 1 97.81 148 PHE B O 1
ATOM 2831 N N . ASN B 1 149 ? -3.328 12.961 -4.477 1 97.44 149 ASN B N 1
ATOM 2832 C CA . ASN B 1 149 ? -4.07 14.219 -4.453 1 97.44 149 ASN B CA 1
ATOM 2833 C C . ASN B 1 149 ? -5.535 14.008 -4.828 1 97.44 149 ASN B C 1
ATOM 2835 O O . ASN B 1 149 ? -6.414 14.719 -4.34 1 97.44 149 ASN B O 1
ATOM 2839 N N . LYS B 1 150 ? -5.762 13.055 -5.715 1 95.06 150 LYS B N 1
ATOM 2840 C CA . LYS B 1 150 ? -7.113 12.969 -6.262 1 95.06 150 LYS B CA 1
ATOM 2841 C C . LYS B 1 150 ? -7.812 11.695 -5.797 1 95.06 150 LYS B C 1
ATOM 2843 O O . LYS B 1 150 ? -8.977 11.727 -5.387 1 95.06 150 LYS B O 1
ATOM 2848 N N . VAL B 1 151 ? -7.082 10.602 -5.859 1 95.19 151 VAL B N 1
ATOM 2849 C CA . VAL B 1 151 ? -7.73 9.344 -5.508 1 95.19 151 VAL B CA 1
ATOM 2850 C C . VAL B 1 151 ? -7.984 9.297 -4.004 1 95.19 151 VAL B C 1
ATOM 2852 O O . VAL B 1 151 ? -9.102 9.008 -3.564 1 95.19 151 VAL B O 1
ATOM 2855 N N . ILE B 1 152 ? -6.965 9.625 -3.176 1 97.31 152 ILE B N 1
ATOM 2856 C CA . ILE B 1 152 ? -7.145 9.547 -1.729 1 97.31 152 ILE B CA 1
ATOM 2857 C C . ILE B 1 152 ? -7.73 10.859 -1.208 1 97.31 152 ILE B C 1
ATOM 2859 O O . ILE B 1 152 ? -8.875 10.891 -0.75 1 97.31 152 ILE B O 1
ATOM 2863 N N . ALA B 1 153 ? -6.988 11.961 -1.354 1 98.31 153 ALA B N 1
ATOM 2864 C CA . ALA B 1 153 ? -7.445 13.234 -0.801 1 98.31 153 ALA B CA 1
ATOM 2865 C C . ALA B 1 153 ? -8.742 13.688 -1.464 1 98.31 153 ALA B C 1
ATOM 2867 O O . ALA B 1 153 ? -9.664 14.156 -0.789 1 98.31 153 ALA B O 1
ATOM 2868 N N . GLY B 1 154 ? -8.797 13.539 -2.789 1 95.81 154 GLY B N 1
ATOM 2869 C CA . GLY B 1 154 ? -9.992 13.945 -3.518 1 95.81 154 GLY B CA 1
ATOM 2870 C C . GLY B 1 154 ? -11.234 13.203 -3.07 1 95.81 154 GLY B C 1
ATOM 2871 O O . GLY B 1 154 ? -12.305 13.812 -2.924 1 95.81 154 GLY B O 1
ATOM 2872 N N . TYR B 1 155 ? -11.078 11.93 -2.865 1 94.56 155 TYR B N 1
ATOM 2873 C CA . TYR B 1 155 ? -12.219 11.133 -2.422 1 94.56 155 TYR B CA 1
ATOM 2874 C C . TYR B 1 155 ? -12.672 11.555 -1.027 1 94.56 155 TYR B C 1
ATOM 2876 O O . TYR B 1 155 ? -13.852 11.445 -0.691 1 94.56 155 TYR B O 1
ATOM 2884 N N . CYS B 1 156 ? -11.758 12.039 -0.194 1 97.5 156 CYS B N 1
ATOM 2885 C CA . CYS B 1 156 ? -12.07 12.547 1.136 1 97.5 156 CYS B CA 1
ATOM 2886 C C . CYS B 1 156 ? -12.578 13.984 1.062 1 97.5 156 CYS B C 1
ATOM 2888 O O . CYS B 1 156 ? -12.75 14.641 2.092 1 97.5 156 CYS B O 1
ATOM 2890 N N . LYS B 1 157 ? -12.664 14.57 -0.116 1 96.56 157 LYS B N 1
ATOM 2891 C CA . LYS B 1 157 ? -13.156 15.922 -0.362 1 96.56 157 LYS B CA 1
ATOM 2892 C C . LYS B 1 157 ? -12.164 16.969 0.144 1 96.56 157 LYS B C 1
ATOM 2894 O O . LYS B 1 157 ? -12.562 18.031 0.619 1 96.56 157 LYS B O 1
ATOM 2899 N N . ILE B 1 158 ? -10.953 16.578 0.157 1 97.44 158 ILE B N 1
ATOM 2900 C CA . ILE B 1 158 ? -9.891 17.516 0.472 1 97.44 158 ILE B CA 1
ATOM 2901 C C . ILE B 1 158 ? -9.234 18 -0.818 1 97.44 158 ILE B C 1
ATOM 2903 O O . ILE B 1 158 ? -8.438 17.281 -1.427 1 97.44 158 ILE B O 1
ATOM 2907 N N . GLU B 1 159 ? -9.516 19.188 -1.18 1 94.38 159 GLU B N 1
ATOM 2908 C CA . GLU B 1 159 ? -9.016 19.719 -2.441 1 94.38 159 GLU B CA 1
ATOM 2909 C C . GLU B 1 159 ? -7.621 20.312 -2.277 1 94.38 159 GLU B C 1
ATOM 2911 O O . GLU B 1 159 ? -6.816 20.281 -3.215 1 94.38 159 GLU B O 1
ATOM 2916 N N . ASN B 1 160 ? -7.344 20.844 -1.11 1 97.81 160 ASN B N 1
ATOM 2917 C CA . ASN B 1 160 ? -6.02 21.375 -0.82 1 97.81 160 ASN B CA 1
ATOM 2918 C C . ASN B 1 160 ? -5.031 20.281 -0.463 1 97.81 160 ASN B C 1
ATOM 2920 O O . ASN B 1 160 ? -4.816 19.984 0.716 1 97.81 160 ASN B O 1
ATOM 2924 N N . SER B 1 161 ? -4.508 19.625 -1.456 1 98.5 161 SER B N 1
ATOM 2925 C CA . SER B 1 161 ? -3.578 18.516 -1.321 1 98.5 161 SER B CA 1
ATOM 2926 C C . SER B 1 161 ? -2.377 18.688 -2.244 1 98.5 161 SER B C 1
ATOM 2928 O O . SER B 1 161 ? -2.525 19.078 -3.402 1 98.5 161 SER B O 1
ATOM 2930 N N . ARG B 1 162 ? -1.204 18.422 -1.686 1 97.94 162 ARG B N 1
ATOM 2931 C CA . ARG B 1 162 ? 0.031 18.562 -2.449 1 97.94 162 ARG B CA 1
ATOM 2932 C C . ARG B 1 162 ? 0.995 17.422 -2.152 1 97.94 162 ARG B C 1
ATOM 2934 O O . ARG B 1 162 ? 0.955 16.828 -1.069 1 97.94 162 ARG B O 1
ATOM 2941 N N . VAL B 1 163 ? 1.827 17.156 -3.156 1 97.75 163 VAL B N 1
ATOM 2942 C CA . VAL B 1 163 ? 2.85 16.125 -3.025 1 97.75 163 VAL B CA 1
ATOM 2943 C C . VAL B 1 163 ? 4.23 16.734 -3.244 1 97.75 163 VAL B C 1
ATOM 2945 O O . VAL B 1 163 ? 4.43 17.516 -4.176 1 97.75 163 VAL B O 1
ATOM 2948 N N . LYS B 1 164 ? 5.121 16.5 -2.395 1 97.44 164 LYS B N 1
ATOM 2949 C CA . LYS B 1 164 ? 6.539 16.797 -2.562 1 97.44 164 LYS B CA 1
ATOM 2950 C C . LYS B 1 164 ? 7.391 15.539 -2.498 1 97.44 164 LYS B C 1
ATOM 2952 O O . LYS B 1 164 ? 7.277 14.758 -1.553 1 97.44 164 LYS B O 1
ATOM 2957 N N . ILE B 1 165 ? 8.195 15.305 -3.506 1 96.62 165 ILE B N 1
ATOM 2958 C CA . ILE B 1 165 ? 9.078 14.141 -3.561 1 96.62 165 ILE B CA 1
ATOM 2959 C C . ILE B 1 165 ? 10.539 14.594 -3.469 1 96.62 165 ILE B C 1
ATOM 2961 O O . ILE B 1 165 ? 10.977 15.438 -4.25 1 96.62 165 ILE B O 1
ATOM 2965 N N . PHE B 1 166 ? 11.25 14.094 -2.498 1 97.38 166 PHE B N 1
ATOM 2966 C CA . PHE B 1 166 ? 12.688 14.281 -2.367 1 97.38 166 PHE B CA 1
ATOM 2967 C C . PHE B 1 166 ? 13.453 13.109 -2.979 1 97.38 166 PHE B C 1
ATOM 2969 O O . PHE B 1 166 ? 13.445 12.008 -2.43 1 97.38 166 PHE B O 1
ATOM 2976 N N . ASP B 1 167 ? 14.125 13.336 -4.07 1 95 167 ASP B N 1
ATOM 2977 C CA . ASP B 1 167 ? 14.695 12.266 -4.883 1 95 167 ASP B CA 1
ATOM 2978 C C . ASP B 1 167 ? 16.125 11.938 -4.438 1 95 167 ASP B C 1
ATOM 2980 O O . ASP B 1 167 ? 16.672 12.602 -3.553 1 95 167 ASP B O 1
ATOM 2984 N N . ASP B 1 168 ? 16.656 10.914 -4.996 1 94.31 168 ASP B N 1
ATOM 2985 C CA . ASP B 1 168 ? 18.031 10.484 -4.777 1 94.31 168 ASP B CA 1
ATOM 2986 C C . ASP B 1 168 ? 18.359 10.438 -3.287 1 94.31 168 ASP B C 1
ATOM 2988 O O . ASP B 1 168 ? 19.344 11.039 -2.842 1 94.31 168 ASP B O 1
ATOM 2992 N N . ALA B 1 169 ? 17.625 9.656 -2.562 1 92.62 169 ALA B N 1
ATOM 2993 C CA . ALA B 1 169 ? 17.609 9.664 -1.102 1 92.62 169 ALA B CA 1
ATOM 2994 C C . ALA B 1 169 ? 18.969 9.211 -0.55 1 92.62 169 ALA B C 1
ATOM 2996 O O . ALA B 1 169 ? 19.312 9.5 0.599 1 92.62 169 ALA B O 1
ATOM 2997 N N . LEU B 1 170 ? 19.75 8.531 -1.329 1 90.5 170 LEU B N 1
ATOM 2998 C CA . LEU B 1 170 ? 21.016 8.016 -0.843 1 90.5 170 LEU B CA 1
ATOM 2999 C C . LEU B 1 170 ? 22.141 9.031 -1.074 1 90.5 170 LEU B C 1
ATOM 3001 O O . LEU B 1 170 ? 23.25 8.844 -0.588 1 90.5 170 LEU B O 1
ATOM 3005 N N . ASN B 1 171 ? 21.828 10.078 -1.765 1 93.94 171 ASN B N 1
ATOM 3006 C CA . ASN B 1 171 ? 22.797 11.141 -2.037 1 93.94 171 ASN B CA 1
ATOM 3007 C C . ASN B 1 171 ? 22.859 12.141 -0.885 1 93.94 171 ASN B C 1
ATOM 3009 O O . ASN B 1 171 ? 22.094 13.094 -0.838 1 93.94 171 ASN B O 1
ATOM 3013 N N . LYS B 1 172 ? 23.875 12.055 -0.068 1 93.88 172 LYS B N 1
ATOM 3014 C CA . LYS B 1 172 ? 24 12.836 1.159 1 93.88 172 LYS B CA 1
ATOM 3015 C C . LYS B 1 172 ? 24.234 14.312 0.849 1 93.88 172 LYS B C 1
ATOM 3017 O O . LYS B 1 172 ? 23.703 15.188 1.536 1 93.88 172 LYS B O 1
ATOM 3022 N N . GLU B 1 173 ? 25.016 14.531 -0.055 1 96.06 173 GLU B N 1
ATOM 3023 C CA . GLU B 1 173 ? 25.297 15.914 -0.436 1 96.06 173 GLU B CA 1
ATOM 3024 C C . GLU B 1 173 ? 24.047 16.625 -0.922 1 96.06 173 GLU B C 1
ATOM 3026 O O . GLU B 1 173 ? 23.781 17.766 -0.533 1 96.06 173 GLU B O 1
ATOM 3031 N N . LEU B 1 174 ? 23.344 15.898 -1.748 1 96.44 174 LEU B N 1
ATOM 3032 C CA . LEU B 1 174 ? 22.078 16.453 -2.242 1 96.44 174 LEU B CA 1
ATOM 3033 C C . LEU B 1 174 ? 21.109 16.703 -1.095 1 96.44 174 LEU B C 1
ATOM 3035 O O . LEU B 1 174 ? 20.422 17.719 -1.057 1 96.44 174 LEU B O 1
ATOM 3039 N N . ALA B 1 175 ? 21.062 15.773 -0.253 1 95.94 175 ALA B N 1
ATOM 3040 C CA . ALA B 1 175 ? 20.188 15.891 0.908 1 95.94 175 ALA B CA 1
ATOM 3041 C C . ALA B 1 175 ? 20.5 17.141 1.708 1 95.94 175 ALA B C 1
ATOM 3043 O O . ALA B 1 175 ? 19.609 17.938 1.997 1 95.94 175 ALA B O 1
ATOM 3044 N N . ILE B 1 176 ? 21.75 17.406 2.057 1 96.62 176 ILE B N 1
ATOM 3045 C CA . ILE B 1 176 ? 22.172 18.484 2.934 1 96.62 176 ILE B CA 1
ATOM 3046 C C . ILE B 1 176 ? 22.016 19.828 2.219 1 96.62 176 ILE B C 1
ATOM 3048 O O . ILE B 1 176 ? 21.516 20.797 2.801 1 96.62 176 ILE B O 1
ATOM 3052 N N . ASN B 1 177 ? 22.344 19.828 0.978 1 97.38 177 ASN B N 1
ATOM 3053 C CA . ASN B 1 177 ? 22.438 21.094 0.276 1 97.38 177 ASN B CA 1
ATOM 3054 C C . ASN B 1 177 ? 21.109 21.5 -0.357 1 97.38 177 ASN B C 1
ATOM 3056 O O . ASN B 1 177 ? 20.875 22.688 -0.611 1 97.38 177 ASN B O 1
ATOM 3060 N N . ASN B 1 178 ? 20.281 20.531 -0.579 1 97.81 178 ASN B N 1
ATOM 3061 C CA . ASN B 1 178 ? 19.078 20.828 -1.334 1 97.81 178 ASN B CA 1
ATOM 3062 C C . ASN B 1 178 ? 17.812 20.375 -0.591 1 97.81 178 ASN B C 1
ATOM 3064 O O . ASN B 1 178 ? 16.953 21.188 -0.266 1 97.81 178 ASN B O 1
ATOM 3068 N N . HIS B 1 179 ? 17.719 19.125 -0.269 1 98.5 179 HIS B N 1
ATOM 3069 C CA . HIS B 1 179 ? 16.484 18.562 0.263 1 98.5 179 HIS B CA 1
ATOM 3070 C C . HIS B 1 179 ? 16.141 19.172 1.614 1 98.5 179 HIS B C 1
ATOM 3072 O O . HIS B 1 179 ? 14.992 19.562 1.852 1 98.5 179 HIS B O 1
ATOM 3078 N N . LEU B 1 180 ? 17.125 19.25 2.486 1 98.69 180 LEU B N 1
ATOM 3079 C CA . LEU B 1 180 ? 16.859 19.734 3.838 1 98.69 180 LEU B CA 1
ATOM 3080 C C . LEU B 1 180 ? 16.453 21.203 3.822 1 98.69 180 LEU B C 1
ATOM 3082 O O . LEU B 1 180 ? 15.453 21.594 4.445 1 98.69 180 LEU B O 1
ATOM 3086 N N . PRO B 1 181 ? 17.156 22.078 3.1 1 98.75 181 PRO B N 1
ATOM 3087 C CA . PRO B 1 181 ? 16.672 23.453 2.994 1 98.75 181 PRO B CA 1
ATOM 3088 C C . PRO B 1 181 ? 15.281 23.562 2.373 1 98.75 181 PRO B C 1
ATOM 3090 O O . PRO B 1 181 ? 14.469 24.375 2.799 1 98.75 181 PRO B O 1
ATOM 3093 N N . GLN B 1 182 ? 15 22.75 1.412 1 98.69 182 GLN B N 1
ATOM 3094 C CA . GLN B 1 182 ? 13.695 22.75 0.768 1 98.69 182 GLN B CA 1
ATOM 3095 C C . GLN B 1 182 ? 12.594 22.344 1.742 1 98.69 182 GLN B C 1
ATOM 3097 O O . GLN B 1 182 ? 11.508 22.922 1.748 1 98.69 182 GLN B O 1
ATOM 3102 N N . ALA B 1 183 ? 12.867 21.297 2.516 1 98.88 183 ALA B N 1
ATOM 3103 C CA . ALA B 1 183 ? 11.898 20.844 3.514 1 98.88 183 ALA B CA 1
ATOM 3104 C C . ALA B 1 183 ? 11.578 21.969 4.508 1 98.88 183 ALA B C 1
ATOM 3106 O O . ALA B 1 183 ? 10.414 22.203 4.832 1 98.88 183 ALA B O 1
ATOM 3107 N N . TYR B 1 184 ? 12.641 22.625 4.965 1 98.88 184 TYR B N 1
ATOM 3108 C CA . TYR B 1 184 ? 12.453 23.75 5.859 1 98.88 184 TYR B CA 1
ATOM 3109 C C . TYR B 1 184 ? 11.57 24.812 5.215 1 98.88 184 TYR B C 1
ATOM 3111 O O . TYR B 1 184 ? 10.641 25.328 5.848 1 98.88 184 TYR B O 1
ATOM 3119 N N . GLN B 1 185 ? 11.867 25.141 3.971 1 98.81 185 GLN B N 1
ATOM 3120 C CA . GLN B 1 185 ? 11.109 26.156 3.254 1 98.81 185 GLN B CA 1
ATOM 3121 C C . GLN B 1 185 ? 9.648 25.75 3.086 1 98.81 185 GLN B C 1
ATOM 3123 O O . GLN B 1 185 ? 8.742 26.578 3.18 1 98.81 185 GLN B O 1
ATOM 3128 N N . GLU B 1 186 ? 9.391 24.422 2.777 1 98.75 186 GLU B N 1
ATOM 3129 C CA . GLU B 1 186 ? 8.023 23.922 2.701 1 98.75 186 GLU B CA 1
ATOM 3130 C C . GLU B 1 186 ? 7.27 24.188 4.004 1 98.75 186 GLU B C 1
ATOM 3132 O O . GLU B 1 186 ? 6.078 24.5 3.986 1 98.75 186 GLU B O 1
ATOM 3137 N N . GLY B 1 187 ? 7.961 23.969 5.109 1 98.75 187 GLY B N 1
ATOM 3138 C CA . GLY B 1 187 ? 7.363 24.266 6.402 1 98.75 187 GLY B CA 1
ATOM 3139 C C . GLY B 1 187 ? 7.051 25.734 6.59 1 98.75 187 GLY B C 1
ATOM 3140 O O . GLY B 1 187 ? 5.957 26.094 7.031 1 98.75 187 GLY B O 1
ATOM 3141 N N . LEU B 1 188 ? 8.016 26.609 6.207 1 98.56 188 LEU B N 1
ATOM 3142 C CA . LEU B 1 188 ? 7.859 28.062 6.348 1 98.56 188 LEU B CA 1
ATOM 3143 C C . LEU B 1 188 ? 6.688 28.562 5.512 1 98.56 188 LEU B C 1
ATOM 3145 O O . LEU B 1 188 ? 5.973 29.484 5.93 1 98.56 188 LEU B O 1
ATOM 3149 N N . ASP B 1 189 ? 6.531 27.922 4.391 1 98.06 189 ASP B N 1
ATOM 3150 C CA . ASP B 1 189 ? 5.559 28.406 3.416 1 98.06 189 ASP B CA 1
ATOM 3151 C C . ASP B 1 189 ? 4.266 27.609 3.486 1 98.06 189 ASP B C 1
ATOM 3153 O O . ASP B 1 189 ? 3.449 27.656 2.562 1 98.06 189 ASP B O 1
ATOM 3157 N N . PHE B 1 190 ? 4.051 26.844 4.5 1 97.94 190 PHE B N 1
ATOM 3158 C CA . PHE B 1 190 ? 2.975 25.859 4.582 1 97.94 190 PHE B CA 1
ATOM 3159 C C . PHE B 1 190 ? 1.616 26.531 4.426 1 97.94 190 PHE B C 1
ATOM 3161 O O . PHE B 1 190 ? 0.682 25.938 3.885 1 97.94 190 PHE B O 1
ATOM 3168 N N . ASP B 1 191 ? 1.456 27.844 4.785 1 94.81 191 ASP B N 1
ATOM 3169 C CA . ASP B 1 191 ? 0.186 28.547 4.723 1 94.81 191 ASP B CA 1
ATOM 3170 C C . ASP B 1 191 ? 0.021 29.266 3.381 1 94.81 191 ASP B C 1
ATOM 3172 O O . ASP B 1 191 ? -0.998 29.922 3.139 1 94.81 191 ASP B O 1
ATOM 3176 N N . LYS B 1 192 ? 0.953 29.125 2.484 1 94 192 LYS B N 1
ATOM 3177 C CA . LYS B 1 192 ? 0.978 29.984 1.299 1 94 1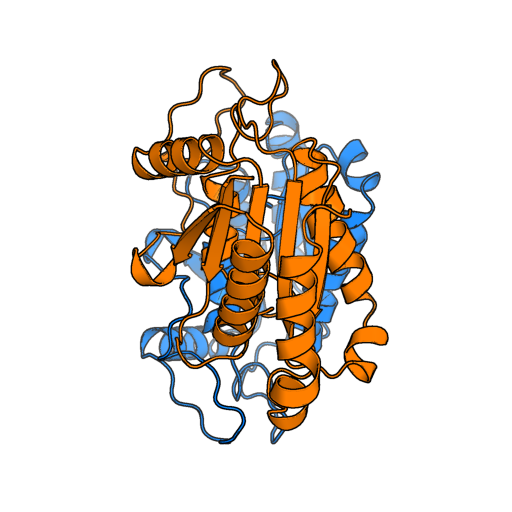92 LYS B CA 1
ATOM 3178 C C . LYS B 1 192 ? 0.343 29.281 0.103 1 94 192 LYS B C 1
ATOM 3180 O O . LYS B 1 192 ? 0.329 29.812 -1.006 1 94 192 LYS B O 1
ATOM 3185 N N . TRP B 1 193 ? -0.106 28.078 0.374 1 90.38 193 TRP B N 1
ATOM 3186 C CA . TRP B 1 193 ? -0.785 27.391 -0.722 1 90.38 193 TRP B CA 1
ATOM 3187 C C . TRP B 1 193 ? -2.082 26.75 -0.241 1 90.38 193 TRP B C 1
ATOM 3189 O O . TRP B 1 193 ? -2.271 26.547 0.959 1 90.38 193 TRP B O 1
#

InterPro domains:
  IPR003680 Flavodoxin-like fold [PF02525] (1-173)
  IPR029039 Flavoprotein-like superfamily [G3DSA:3.40.50.360] (1-190)
  IPR029039 Flavoprotein-like superfamily [SSF52218] (1-192)
  IPR051545 NAD(P)H dehydrogenase (quinone) [PTHR10204] (1-169)

Secondary structure (DSSP, 8-state):
-EEEEEE--S-SSSHHHHHHHHHHHHHHHTT-EEEEEETTTTT------GGG---TT-SS----HHHHHHHHHHHT-SEEEEEEE-BTTB--HHHHHHHHHHS-BTTTB-SSS--S----EEEEEEE-SS-HHHHHH-THHHHHHHIIIIIIHHHTT--EEEEEEE--TT-HHHIIIIIHHHHHHHHHTGGG-/-EEEEEE--S-SSSHHHHHHHHHHHHHHHTT-EEEEEETTTTT------GGG---TT-SS----HHHHHHHHHHHT-SEEEEEEE-BTTB--HHHHHHHHHHS-BTTTB-SSS--S----EEEEEEE-SS-HHHHHH-HHHHHHHHIIIIIITTTTT--EEEEEEE--TT-HHHIIIIIHHHHHHHHHTGGG-

Nearest PDB structures (foldseek):
  1zx1-assembly1_A  TM=8.621E-01  e=1.274E-14  Homo sapiens
  3lcm-assembly1_B  TM=8.374E-01  e=1.159E-13  Streptococcus mutans UA159
  6jxn-assembly1_A  TM=7.162E-01  e=2.321E-09  Bacillus smithii
  6jxs-assembly2_D  TM=7.209E-01  e=3.319E-09  Bacillus smithii
  5mji-assembly1_A  TM=6.574E-01  e=9.280E-06  Streptomyces davaonensis JCM 4913

pLDDT: mean 95.87, std 4.76, range [74.06, 98.94]

Solvent-accessible surface area (backbone atoms only — not comparable to full-atom values): 20063 Å² total; per-residue (Å²): 91,38,35,35,34,42,37,42,62,68,52,77,91,36,63,60,45,49,32,49,52,31,18,50,50,16,26,45,75,60,64,31,44,79,45,77,46,46,40,62,81,72,61,61,76,23,64,66,41,64,59,47,52,76,56,90,90,44,78,80,72,74,60,44,70,69,39,54,52,50,46,51,56,50,55,73,24,49,29,42,32,43,37,30,45,47,48,94,82,34,68,40,18,50,56,41,8,48,47,61,41,46,60,26,64,51,30,32,31,48,96,84,51,76,49,64,52,65,49,51,35,40,37,39,41,33,33,31,70,51,38,60,72,60,42,72,69,34,74,58,50,62,47,46,48,43,42,53,34,44,59,51,32,36,60,48,70,18,77,50,45,48,74,46,78,40,50,27,56,81,39,61,66,52,39,66,73,43,46,32,57,49,25,20,48,50,18,49,45,57,83,76,109,91,37,33,36,35,42,35,44,60,66,52,77,91,36,63,57,44,50,30,49,51,30,18,50,48,16,25,45,76,61,66,32,44,79,45,78,47,46,40,63,81,72,61,61,76,25,64,65,41,64,60,47,52,76,56,90,92,43,76,80,72,74,61,44,70,70,39,52,52,51,45,52,54,51,55,73,25,49,28,41,32,44,37,28,45,46,49,93,82,35,67,40,20,49,55,41,7,48,47,62,40,44,60,26,66,51,30,32,31,45,96,84,53,76,49,65,54,64,50,50,35,39,38,39,41,33,32,32,69,50,37,62,72,56,41,73,69,35,72,60,49,62,45,46,48,44,42,54,32,44,59,51,33,36,61,47,70,17,78,49,43,47,74,44,78,40,51,27,54,81,39,62,66,54,38,66,72,44,46,32,56,48,26,20,48,50,20,50,46,56,84,77,110

Foldseek 3Di:
DEEEEEEEDQDCPFLLVLLVVLLVLLQVVLPYHYHYDYCNVVVPDLDDDPQQDDDQVDLDHGHDPVLVVVLVVQQVGQEYEYTAEDDVNHGDSSVNSNLVRNCDENALAYPPDQHVRNHQAYEYEYEYQAAPVRLVPDPCNVVSQCCQQCVRCVRSVRNHYGYDYHYNRVDPVCSVPPSSVVSNVCSNCVVVD/DEEEEEEEDQDCPFLLVLLVVLLVLLQVVLPYHYDYDYCNVVVPDLDDDPQQDDDQVDLDHGHDPVLVVVLVVQQVGQEYEYTAEDDVNHGDSSVNSNLVRNCDENALAYPPDQHVRRHQAYEYEYEYQADPVVLVPDPCNVVSQCCQQCVRCVRSVRNHYGYDYHYNRVDPVCSVPPSSVVSNVCSNCVVVD

Organism: NCBI:txid747725

Radius of gyration: 20.84 Å; Cα contacts (8 Å, |Δi|>4): 746; chains: 2; bounding box: 52×60×42 Å

Sequence (386 aa):
MKVLIVLAHPRENSLVHSVKNKFEQGLIDSGHQVTTLDLFKVGFDPVLREEDEPHYDREEQVFSKEVHEEMERINQHDALVFVFPLYWSNMPAIMKGYIDRVLNLGYAYSPWSSNTMKVKKVFWMTTTGASEAIHNKRDHITFLKYYFNKVIAGYCKIENSRVKIFDDALNKELAINNHLPQAYQEGLDFDKWMKVLIVLAHPRENSLVHSVKNKFEQGLIDSGHQVTTLDLFKVGFDPVLREEDEPHYDREEQVFSKEVHEEMERINQHDALVFVFPLYWSNMPAIMKGYIDRVLNLGYAYSPWSSNTMKVKKVFWMTTTGASEAIHNKRDHITFLKYYFNKVIAGYCKIENSRVKIFDDALNKELAINNHLPQAYQEGLDFDKW